Protein AF-0000000076599914 (afdb_homodimer)

Radius of gyration: 24.34 Å; Cα contacts (8 Å, |Δi|>4): 1504; chains: 2; bounding box: 50×72×66 Å

InterPro domains:
  IPR011234 Fumarylacetoacetase-like, C-terminal [PF01557] (80-280)
  IPR036663 Fumarylacetoacetase-like, C-terminal domain superfamily [G3DSA:3.90.850.10] (64-284)
  IPR036663 Fumarylacetoacetase-like, C-terminal domain superfamily [SSF56529] (75-281)
  IPR051121 Fumarylacetoacetate hydrolase [PTHR42796] (17-280)

Structure (mmCIF, N/CA/C/O backbone):
data_AF-0000000076599914-model_v1
#
loop_
_entity.id
_entity.type
_entity.pdbx_description
1 polymer '2-keto-4-pentenoate hydratase/2-oxohepta-3-ene-1,7-dioic acid hydratase in catechol pathway'
#
loop_
_atom_site.group_PDB
_atom_site.id
_atom_site.type_symbol
_atom_site.label_atom_id
_atom_site.label_alt_id
_atom_site.label_comp_id
_atom_site.label_asym_id
_atom_site.label_entity_id
_atom_site.label_seq_id
_atom_site.pdbx_PDB_ins_code
_atom_site.Cartn_x
_atom_site.Cartn_y
_atom_site.Cartn_z
_atom_site.occupancy
_atom_site.B_iso_or_equiv
_atom_site.auth_seq_id
_atom_site.auth_comp_id
_atom_site.auth_asym_id
_atom_site.auth_atom_id
_atom_site.pdbx_PDB_model_num
ATOM 1 N N . MET A 1 1 ? -1.324 22.75 27.172 1 53.09 1 MET A N 1
ATOM 2 C CA . MET A 1 1 ? 0.039 22.297 26.906 1 53.09 1 MET A CA 1
ATOM 3 C C . MET A 1 1 ? 0.094 21.453 25.641 1 53.09 1 MET A C 1
ATOM 5 O O . MET A 1 1 ? -0.709 20.531 25.469 1 53.09 1 MET A O 1
ATOM 9 N N . THR A 1 2 ? 0.74 22.047 24.547 1 65.88 2 THR A N 1
ATOM 10 C CA . THR A 1 2 ? 0.77 21.516 23.188 1 65.88 2 THR A CA 1
ATOM 11 C C . THR A 1 2 ? 1.799 20.391 23.062 1 65.88 2 THR A C 1
ATOM 13 O O . THR A 1 2 ? 2.979 20.594 23.359 1 65.88 2 THR A O 1
ATOM 16 N N . GLU A 1 3 ? 1.344 19.172 23 1 86.69 3 GLU A N 1
ATOM 17 C CA . GLU A 1 3 ? 2.262 18.062 22.781 1 86.69 3 GLU A CA 1
ATOM 18 C C . GLU A 1 3 ? 2.051 17.422 21.422 1 86.69 3 GLU A C 1
ATOM 20 O O . GLU A 1 3 ? 1.002 16.828 21.156 1 86.69 3 GLU A O 1
ATOM 25 N N . HIS A 1 4 ? 3.049 17.75 20.609 1 97.25 4 HIS A N 1
ATOM 26 C CA . HIS A 1 4 ? 3.086 17.125 19.297 1 97.25 4 HIS A CA 1
ATOM 27 C C . HIS A 1 4 ? 4.055 15.945 19.266 1 97.25 4 HIS A C 1
ATOM 29 O O . HIS A 1 4 ? 4.91 15.82 20.156 1 97.25 4 HIS A O 1
ATOM 35 N N . LEU A 1 5 ? 3.797 15.031 18.438 1 98.69 5 LEU A N 1
ATOM 36 C CA . LEU A 1 5 ? 4.723 13.914 18.234 1 98.69 5 LEU A CA 1
ATOM 37 C C . LEU A 1 5 ? 5.566 14.133 16.984 1 98.69 5 LEU A C 1
ATOM 39 O O . LEU A 1 5 ? 5.074 14.648 15.977 1 98.69 5 LEU A O 1
ATOM 43 N N . ALA A 1 6 ? 6.797 13.742 17.016 1 98.75 6 ALA A N 1
ATOM 44 C CA . ALA A 1 6 ? 7.723 13.875 15.898 1 98.75 6 ALA A CA 1
ATOM 45 C C . ALA A 1 6 ? 8.844 12.844 16 1 98.75 6 ALA A C 1
ATOM 47 O O . ALA A 1 6 ? 8.875 12.031 16.922 1 98.75 6 ALA A O 1
ATOM 48 N N . THR A 1 7 ? 9.625 12.781 15.016 1 98.88 7 THR A N 1
ATOM 49 C CA . THR A 1 7 ? 10.852 11.992 14.969 1 98.88 7 THR A CA 1
ATOM 50 C C . THR A 1 7 ? 12.039 12.867 14.586 1 98.88 7 THR A C 1
ATOM 52 O O . THR A 1 7 ? 11.93 13.727 13.703 1 98.88 7 THR A O 1
ATOM 55 N N . ILE A 1 8 ? 13.156 12.719 15.289 1 98.69 8 ILE A N 1
ATOM 56 C CA . ILE A 1 8 ? 14.359 13.477 14.969 1 98.69 8 ILE A CA 1
ATOM 57 C C . ILE A 1 8 ? 15.484 12.516 14.578 1 98.69 8 ILE A C 1
ATOM 59 O O . ILE A 1 8 ? 15.406 11.312 14.867 1 98.69 8 ILE A O 1
ATOM 63 N N . THR A 1 9 ? 16.453 12.992 13.859 1 97.88 9 THR A N 1
ATOM 64 C CA . THR A 1 9 ? 17.656 12.242 13.547 1 97.88 9 THR A CA 1
ATOM 65 C C . THR A 1 9 ? 18.719 12.453 14.617 1 97.88 9 THR A C 1
ATOM 67 O O . THR A 1 9 ? 19.016 13.594 14.984 1 97.88 9 THR A O 1
ATOM 70 N N . ALA A 1 10 ? 19.188 11.422 15.203 1 95.62 10 ALA A N 1
ATOM 71 C CA . ALA A 1 10 ? 20.281 11.438 16.188 1 95.62 10 ALA A CA 1
ATOM 72 C C . ALA A 1 10 ? 21.422 10.523 15.75 1 95.62 10 ALA A C 1
ATOM 74 O O . ALA A 1 10 ? 21.375 9.93 14.672 1 95.62 10 ALA A O 1
ATOM 75 N N . ALA A 1 11 ? 22.469 10.469 16.5 1 93.38 11 ALA A N 1
ATOM 76 C CA . ALA A 1 11 ? 23.625 9.648 16.188 1 93.38 11 ALA A CA 1
ATOM 77 C C . ALA A 1 11 ? 23.25 8.18 16.062 1 93.38 11 ALA A C 1
ATOM 79 O O . ALA A 1 11 ? 23.812 7.453 15.227 1 93.38 11 ALA A O 1
ATOM 80 N N . GLU A 1 12 ? 22.328 7.832 16.859 1 93 12 GLU A N 1
ATOM 81 C CA . GLU A 1 12 ? 21.938 6.426 16.891 1 93 12 GLU A CA 1
ATOM 82 C C . GLU A 1 12 ? 20.828 6.137 15.883 1 93 12 GLU A C 1
ATOM 84 O O . GLU A 1 12 ? 20.359 5.004 15.789 1 93 12 GLU A O 1
ATOM 89 N N . GLY A 1 13 ? 20.422 7.113 15.133 1 96.44 13 GLY A N 1
ATOM 90 C CA . GLY A 1 13 ? 19.359 6.93 14.156 1 96.44 13 GLY A CA 1
ATOM 91 C C . GLY A 1 13 ? 18.156 7.809 14.406 1 96.44 13 GLY A C 1
ATOM 92 O O . GLY A 1 13 ? 18.281 8.898 14.969 1 96.44 13 GLY A O 1
ATOM 93 N N . GLU A 1 14 ? 16.984 7.398 13.922 1 98 14 GLU A N 1
ATOM 94 C CA . GLU A 1 14 ? 15.75 8.148 14.094 1 98 14 GLU A CA 1
ATOM 95 C C . GLU A 1 14 ? 15.102 7.844 15.445 1 98 14 GLU A C 1
ATOM 97 O O . GLU A 1 14 ? 14.93 6.676 15.805 1 98 14 GLU A O 1
ATOM 102 N N . ILE A 1 15 ? 14.758 8.875 16.188 1 97.69 15 ILE A N 1
ATOM 103 C CA . ILE A 1 15 ? 14.25 8.688 17.547 1 97.69 15 ILE A CA 1
ATOM 104 C C . ILE A 1 15 ? 12.914 9.414 17.703 1 97.69 15 ILE A C 1
ATOM 106 O O . ILE A 1 15 ? 12.773 10.562 17.281 1 97.69 15 ILE A O 1
ATOM 110 N N . PRO A 1 16 ? 11.914 8.656 18.266 1 98.5 16 PRO A N 1
ATOM 111 C CA . PRO A 1 16 ? 10.641 9.336 18.531 1 9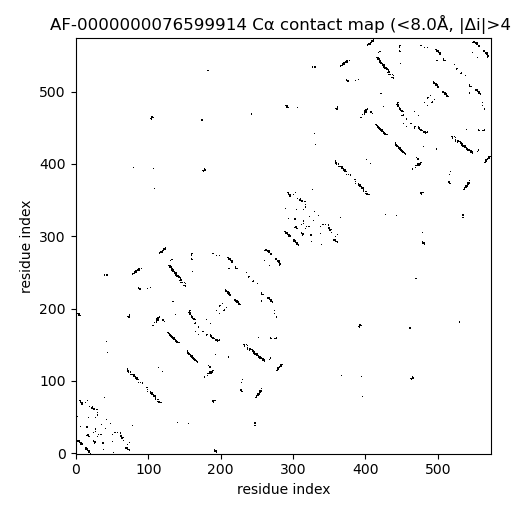8.5 16 PRO A CA 1
ATOM 112 C C . PRO A 1 16 ? 10.75 10.375 19.656 1 98.5 16 PRO A C 1
ATOM 114 O O . PRO A 1 16 ? 11.422 10.141 20.656 1 98.5 16 PRO A O 1
ATOM 117 N N . VAL A 1 17 ? 10.086 11.523 19.5 1 98.56 17 VAL A N 1
ATOM 118 C CA . VAL A 1 17 ? 10.195 12.609 20.469 1 98.56 17 VAL A CA 1
ATOM 119 C C . VAL A 1 17 ? 8.828 13.242 20.688 1 98.56 17 VAL A C 1
ATOM 121 O O . VAL A 1 17 ? 7.91 13.055 19.891 1 98.56 17 VAL A O 1
ATOM 124 N N . VAL A 1 18 ? 8.711 13.914 21.781 1 98.44 18 VAL A N 1
ATOM 125 C CA . VAL A 1 18 ? 7.609 14.828 22.047 1 98.44 18 VAL A CA 1
ATOM 126 C C . VAL A 1 18 ? 8.086 16.266 21.891 1 98.44 18 VAL A C 1
ATOM 128 O O . VAL A 1 18 ? 9.18 16.625 22.328 1 98.44 18 VAL A O 1
ATOM 131 N N . VAL A 1 19 ? 7.309 17.031 21.188 1 98.25 19 VAL A N 1
ATOM 132 C CA . VAL A 1 19 ? 7.551 18.469 21.047 1 98.25 19 VAL A CA 1
ATOM 133 C C . VAL A 1 19 ? 6.582 19.234 21.922 1 98.25 19 VAL A C 1
ATOM 135 O O . VAL A 1 19 ? 5.363 19.047 21.844 1 98.25 19 VAL A O 1
ATOM 138 N N . SER A 1 20 ? 7.07 20.109 22.797 1 96.5 20 SER A N 1
ATOM 139 C CA . SER A 1 20 ? 6.254 20.891 23.719 1 96.5 20 SER A CA 1
ATOM 140 C C . SER A 1 20 ? 6.801 22.312 23.875 1 96.5 20 SER A C 1
ATOM 142 O O . SER A 1 20 ? 7.762 22.688 23.188 1 96.5 20 SER A O 1
ATOM 144 N N . ASP A 1 21 ? 6.086 23.109 24.688 1 94.31 21 ASP A N 1
ATOM 145 C CA . ASP A 1 21 ? 6.555 24.453 24.984 1 94.31 21 ASP A CA 1
ATOM 146 C C . ASP A 1 21 ? 7.887 24.422 25.719 1 94.31 21 ASP A C 1
ATOM 148 O O . ASP A 1 21 ? 8.602 25.422 25.781 1 94.31 21 ASP A O 1
ATOM 152 N N . ARG A 1 22 ? 8.242 23.281 26.25 1 95.88 22 ARG A N 1
ATOM 153 C CA . ARG A 1 22 ? 9.477 23.125 27.016 1 95.88 22 ARG A CA 1
ATOM 154 C C . ARG A 1 22 ? 10.633 22.719 26.109 1 95.88 22 ARG A C 1
ATOM 156 O O . ARG A 1 22 ? 11.781 22.625 26.562 1 95.88 22 ARG A O 1
ATOM 163 N N . GLY A 1 23 ? 10.281 22.422 24.828 1 97.56 23 GLY A N 1
ATOM 164 C CA . GLY A 1 23 ? 11.281 21.953 23.891 1 97.56 23 GLY A CA 1
ATOM 165 C C . GLY A 1 23 ? 10.977 20.562 23.344 1 97.56 23 GLY A C 1
ATOM 166 O O . GLY A 1 23 ? 9.812 20.172 23.266 1 97.56 23 GLY A O 1
ATOM 167 N N . VAL A 1 24 ? 12.023 19.906 22.844 1 98.38 24 VAL A N 1
ATOM 168 C CA . VAL A 1 24 ? 11.93 18.578 22.266 1 98.38 24 VAL A CA 1
ATOM 169 C C . VAL A 1 24 ? 12.547 17.547 23.203 1 98.38 24 VAL A C 1
ATOM 171 O O . VAL A 1 24 ? 13.68 17.719 23.672 1 98.38 24 VAL A O 1
ATOM 174 N N . ALA A 1 25 ? 11.859 16.516 23.531 1 98.12 25 ALA A N 1
ATOM 175 C CA . ALA A 1 25 ? 12.375 15.477 24.422 1 98.12 25 ALA A CA 1
ATOM 176 C C . ALA A 1 25 ? 12.234 14.094 23.797 1 98.12 25 ALA A C 1
ATOM 178 O O . ALA A 1 25 ? 11.164 13.734 23.297 1 98.12 25 ALA A O 1
ATOM 179 N N . ALA A 1 26 ? 13.336 13.328 23.859 1 98.06 26 ALA A N 1
ATOM 180 C CA . ALA A 1 26 ? 13.25 11.922 23.453 1 98.06 26 ALA A CA 1
ATOM 181 C C . ALA A 1 26 ? 12.328 11.148 24.391 1 98.06 26 ALA A C 1
ATOM 183 O O . ALA A 1 26 ? 12.43 11.258 25.609 1 98.06 26 ALA A O 1
ATOM 184 N N . ILE A 1 27 ? 11.414 10.391 23.844 1 98.06 27 ILE A N 1
ATOM 185 C CA . ILE A 1 27 ? 10.422 9.68 24.641 1 98.06 27 ILE A CA 1
ATOM 186 C C . ILE A 1 27 ? 11.125 8.742 25.625 1 98.06 27 ILE A C 1
ATOM 188 O O . ILE A 1 27 ? 10.734 8.641 26.797 1 98.06 27 ILE A O 1
ATOM 192 N N . ARG A 1 28 ? 12.211 8.125 25.188 1 96.5 28 ARG A N 1
ATOM 193 C CA . ARG A 1 28 ? 12.945 7.203 26.047 1 96.5 28 ARG A CA 1
ATOM 194 C C . ARG A 1 28 ? 13.531 7.926 27.25 1 96.5 28 ARG A C 1
ATOM 196 O O . ARG A 1 28 ? 13.781 7.312 28.297 1 96.5 28 ARG A O 1
ATOM 203 N N . GLU A 1 29 ? 13.781 9.242 27.156 1 95.38 29 GLU A N 1
ATOM 204 C CA . GLU A 1 29 ? 14.367 10.016 28.25 1 95.38 29 GLU A CA 1
ATOM 205 C C . GLU A 1 29 ? 13.305 10.43 29.266 1 95.38 29 GLU A C 1
ATOM 207 O O . GLU A 1 29 ? 13.57 10.461 30.469 1 95.38 29 GLU A O 1
ATOM 212 N N . ILE A 1 30 ? 12.133 10.711 28.781 1 95.62 30 ILE A N 1
ATOM 213 C CA . ILE A 1 30 ? 11.133 11.219 29.719 1 95.62 30 ILE A CA 1
ATOM 214 C C . ILE A 1 30 ? 10.305 10.055 30.266 1 95.62 30 ILE A C 1
ATOM 216 O O . ILE A 1 30 ? 9.641 10.188 31.297 1 95.62 30 ILE A O 1
ATOM 220 N N . ASP A 1 31 ? 10.227 8.93 29.531 1 96.5 31 ASP A N 1
ATOM 221 C CA . ASP A 1 31 ? 9.547 7.727 29.984 1 96.5 31 ASP A CA 1
ATOM 222 C C . ASP A 1 31 ? 10.328 6.473 29.609 1 96.5 31 ASP A C 1
ATOM 224 O O . ASP A 1 31 ? 9.93 5.734 28.703 1 96.5 31 ASP A O 1
ATOM 228 N N . PRO A 1 32 ? 11.297 6.102 30.328 1 93.38 32 PRO A N 1
ATOM 229 C CA . PRO A 1 32 ? 12.133 4.945 30 1 93.38 32 PRO A CA 1
ATOM 230 C C . PRO A 1 32 ? 11.359 3.629 30.031 1 93.38 32 PRO A C 1
ATOM 232 O O . PRO A 1 32 ? 11.797 2.639 29.438 1 93.38 32 PRO A O 1
ATOM 235 N N . GLU A 1 33 ? 10.242 3.674 30.688 1 95.5 33 GLU A N 1
ATOM 236 C CA . GLU A 1 33 ? 9.469 2.439 30.828 1 95.5 33 GLU A CA 1
ATOM 237 C C . GLU A 1 33 ? 8.578 2.203 29.609 1 95.5 33 GLU A C 1
ATOM 239 O O . GLU A 1 33 ? 8.086 1.093 29.391 1 95.5 33 GLU A O 1
ATOM 244 N N . LEU A 1 34 ? 8.344 3.328 28.953 1 94.81 34 LEU A N 1
ATOM 245 C CA . LEU A 1 34 ? 7.531 3.195 27.75 1 94.81 34 LEU A CA 1
ATOM 246 C C . LEU A 1 34 ? 8.352 2.6 26.609 1 94.81 34 LEU A C 1
ATOM 248 O O . LEU A 1 34 ? 9.297 3.225 26.125 1 94.81 34 LEU A O 1
ATOM 252 N N . ALA A 1 35 ? 8.352 1.355 26.312 1 92.38 35 ALA A N 1
ATOM 253 C CA . ALA A 1 35 ? 9.141 0.606 25.328 1 92.38 35 ALA A CA 1
ATOM 254 C C . ALA A 1 35 ? 8.648 0.875 23.906 1 92.38 35 ALA A C 1
ATOM 256 O O . ALA A 1 35 ? 8.219 -0.043 23.219 1 92.38 35 ALA A O 1
ATOM 257 N N . VAL A 1 36 ? 8.719 2.154 23.438 1 96.06 36 VAL A N 1
ATOM 258 C CA . VAL A 1 36 ? 8.359 2.498 22.062 1 96.06 36 VAL A CA 1
ATOM 259 C C . VAL A 1 36 ? 9.617 2.875 21.281 1 96.06 36 VAL A C 1
ATOM 261 O O . VAL A 1 36 ? 10.531 3.496 21.812 1 96.06 36 VAL A O 1
ATOM 264 N N . THR A 1 37 ? 9.672 2.473 20.047 1 95.94 37 THR A N 1
ATOM 265 C CA . THR A 1 37 ? 10.836 2.76 19.219 1 95.94 37 THR A CA 1
ATOM 266 C C . THR A 1 37 ? 10.469 3.703 18.078 1 95.94 37 THR A C 1
ATOM 268 O O . THR A 1 37 ? 11.344 4.285 17.438 1 95.94 37 THR A O 1
ATOM 271 N N . THR A 1 38 ? 9.188 3.814 17.766 1 97.81 38 THR A N 1
ATOM 272 C CA . THR A 1 38 ? 8.711 4.699 16.719 1 97.81 38 THR A CA 1
ATOM 273 C C . THR A 1 38 ? 7.461 5.457 17.156 1 97.81 38 THR A C 1
ATOM 275 O O . THR A 1 38 ? 6.82 5.078 18.141 1 97.81 38 THR A O 1
ATOM 278 N N . ILE A 1 39 ? 7.137 6.473 16.469 1 98.31 39 ILE A N 1
ATOM 279 C CA . ILE A 1 39 ? 5.914 7.223 16.734 1 98.31 39 ILE A CA 1
ATOM 280 C C . ILE A 1 39 ? 4.699 6.34 16.453 1 98.31 39 ILE A C 1
ATOM 282 O O . ILE A 1 39 ? 3.67 6.469 17.125 1 98.31 39 ILE A O 1
ATOM 286 N N . MET A 1 40 ? 4.785 5.43 15.531 1 97.25 40 MET A N 1
ATOM 287 C CA . MET A 1 40 ? 3.695 4.5 15.25 1 97.25 40 MET A CA 1
ATOM 288 C C . MET A 1 40 ? 3.334 3.695 16.5 1 97.25 40 MET A C 1
ATOM 290 O O . MET A 1 40 ? 2.158 3.42 16.75 1 97.25 40 MET A O 1
ATOM 294 N N . ASP A 1 41 ? 4.355 3.33 17.281 1 97.44 41 ASP A N 1
ATOM 295 C CA . ASP A 1 41 ? 4.109 2.621 18.531 1 97.44 41 ASP A CA 1
ATOM 296 C C . ASP A 1 41 ? 3.281 3.471 19.5 1 97.44 41 ASP A C 1
ATOM 2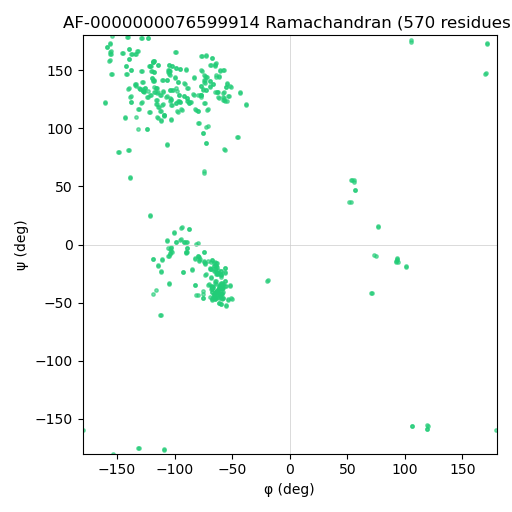98 O O . ASP A 1 41 ? 2.408 2.953 20.188 1 97.44 41 ASP A O 1
ATOM 302 N N . VAL A 1 42 ? 3.588 4.738 19.5 1 97.75 42 VAL A N 1
ATOM 303 C CA . VAL A 1 42 ? 2.902 5.66 20.406 1 97.75 42 VAL A CA 1
ATOM 304 C C . VAL A 1 42 ? 1.429 5.762 20.016 1 97.75 42 VAL A C 1
ATOM 306 O O . VAL A 1 42 ? 0.548 5.707 20.875 1 97.75 42 VAL A O 1
ATOM 309 N N . ILE A 1 43 ? 1.179 5.871 18.703 1 98 43 ILE A N 1
ATOM 310 C CA . ILE A 1 43 ? -0.179 6.004 18.188 1 98 43 ILE A CA 1
ATOM 311 C C . ILE A 1 43 ? -0.95 4.707 18.438 1 98 43 ILE A C 1
ATOM 313 O O . ILE A 1 43 ? -2.057 4.73 18.969 1 98 43 ILE A O 1
ATOM 317 N N . ALA A 1 44 ? -0.334 3.617 18.109 1 96.81 44 ALA A N 1
ATOM 318 C CA . ALA A 1 44 ? -0.982 2.314 18.234 1 96.81 44 ALA A CA 1
ATOM 319 C C . ALA A 1 44 ? -1.289 1.994 19.688 1 96.81 44 ALA A C 1
ATOM 321 O O . ALA A 1 44 ? -2.303 1.36 20 1 96.81 44 ALA A O 1
ATOM 322 N N . GLY A 1 45 ? -0.42 2.451 20.578 1 97.12 45 GLY A N 1
ATOM 323 C CA . GLY A 1 45 ? -0.578 2.162 22 1 97.12 45 GLY A CA 1
ATOM 324 C C . GLY A 1 45 ? -1.415 3.195 22.734 1 97.12 45 GLY A C 1
ATOM 325 O O . GLY A 1 45 ? -1.663 3.064 23.938 1 97.12 45 GLY A O 1
ATOM 326 N N . ASP A 1 46 ? -1.832 4.23 22.016 1 96.56 46 ASP A N 1
ATOM 327 C CA . ASP A 1 46 ? -2.605 5.32 22.609 1 96.56 46 ASP A CA 1
ATOM 328 C C . ASP A 1 46 ? -1.899 5.895 23.828 1 96.56 46 ASP A C 1
ATOM 330 O O . ASP A 1 46 ? -2.492 5.988 24.906 1 96.56 46 ASP A O 1
ATOM 334 N N . HIS A 1 47 ? -0.664 6.305 23.609 1 97.12 47 HIS A N 1
ATOM 335 C CA . HIS A 1 47 ? 0.183 6.664 24.75 1 97.12 47 HIS A CA 1
ATOM 336 C C . HIS A 1 47 ? 0.239 8.18 24.938 1 97.12 47 HIS A C 1
ATOM 338 O O . HIS A 1 47 ? 1.034 8.68 25.734 1 97.12 47 HIS A O 1
ATOM 344 N N . LEU A 1 48 ? -0.572 8.961 24.266 1 97.06 48 LEU A N 1
ATOM 345 C CA . LEU A 1 48 ? -0.441 10.414 24.281 1 97.06 48 LEU A CA 1
ATOM 346 C C . LEU A 1 48 ? -0.693 10.961 25.688 1 97.06 48 LEU A C 1
ATOM 348 O O . LEU A 1 48 ? 0.056 11.82 26.156 1 97.06 48 LEU A O 1
ATOM 352 N N . ALA A 1 49 ? -1.723 10.5 26.328 1 96.38 49 ALA A N 1
ATOM 353 C CA . ALA A 1 49 ? -2.049 10.992 27.672 1 96.38 49 ALA A CA 1
ATOM 354 C C . ALA A 1 49 ? -0.908 10.719 28.641 1 96.38 49 ALA A C 1
ATOM 356 O O . ALA A 1 49 ? -0.556 11.586 29.453 1 96.38 49 ALA A O 1
ATOM 357 N N . ARG A 1 50 ? -0.366 9.539 28.531 1 97.19 50 ARG A N 1
ATOM 358 C CA . ARG A 1 50 ? 0.777 9.18 29.359 1 97.19 50 ARG A CA 1
ATOM 359 C C . ARG A 1 50 ? 1.958 10.109 29.109 1 97.19 50 ARG A C 1
ATOM 361 O O . ARG A 1 50 ? 2.582 10.609 30.047 1 97.19 50 ARG A O 1
ATOM 368 N N . LEU A 1 51 ? 2.211 10.375 27.875 1 97.44 51 LEU A N 1
ATOM 369 C CA . LEU A 1 51 ? 3.348 11.211 27.516 1 97.44 51 LEU A CA 1
ATOM 370 C C . LEU A 1 51 ? 3.139 12.648 27.984 1 97.44 51 LEU A C 1
ATOM 372 O O . LEU A 1 51 ? 4.082 13.305 28.422 1 97.44 51 LEU A O 1
ATOM 376 N N . ARG A 1 52 ? 1.932 13.141 27.922 1 97.12 52 ARG A N 1
ATOM 377 C CA . ARG A 1 52 ? 1.619 14.477 28.422 1 97.12 52 ARG A CA 1
ATOM 378 C C . ARG A 1 52 ? 1.951 14.609 29.906 1 97.12 52 ARG A C 1
ATOM 380 O O . ARG A 1 52 ? 2.543 15.602 30.328 1 97.12 52 ARG A O 1
ATOM 387 N N . GLU A 1 53 ? 1.614 13.602 30.625 1 96.62 53 GLU A N 1
ATOM 388 C CA . GLU A 1 53 ? 1.908 13.586 32.062 1 96.62 53 GLU A CA 1
ATOM 389 C C . GLU A 1 53 ? 3.412 13.547 32.312 1 96.62 53 GLU A C 1
ATOM 391 O O . GLU A 1 53 ? 3.922 14.258 33.188 1 96.62 53 GLU A O 1
ATOM 396 N N . ARG A 1 54 ? 4.094 12.75 31.562 1 96.69 54 ARG A N 1
ATOM 397 C CA . ARG A 1 54 ? 5.539 12.625 31.719 1 96.69 54 ARG A CA 1
ATOM 398 C C . ARG A 1 54 ? 6.242 13.93 31.391 1 96.69 54 ARG A C 1
ATOM 400 O O . ARG A 1 54 ? 7.219 14.305 32.031 1 96.69 54 ARG A O 1
ATOM 407 N N . VAL A 1 55 ? 5.793 14.594 30.344 1 97 55 VAL A N 1
ATOM 408 C CA . VAL A 1 55 ? 6.379 15.867 29.922 1 97 55 VAL A CA 1
ATOM 409 C C . VAL A 1 55 ? 6.23 16.891 31.047 1 97 55 VAL A C 1
ATOM 411 O O . VAL A 1 55 ? 7.176 17.609 31.359 1 97 55 VAL A O 1
ATOM 414 N N . LYS A 1 56 ? 5.062 16.938 31.672 1 95.31 56 LYS A N 1
ATOM 415 C CA . LYS A 1 56 ? 4.77 17.891 32.75 1 95.31 56 LYS A CA 1
ATOM 416 C C . LYS A 1 56 ? 5.738 17.719 33.906 1 95.31 56 LYS A C 1
ATOM 418 O O . LYS A 1 56 ? 6.152 18.703 34.531 1 95.31 56 LYS A O 1
ATOM 423 N N . ASN A 1 57 ? 6.168 16.5 34.125 1 95.19 57 ASN A N 1
ATOM 424 C CA . ASN A 1 57 ? 6.926 16.203 35.344 1 95.19 57 ASN A CA 1
ATOM 425 C C . ASN A 1 57 ? 8.406 16.016 35.031 1 95.19 57 ASN A C 1
ATOM 427 O O . ASN A 1 57 ? 9.211 15.82 35.938 1 95.19 57 ASN A O 1
ATOM 431 N N . ALA A 1 58 ? 8.75 16.078 33.812 1 96.06 58 ALA A N 1
ATOM 432 C CA . ALA A 1 58 ? 10.133 15.828 33.406 1 96.06 58 ALA A CA 1
ATOM 433 C C . ALA A 1 58 ? 11.039 17 33.781 1 96.06 58 ALA A C 1
ATOM 435 O O . ALA A 1 58 ? 10.602 18.141 33.781 1 96.06 58 ALA A O 1
ATOM 436 N N . PRO A 1 59 ? 12.305 16.688 34.156 1 96.44 59 PRO A N 1
ATOM 437 C CA . PRO A 1 59 ? 13.25 17.781 34.406 1 96.44 59 PRO A CA 1
ATOM 438 C C . PRO A 1 59 ? 13.57 18.594 33.156 1 96.44 59 PRO A C 1
ATOM 440 O O . PRO A 1 59 ? 13.5 18.078 32.062 1 96.44 59 PRO A O 1
ATOM 443 N N . ASP A 1 60 ? 13.945 19.828 33.375 1 96.5 60 ASP A N 1
ATOM 444 C CA . ASP A 1 60 ? 14.234 20.734 32.281 1 96.5 60 ASP A CA 1
ATOM 445 C C . ASP A 1 60 ? 15.359 20.188 31.406 1 96.5 60 ASP A C 1
ATOM 447 O O . ASP A 1 60 ? 15.375 20.422 30.188 1 96.5 60 ASP A O 1
ATOM 451 N N . LEU A 1 61 ? 16.234 19.422 31.953 1 96.5 61 LEU A N 1
ATOM 452 C CA . LEU A 1 61 ? 17.406 18.906 31.266 1 96.5 61 LEU A CA 1
ATOM 453 C C . LEU A 1 61 ? 17 17.906 30.188 1 96.5 61 LEU A C 1
ATOM 455 O O . LEU A 1 61 ? 17.797 17.609 29.281 1 96.5 61 LEU A O 1
ATOM 459 N N . ALA A 1 62 ? 15.812 17.453 30.234 1 96.88 62 ALA A N 1
ATOM 460 C CA . ALA A 1 62 ? 15.344 16.453 29.266 1 96.88 62 ALA A CA 1
ATOM 461 C C . ALA A 1 62 ? 14.969 17.109 27.938 1 96.88 62 ALA A C 1
ATOM 463 O O . ALA A 1 62 ? 14.766 16.422 26.938 1 96.88 62 ALA A O 1
ATOM 464 N N . PHE A 1 63 ? 14.922 18.391 27.906 1 97.75 63 PHE A N 1
ATOM 465 C CA . PHE A 1 63 ? 14.406 19.094 26.734 1 97.75 63 PHE A CA 1
ATOM 466 C C . PHE A 1 63 ? 15.531 19.828 26 1 97.75 63 PHE A C 1
ATOM 468 O O . PHE A 1 63 ? 16.406 20.406 26.641 1 97.75 63 PHE A O 1
ATOM 475 N N . THR A 1 64 ? 15.586 19.672 24.766 1 97.94 64 THR A N 1
ATOM 476 C CA . THR A 1 64 ? 16.453 20.422 23.875 1 97.94 64 THR A CA 1
ATOM 477 C C . THR A 1 64 ? 15.664 21.469 23.078 1 97.94 64 THR A C 1
ATOM 479 O O . THR A 1 64 ? 14.477 21.266 22.797 1 97.94 64 THR A O 1
ATOM 482 N N . ARG A 1 65 ? 16.312 22.516 22.75 1 97.75 65 ARG A N 1
ATOM 483 C CA . ARG A 1 65 ? 15.633 23.547 21.969 1 97.75 65 ARG A CA 1
ATOM 484 C C . ARG A 1 65 ? 15.242 23 20.594 1 97.75 65 ARG A C 1
ATOM 486 O O . ARG A 1 65 ? 15.977 22.219 19.984 1 97.75 65 ARG A O 1
ATOM 493 N N . VAL A 1 66 ? 14.141 23.438 20.078 1 96.88 66 VAL A N 1
ATOM 494 C CA . VAL A 1 66 ? 13.562 22.969 18.828 1 96.88 66 VAL A CA 1
ATOM 495 C C . VAL A 1 66 ? 14.539 23.234 17.688 1 96.88 66 VAL A C 1
ATOM 497 O O . VAL A 1 66 ? 14.641 22.438 16.75 1 96.88 66 VAL A O 1
ATOM 500 N N . ASP A 1 67 ? 15.297 24.359 17.719 1 96.5 67 ASP A N 1
ATOM 501 C CA . ASP A 1 67 ? 16.188 24.75 16.641 1 96.5 67 ASP A CA 1
ATOM 502 C C . ASP A 1 67 ? 17.5 23.984 16.703 1 96.5 67 ASP A C 1
ATOM 504 O O . ASP A 1 67 ? 18.375 24.156 15.844 1 96.5 67 ASP A O 1
ATOM 508 N N . GLU A 1 68 ? 17.641 23.078 17.688 1 97.44 68 GLU A N 1
ATOM 509 C CA . GLU A 1 68 ? 18.875 22.312 17.875 1 97.44 68 GLU A CA 1
ATOM 510 C C . GLU A 1 68 ? 18.688 20.859 17.438 1 97.44 68 GLU A C 1
ATOM 512 O O . GLU A 1 68 ? 19.594 20.047 17.609 1 97.44 68 GLU A O 1
ATOM 517 N N . VAL A 1 69 ? 17.547 20.594 16.953 1 97.75 69 VAL A N 1
ATOM 518 C CA . VAL A 1 69 ? 17.297 19.219 16.516 1 97.75 69 VAL A CA 1
ATOM 519 C C . VAL A 1 69 ? 16.984 19.203 15.016 1 97.75 69 VAL A C 1
ATOM 521 O O . VAL A 1 69 ? 16.656 20.25 14.445 1 97.75 69 VAL A O 1
ATOM 524 N N . ARG A 1 70 ? 17.203 18.078 14.406 1 97.81 70 ARG A N 1
ATOM 525 C CA . ARG A 1 70 ? 16.844 17.859 13.008 1 97.81 70 ARG A CA 1
ATOM 526 C C . ARG A 1 70 ? 15.664 16.891 12.898 1 97.81 70 ARG A C 1
ATOM 528 O O . ARG A 1 70 ? 15.812 15.695 13.164 1 97.81 70 ARG A O 1
ATOM 535 N N . PHE A 1 71 ? 14.547 17.422 12.484 1 98.56 71 PHE A N 1
ATOM 536 C CA . PHE A 1 71 ? 13.344 16.609 12.32 1 98.56 71 PHE A CA 1
ATOM 537 C C . PHE A 1 71 ? 13.422 15.773 11.047 1 98.56 71 PHE A C 1
ATOM 539 O O . PHE A 1 71 ? 14.086 16.172 10.086 1 98.56 71 PHE A O 1
ATOM 546 N N . THR A 1 72 ? 12.82 14.625 11.008 1 98.62 72 THR A N 1
ATOM 547 C CA . THR A 1 72 ? 12.586 13.781 9.836 1 98.62 72 THR A CA 1
ATOM 548 C C . THR A 1 72 ? 11.133 13.336 9.781 1 98.62 72 THR A C 1
ATOM 550 O O . THR A 1 72 ? 10.281 13.859 10.5 1 98.62 72 THR A O 1
ATOM 553 N N . ALA A 1 73 ? 10.797 12.477 8.812 1 98.88 73 ALA A N 1
ATOM 554 C CA . ALA A 1 73 ? 9.422 12 8.742 1 98.88 73 ALA A CA 1
ATOM 555 C C . ALA A 1 73 ? 8.984 11.398 10.07 1 98.88 73 ALA A C 1
ATOM 557 O O . ALA A 1 73 ? 9.742 10.664 10.711 1 98.88 73 ALA A O 1
ATOM 558 N N . PRO A 1 74 ? 7.77 11.672 10.5 1 98.81 74 PRO A N 1
ATOM 559 C CA . PRO A 1 74 ? 7.305 11.148 11.789 1 98.81 74 PRO A CA 1
ATOM 560 C C . PRO A 1 74 ? 7.418 9.625 11.883 1 98.81 74 PRO A C 1
ATOM 562 O O . PRO A 1 74 ? 7.703 9.086 12.953 1 98.81 74 PRO A O 1
ATOM 565 N N . TYR A 1 75 ? 7.191 8.969 10.828 1 98.56 75 TYR A N 1
ATOM 566 C CA . TYR A 1 75 ? 7.453 7.535 10.719 1 98.56 75 TYR A CA 1
ATOM 567 C C . TYR A 1 75 ? 7.59 7.117 9.258 1 98.56 75 TYR A C 1
ATOM 569 O O . TYR A 1 75 ? 7.27 7.887 8.352 1 98.56 75 TYR A O 1
ATOM 577 N N . ARG A 1 76 ? 8.039 5.863 9.008 1 97.25 76 ARG A N 1
ATOM 578 C CA . ARG A 1 76 ? 8.477 5.492 7.664 1 97.25 76 ARG A CA 1
ATOM 579 C C . ARG A 1 76 ? 7.621 4.359 7.102 1 97.25 76 ARG A C 1
ATOM 581 O O . ARG A 1 76 ? 7.66 4.082 5.902 1 97.25 76 ARG A O 1
ATOM 588 N N . SER A 1 77 ? 6.809 3.689 7.922 1 95.81 77 SER A N 1
ATOM 589 C CA . SER A 1 77 ? 6.227 2.443 7.438 1 95.81 77 SER A CA 1
ATOM 590 C C . SER A 1 77 ? 4.766 2.32 7.848 1 95.81 77 SER A C 1
ATOM 592 O O . SER A 1 77 ? 4.363 1.318 8.445 1 95.81 77 SER A O 1
ATOM 594 N N . PRO A 1 78 ? 3.941 3.301 7.438 1 96.88 78 PRO A N 1
ATOM 595 C CA . PRO A 1 78 ? 2.51 3.049 7.609 1 96.88 78 PRO A CA 1
ATOM 596 C C . PRO A 1 78 ? 2.01 1.883 6.758 1 96.88 78 PRO A C 1
ATOM 598 O O . PRO A 1 78 ? 2.654 1.51 5.777 1 96.88 78 PRO A O 1
ATOM 601 N N . ARG A 1 79 ? 0.935 1.266 7.168 1 94.06 79 ARG A N 1
ATOM 602 C CA . ARG A 1 79 ? 0.377 0.175 6.375 1 94.06 79 ARG A CA 1
ATOM 603 C C . ARG A 1 79 ? -0.188 0.69 5.055 1 94.06 79 ARG A C 1
ATOM 605 O O . ARG A 1 79 ? -0.105 0.009 4.031 1 94.06 79 ARG A O 1
ATOM 612 N N . LYS A 1 80 ? -0.776 1.842 5.109 1 94.5 80 LYS A N 1
ATOM 613 C CA . LYS A 1 80 ? -1.261 2.422 3.861 1 94.5 80 LYS A CA 1
ATOM 614 C C . LYS A 1 80 ? -1.331 3.945 3.953 1 94.5 80 LYS A C 1
ATOM 616 O O . LYS A 1 80 ? -1.58 4.496 5.027 1 94.5 80 LYS A O 1
ATOM 621 N N . ILE A 1 81 ? -1.082 4.605 2.846 1 98.25 81 ILE A N 1
ATOM 622 C CA . ILE A 1 81 ? -1.295 6.023 2.578 1 98.25 81 ILE A CA 1
ATOM 623 C C . ILE A 1 81 ? -2.354 6.191 1.49 1 98.25 81 ILE A C 1
ATOM 625 O O . ILE A 1 81 ? -2.109 5.871 0.325 1 98.25 81 ILE A O 1
ATOM 629 N N . TRP A 1 82 ? -3.498 6.672 1.91 1 97.81 82 TRP A N 1
ATOM 630 C CA . TRP A 1 82 ? -4.578 6.938 0.964 1 97.81 82 TRP A CA 1
ATOM 631 C C . TRP A 1 82 ? -4.594 8.406 0.562 1 97.81 82 TRP A C 1
ATOM 633 O O . TRP A 1 82 ? -4.648 9.297 1.419 1 97.81 82 TRP A O 1
ATOM 643 N N . GLY A 1 83 ? -4.512 8.641 -0.695 1 98.06 83 GLY A N 1
ATOM 644 C CA . GLY A 1 83 ? -4.648 9.992 -1.216 1 98.06 83 GLY A CA 1
ATOM 645 C C . GLY A 1 83 ? -5.988 10.242 -1.882 1 98.06 83 GLY A C 1
ATOM 646 O O . GLY A 1 83 ? -6.57 9.336 -2.477 1 98.06 83 GLY A O 1
ATOM 647 N N . ILE A 1 84 ? -6.445 11.508 -1.775 1 97.31 84 ILE A N 1
ATOM 648 C CA . ILE A 1 84 ? -7.703 11.93 -2.379 1 97.31 84 ILE A CA 1
ATOM 649 C C . ILE A 1 84 ? -7.434 12.969 -3.461 1 97.31 84 ILE A C 1
ATOM 651 O O . ILE A 1 84 ? -6.793 13.992 -3.201 1 97.31 84 ILE A O 1
ATOM 655 N N . GLY A 1 85 ? -7.918 12.688 -4.664 1 94.06 85 GLY A N 1
ATOM 656 C CA . GLY A 1 85 ? -7.77 13.633 -5.758 1 94.06 85 GLY A CA 1
ATOM 657 C C . GLY A 1 85 ? -8.984 14.531 -5.941 1 94.06 85 GLY A C 1
ATOM 658 O O . GLY A 1 85 ? -10.094 14.156 -5.566 1 94.06 85 GLY A O 1
ATOM 659 N N . LEU A 1 86 ? -8.727 15.695 -6.43 1 91.88 86 LEU A N 1
ATOM 660 C CA . LEU A 1 86 ? -9.773 16.609 -6.875 1 91.88 86 LEU A CA 1
ATOM 661 C C . LEU A 1 86 ? -10.758 16.891 -5.75 1 91.88 86 LEU A C 1
ATOM 663 O O . LEU A 1 86 ? -11.977 16.812 -5.945 1 91.88 86 LEU A O 1
ATOM 667 N N . ASN A 1 87 ? -10.219 17.188 -4.566 1 95.88 87 ASN A N 1
ATOM 668 C CA . ASN A 1 87 ? -11.117 17.297 -3.42 1 95.88 87 ASN A CA 1
ATOM 669 C C . ASN A 1 87 ? -11.461 18.75 -3.115 1 95.88 87 ASN A C 1
ATOM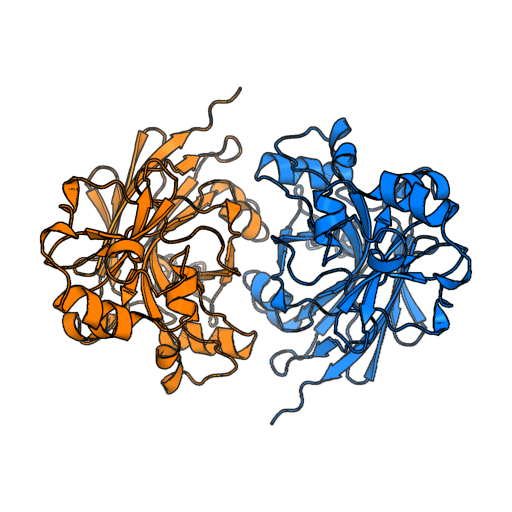 671 O O . ASN A 1 87 ? -12.023 19.062 -2.062 1 95.88 87 ASN A O 1
ATOM 675 N N . TYR A 1 88 ? -11 19.734 -3.879 1 93.12 88 TYR A N 1
ATOM 676 C CA . TYR A 1 88 ? -11.398 21.141 -3.771 1 93.12 88 TYR A CA 1
ATOM 677 C C . TYR A 1 88 ? -12.117 21.594 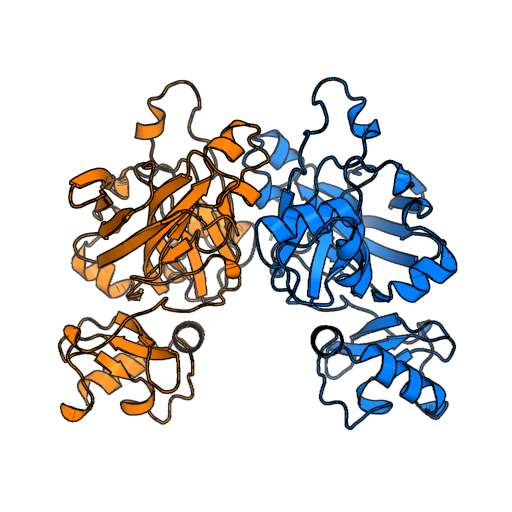-5.035 1 93.12 88 TYR A C 1
ATOM 679 O O . TYR A 1 88 ? -11.672 21.312 -6.148 1 93.12 88 TYR A O 1
ATOM 687 N N . GLY A 1 89 ? -13.383 22.078 -5.031 1 75 89 GLY A N 1
ATOM 688 C CA . GLY A 1 89 ? -14.258 22.469 -6.125 1 75 89 GLY A CA 1
ATOM 689 C C . GLY A 1 89 ? -13.594 23.422 -7.102 1 75 89 GLY A C 1
ATOM 690 O O . GLY A 1 89 ? -13.953 23.469 -8.281 1 75 89 GLY A O 1
ATOM 691 N N . ASP A 1 90 ? -12.906 24.484 -6.625 1 59.84 90 ASP A N 1
ATOM 692 C CA . ASP A 1 90 ? -12.438 25.531 -7.523 1 59.84 90 ASP A CA 1
ATOM 693 C C . ASP A 1 90 ? -11.492 24.969 -8.586 1 59.84 90 ASP A C 1
ATOM 695 O O . ASP A 1 90 ? -11.344 25.547 -9.664 1 59.84 90 ASP A O 1
ATOM 699 N N . HIS A 1 91 ? -10.781 24.062 -8.219 1 50.91 91 HIS A N 1
ATOM 700 C CA . HIS A 1 91 ? -10.016 23.5 -9.32 1 50.91 91 HIS A CA 1
ATOM 701 C C . HIS A 1 91 ? -10.93 22.891 -10.375 1 50.91 91 HIS A C 1
ATOM 703 O O . HIS A 1 91 ? -10.469 22.484 -11.445 1 50.91 91 HIS A O 1
ATOM 709 N N . ALA A 1 92 ? -12.031 22.656 -9.773 1 43.75 92 ALA A N 1
ATOM 710 C CA . ALA A 1 92 ? -13.078 22.125 -10.641 1 43.75 92 ALA A CA 1
ATOM 711 C C . ALA A 1 92 ? -13.641 23.203 -11.555 1 43.75 92 ALA A C 1
ATOM 713 O O . ALA A 1 92 ? -14.57 22.969 -12.32 1 43.75 92 ALA A O 1
ATOM 714 N N . ALA A 1 93 ? -13.383 24.484 -11.211 1 38.75 93 ALA A N 1
ATOM 715 C CA . ALA A 1 93 ? -13.938 25.406 -12.195 1 38.75 93 ALA A CA 1
ATOM 716 C C . ALA A 1 93 ? -13.492 25.031 -13.609 1 38.75 93 ALA A C 1
ATOM 718 O O . ALA A 1 93 ? -13.891 25.672 -14.586 1 38.75 93 ALA A O 1
ATOM 719 N N . ASP A 1 94 ? -12.289 24.531 -13.734 1 36.59 94 ASP A N 1
ATOM 720 C CA . ASP A 1 94 ? -12.141 24.062 -15.109 1 36.59 94 ASP A CA 1
ATOM 721 C C . ASP A 1 94 ? -13.234 23.062 -15.477 1 36.59 94 ASP A C 1
ATOM 723 O O . ASP A 1 94 ? -13.312 21.984 -14.891 1 36.59 94 ASP A O 1
ATOM 727 N N . LEU A 1 95 ? -14.422 23.609 -15.836 1 37.78 95 LEU A N 1
ATOM 728 C CA . LEU A 1 95 ? -15.719 23.109 -16.266 1 37.78 95 LEU A CA 1
ATOM 729 C C . LEU A 1 95 ? -15.609 21.672 -16.781 1 37.78 95 LEU A C 1
ATOM 731 O O . LEU A 1 95 ? -16.609 21.031 -17.078 1 37.78 95 LEU A O 1
ATOM 735 N N . SER A 1 96 ? -14.547 21.344 -17.328 1 40.94 96 SER A N 1
ATOM 736 C CA . SER A 1 96 ? -14.688 20.125 -18.125 1 40.94 96 SER A CA 1
ATOM 737 C C . SER A 1 96 ? -14.766 18.891 -17.25 1 40.94 96 SER A C 1
ATOM 739 O O . SER A 1 96 ? -15.328 17.859 -17.641 1 40.94 96 SER A O 1
ATOM 741 N N . GLU A 1 97 ? -13.938 18.75 -16.094 1 50.25 97 GLU A N 1
ATOM 742 C CA . GLU A 1 97 ? -14.117 17.469 -15.391 1 50.25 97 GLU A CA 1
ATOM 743 C C . GLU A 1 97 ? -14.875 17.656 -14.078 1 50.25 97 GLU A C 1
ATOM 745 O O . GLU A 1 97 ? -14.445 18.422 -13.219 1 50.25 97 GLU A O 1
ATOM 750 N N . SER A 1 98 ? -16.172 17.672 -13.93 1 52.5 98 SER A N 1
ATOM 751 C CA . SER A 1 98 ? -17.031 17.688 -12.75 1 52.5 98 SER A CA 1
ATOM 752 C C . SER A 1 98 ? -16.453 16.797 -11.641 1 52.5 98 SER A C 1
ATOM 754 O O . SER A 1 98 ? -15.891 15.742 -11.922 1 52.5 98 SER A O 1
ATOM 756 N N . ALA A 1 99 ? -16.156 17.438 -10.375 1 60.06 99 ALA A N 1
ATOM 757 C CA . ALA A 1 99 ? -15.75 16.625 -9.227 1 60.06 99 ALA A CA 1
ATOM 758 C C . ALA A 1 99 ? -16.625 15.367 -9.109 1 60.06 99 ALA A C 1
ATOM 760 O O . ALA A 1 99 ? -17.844 15.438 -9.258 1 60.06 99 ALA A O 1
ATOM 761 N N . PRO A 1 100 ? -15.828 14.242 -8.945 1 68 100 PRO A N 1
ATOM 762 C CA . 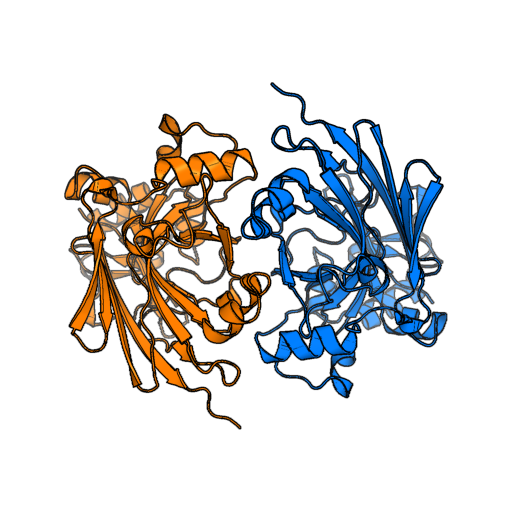PRO A 1 100 ? -16.594 13 -8.82 1 68 100 PRO A CA 1
ATOM 763 C C . PRO A 1 100 ? -17.516 12.992 -7.609 1 68 100 PRO A C 1
ATOM 765 O O . PRO A 1 100 ? -17.234 13.656 -6.605 1 68 100 PRO A O 1
ATOM 768 N N . ASP A 1 101 ? -18.609 12.43 -7.703 1 82.44 101 ASP A N 1
ATOM 769 C CA . ASP A 1 101 ? -19.609 12.297 -6.637 1 82.44 101 ASP A CA 1
ATOM 770 C C . ASP A 1 101 ? -19.031 11.539 -5.445 1 82.44 101 ASP A C 1
ATOM 772 O O . ASP A 1 101 ? -19.438 11.75 -4.305 1 82.44 101 ASP A O 1
ATOM 776 N N . GLN A 1 102 ? -18.047 10.711 -5.738 1 92.5 102 GLN A N 1
ATOM 777 C CA . GLN A 1 102 ? -17.344 9.953 -4.711 1 92.5 102 GLN A CA 1
ATOM 778 C C . GLN A 1 102 ? -15.844 10.258 -4.742 1 92.5 102 GLN A C 1
ATOM 780 O O . GLN A 1 102 ? -15.32 10.711 -5.758 1 92.5 102 GLN A O 1
ATOM 785 N N . PRO A 1 103 ? -15.211 10.109 -3.641 1 94.38 103 PRO A N 1
ATOM 786 C CA . PRO A 1 103 ? -13.781 10.414 -3.604 1 94.38 103 PRO A CA 1
ATOM 787 C C . PRO A 1 103 ? -12.977 9.609 -4.617 1 94.38 103 PRO A C 1
ATOM 789 O O . PRO A 1 103 ? -13.102 8.383 -4.668 1 94.38 103 PRO A O 1
ATOM 792 N N . ALA A 1 104 ? -12.242 10.289 -5.422 1 91.75 104 ALA A N 1
ATOM 793 C CA . ALA A 1 104 ? -11.219 9.633 -6.23 1 91.75 104 ALA A CA 1
ATOM 794 C C . ALA A 1 104 ? -9.945 9.391 -5.422 1 91.75 104 ALA A C 1
ATOM 796 O O . ALA A 1 104 ? -9.289 10.336 -4.988 1 91.75 104 ALA A O 1
ATOM 797 N N . SER A 1 105 ? -9.633 8.133 -5.242 1 95.5 105 SER A N 1
ATOM 798 C CA . SER A 1 105 ? -8.578 7.816 -4.285 1 95.5 105 SER A CA 1
ATOM 799 C C . SER A 1 105 ? -7.43 7.062 -4.957 1 95.5 105 SER A C 1
ATOM 801 O O . SER A 1 105 ? -7.621 6.438 -6 1 95.5 105 SER A O 1
ATOM 803 N N . PHE A 1 106 ? -6.273 7.148 -4.449 1 97.25 106 PHE A N 1
ATOM 804 C CA . PHE A 1 106 ? -5.094 6.383 -4.84 1 97.25 106 PHE A CA 1
ATOM 805 C C . PHE A 1 106 ? -4.289 5.969 -3.613 1 97.25 106 PHE A C 1
ATOM 807 O O . PHE A 1 106 ? -4.566 6.422 -2.5 1 97.25 106 PHE A O 1
ATOM 814 N N . VAL A 1 107 ? -3.32 5.062 -3.844 1 97.94 107 VAL A N 1
ATOM 815 C CA . VAL A 1 107 ? -2.463 4.59 -2.764 1 97.94 107 VAL A CA 1
ATOM 816 C C . VAL A 1 107 ? -1.013 4.973 -3.049 1 97.94 107 VAL A C 1
ATOM 818 O O . VAL A 1 107 ? -0.547 4.863 -4.188 1 97.94 107 VAL A O 1
ATOM 821 N N . LYS A 1 108 ? -0.393 5.523 -2.076 1 97.94 108 LYS A N 1
ATOM 822 C CA . LYS A 1 108 ? 1.062 5.652 -2.092 1 97.94 108 LYS A CA 1
ATOM 823 C C . LYS A 1 108 ? 1.713 4.637 -1.155 1 97.94 108 LYS A C 1
ATOM 825 O O . LYS A 1 108 ? 1.158 4.312 -0.104 1 97.94 108 LYS A O 1
ATOM 830 N N . CYS A 1 109 ? 2.863 4.188 -1.548 1 97.56 109 CYS A N 1
ATOM 831 C CA . CYS A 1 109 ? 3.572 3.182 -0.763 1 97.56 109 CYS A CA 1
ATOM 832 C C . CYS A 1 109 ? 4.664 3.824 0.088 1 97.56 109 CYS A C 1
ATOM 834 O O . CYS A 1 109 ? 4.996 4.996 -0.103 1 97.56 109 CYS A O 1
ATOM 836 N N . ASP A 1 110 ? 5.172 3.107 1.025 1 97.25 110 ASP A N 1
ATOM 837 C CA . ASP A 1 110 ? 6.035 3.664 2.062 1 97.25 110 ASP A CA 1
ATOM 838 C C . ASP A 1 110 ? 7.379 4.098 1.484 1 97.25 110 ASP A C 1
ATOM 840 O O . ASP A 1 110 ? 8.062 4.945 2.061 1 97.25 110 ASP A O 1
ATOM 844 N N . HIS A 1 111 ? 7.758 3.551 0.311 1 97.44 111 HIS A N 1
ATOM 845 C CA . HIS A 1 111 ? 9.047 3.916 -0.272 1 97.44 111 HIS A CA 1
ATOM 846 C C . HIS A 1 111 ? 9.055 5.375 -0.717 1 97.44 111 HIS A C 1
ATOM 848 O O . HIS A 1 111 ? 10.117 5.934 -0.999 1 97.44 111 HIS A O 1
ATOM 854 N N . THR A 1 112 ? 7.93 6.008 -0.787 1 98.5 112 THR A N 1
ATOM 855 C CA . THR A 1 112 ? 7.84 7.387 -1.254 1 98.5 112 THR A CA 1
ATOM 856 C C . THR A 1 112 ? 8.172 8.367 -0.128 1 98.5 112 THR A C 1
ATOM 858 O O . THR A 1 112 ? 8.398 9.555 -0.375 1 98.5 112 THR A O 1
ATOM 861 N N . ILE A 1 113 ? 8.258 7.98 1.082 1 98.75 113 ILE A N 1
ATOM 862 C CA . ILE A 1 113 ? 8.227 8.844 2.258 1 98.75 113 ILE A CA 1
ATOM 863 C C . ILE A 1 113 ? 9.586 9.523 2.434 1 98.75 113 ILE A C 1
ATOM 865 O O . ILE A 1 113 ? 10.625 8.859 2.422 1 98.75 113 ILE A O 1
ATOM 869 N N . ILE A 1 114 ? 9.531 10.773 2.568 1 98.69 114 ILE A N 1
ATOM 870 C CA . ILE A 1 114 ? 10.648 11.578 3.037 1 98.69 114 ILE A CA 1
ATOM 871 C C . ILE A 1 114 ? 10.172 12.57 4.098 1 98.69 114 ILE A C 1
ATOM 873 O O . ILE A 1 114 ? 8.969 12.727 4.305 1 98.69 114 ILE A O 1
ATOM 877 N N . GLY A 1 115 ? 11.086 13.125 4.828 1 98.62 115 GLY A N 1
ATOM 878 C CA . GLY A 1 115 ? 10.773 14.117 5.852 1 98.62 115 GLY A CA 1
ATOM 879 C C . GLY A 1 115 ? 11.219 15.516 5.48 1 98.62 115 GLY A C 1
ATOM 880 O O . GLY A 1 115 ? 11.641 15.766 4.352 1 98.62 115 GLY A O 1
ATOM 881 N N . PRO A 1 116 ? 11.016 16.453 6.418 1 98.12 116 PRO A N 1
ATOM 882 C CA . PRO A 1 116 ? 11.477 17.828 6.172 1 98.12 116 PRO A CA 1
ATOM 883 C C . PRO A 1 116 ? 12.938 17.891 5.742 1 98.12 116 PRO A C 1
ATOM 885 O O . PRO A 1 116 ? 13.766 17.109 6.23 1 98.12 116 PRO A O 1
ATOM 888 N N . ASP A 1 117 ? 13.195 18.672 4.75 1 96.81 117 ASP A N 1
ATOM 889 C CA . ASP A 1 117 ? 14.531 19.031 4.266 1 96.81 117 ASP A CA 1
ATOM 890 C C . ASP A 1 117 ? 15.156 17.859 3.504 1 96.81 117 ASP A C 1
ATOM 892 O O . ASP A 1 117 ? 16.281 17.984 3 1 96.81 117 ASP A O 1
ATOM 896 N N . GLU A 1 118 ? 14.57 16.688 3.535 1 98 118 GLU A N 1
ATOM 897 C CA . GLU A 1 118 ? 14.961 15.664 2.566 1 98 118 GLU A CA 1
ATOM 898 C C . GLU A 1 118 ? 14.438 16 1.172 1 98 118 GLU A C 1
ATOM 900 O O . GLU A 1 118 ? 13.266 16.344 1.007 1 98 118 GLU A O 1
ATOM 905 N N . PRO A 1 119 ? 15.211 15.922 0.192 1 98.38 119 PRO A N 1
ATOM 906 C CA . PRO A 1 119 ? 14.82 16.469 -1.108 1 98.38 119 PRO A CA 1
ATOM 907 C C . PRO A 1 119 ? 13.766 15.625 -1.819 1 98.38 119 PRO A C 1
ATOM 909 O O . PRO A 1 119 ? 13.805 14.398 -1.736 1 98.38 119 PRO A O 1
ATOM 912 N N . ILE A 1 120 ? 12.844 16.266 -2.463 1 98.62 120 ILE A N 1
ATOM 913 C CA . ILE A 1 120 ? 12.016 15.648 -3.498 1 98.62 120 ILE A CA 1
ATOM 914 C C . ILE A 1 120 ? 12.836 15.461 -4.77 1 98.62 120 ILE A C 1
ATOM 916 O O . ILE A 1 120 ? 13.367 16.438 -5.324 1 98.62 120 ILE A O 1
ATOM 920 N N . VAL A 1 121 ? 12.953 14.273 -5.234 1 98.31 121 VAL A N 1
ATOM 921 C CA . VAL A 1 121 ? 13.727 14.008 -6.441 1 98.31 121 VAL A CA 1
ATOM 922 C C . VAL A 1 121 ? 12.797 13.945 -7.648 1 98.31 121 VAL A C 1
ATOM 924 O O . VAL A 1 121 ? 11.938 13.055 -7.73 1 98.31 121 VAL A O 1
ATOM 927 N N . ILE A 1 122 ? 12.938 14.867 -8.539 1 98.44 122 ILE A N 1
ATOM 928 C CA . ILE A 1 122 ? 12.211 14.828 -9.805 1 98.44 122 ILE A CA 1
ATOM 929 C C . ILE A 1 122 ? 12.773 13.719 -10.688 1 98.44 122 ILE A C 1
ATOM 931 O O . ILE A 1 122 ? 13.938 13.781 -11.102 1 98.44 122 ILE A O 1
ATOM 935 N N . PRO A 1 123 ? 11.961 12.758 -10.969 1 97.5 123 PRO A N 1
ATOM 936 C CA . PRO A 1 123 ? 12.5 11.633 -11.734 1 97.5 123 PRO A CA 1
ATOM 937 C C . PRO A 1 123 ? 12.836 12 -13.172 1 97.5 123 PRO A C 1
ATOM 939 O O . PRO A 1 123 ? 12.234 12.914 -13.734 1 97.5 123 PRO A O 1
ATOM 942 N N . ALA A 1 124 ? 13.766 11.273 -13.766 1 95.75 124 ALA A N 1
ATOM 943 C CA . ALA A 1 124 ? 14.164 11.5 -15.148 1 95.75 124 ALA A CA 1
ATOM 944 C C . ALA A 1 124 ? 13 11.242 -16.109 1 95.75 124 ALA A C 1
ATOM 946 O O . ALA A 1 124 ? 12.953 11.797 -17.203 1 95.75 124 ALA A O 1
ATOM 947 N N . GLN A 1 125 ? 12.055 10.438 -15.695 1 95.12 125 GLN A N 1
ATOM 948 C CA . GLN A 1 125 ? 10.938 10.016 -16.531 1 95.12 125 GLN A CA 1
ATOM 949 C C . GLN A 1 125 ? 9.875 11.117 -16.609 1 95.12 125 GLN A C 1
ATOM 951 O O . GLN A 1 125 ? 8.961 11.031 -17.438 1 95.12 125 GLN A O 1
ATOM 956 N N . SER A 1 126 ? 9.992 12.133 -15.781 1 97 126 SER A N 1
ATOM 957 C CA . SER A 1 126 ? 8.953 13.156 -15.719 1 97 126 SER A CA 1
ATOM 958 C C . SER A 1 126 ? 9.484 14.516 -16.156 1 97 126 SER A C 1
ATOM 960 O O . SER A 1 126 ? 10.547 14.945 -15.695 1 97 126 SER A O 1
ATOM 962 N N . GLU A 1 127 ? 8.719 15.203 -16.984 1 96.38 127 GLU A N 1
ATOM 963 C CA . GLU A 1 127 ? 9.055 16.547 -17.438 1 96.38 127 GLU A CA 1
ATOM 964 C C . GLU A 1 127 ? 8.211 17.594 -16.719 1 96.38 127 GLU A C 1
ATOM 966 O O . GLU A 1 127 ? 8.43 18.797 -16.891 1 96.38 127 GLU A O 1
ATOM 971 N N . ARG A 1 128 ? 7.27 17.156 -15.992 1 98.06 128 ARG A N 1
ATOM 972 C CA . ARG A 1 128 ? 6.367 18.078 -15.297 1 98.06 128 ARG A CA 1
ATOM 973 C C . ARG A 1 128 ? 5.887 17.469 -13.977 1 98.06 128 ARG A C 1
ATOM 975 O O . ARG A 1 128 ? 4.77 16.953 -13.898 1 98.06 128 ARG A O 1
ATOM 982 N N . THR A 1 129 ? 6.699 17.531 -12.992 1 98.56 129 THR A N 1
ATOM 983 C CA . THR A 1 129 ? 6.359 17.078 -11.648 1 98.56 129 THR A CA 1
ATOM 984 C C . THR A 1 129 ? 5.715 18.203 -10.844 1 98.56 129 THR A C 1
ATOM 986 O O . THR A 1 129 ? 6.168 19.359 -10.898 1 98.56 129 THR A O 1
ATOM 989 N N . THR A 1 130 ? 4.648 17.906 -10.164 1 98.56 130 THR A N 1
ATOM 990 C CA . THR A 1 130 ? 3.969 18.906 -9.344 1 98.56 130 THR A CA 1
ATOM 991 C C . THR A 1 130 ? 4.051 18.531 -7.867 1 98.56 130 THR A C 1
ATOM 993 O O . THR A 1 130 ? 4.266 17.359 -7.523 1 98.56 130 THR A O 1
ATOM 996 N N . SER A 1 131 ? 3.965 19.5 -7.043 1 98.44 131 SER A N 1
ATOM 997 C CA . SER A 1 131 ? 3.848 19.344 -5.602 1 98.44 131 SER A CA 1
ATOM 998 C C . SER A 1 131 ? 2.537 19.922 -5.082 1 98.44 131 SER A C 1
ATOM 1000 O O . SER A 1 131 ? 2.076 20.953 -5.566 1 98.44 131 SER A O 1
ATOM 1002 N N . GLU A 1 132 ? 1.989 19.25 -4.168 1 97.75 132 GLU A N 1
ATOM 1003 C CA . GLU A 1 132 ? 0.657 19.562 -3.654 1 97.75 132 GLU A CA 1
ATOM 1004 C C . GLU A 1 132 ? 0.649 19.594 -2.129 1 97.75 132 GLU A C 1
ATOM 1006 O O . GLU A 1 132 ? 0.88 18.578 -1.479 1 97.75 132 GLU A O 1
ATOM 1011 N N . ALA A 1 133 ? 0.357 20.766 -1.546 1 98.62 133 ALA A N 1
ATOM 1012 C CA . ALA A 1 133 ? 0.185 20.859 -0.099 1 98.62 133 ALA A CA 1
ATOM 1013 C C . ALA A 1 133 ? -1.161 20.281 0.331 1 98.62 133 ALA A C 1
ATOM 1015 O O . ALA A 1 133 ? -2.184 20.531 -0.314 1 98.62 133 ALA A O 1
ATOM 1016 N N . GLU A 1 134 ? -1.13 19.484 1.342 1 98.75 134 GLU A N 1
ATOM 1017 C CA . GLU A 1 134 ? -2.35 18.875 1.867 1 98.75 134 GLU A CA 1
ATOM 1018 C C . GLU A 1 134 ? -2.312 18.797 3.391 1 98.75 134 GLU A C 1
ATOM 1020 O O . GLU A 1 134 ? -1.238 18.828 3.994 1 98.75 134 GLU A O 1
ATOM 1025 N N . ILE A 1 135 ? -3.488 18.781 4.012 1 98.81 135 ILE A N 1
ATOM 1026 C CA . ILE A 1 135 ? -3.58 18.344 5.402 1 98.81 135 ILE A CA 1
ATOM 1027 C C . ILE A 1 135 ? -3.816 16.828 5.457 1 98.81 135 ILE A C 1
ATOM 1029 O O . ILE A 1 135 ? -4.68 16.312 4.75 1 98.81 135 ILE A O 1
ATOM 1033 N N . GLY A 1 136 ? -2.992 16.125 6.18 1 98.88 136 GLY A N 1
ATOM 1034 C CA . GLY A 1 136 ? -3.121 14.695 6.355 1 98.88 136 GLY A CA 1
ATOM 1035 C C . GLY A 1 136 ? -3.826 14.312 7.645 1 98.88 136 GLY A C 1
ATOM 1036 O O . GLY A 1 136 ? -3.609 14.938 8.688 1 98.88 136 GLY A O 1
ATOM 1037 N N . LEU A 1 137 ? -4.672 13.328 7.613 1 98.94 137 LEU A N 1
ATOM 1038 C CA . LEU A 1 137 ? -5.285 12.719 8.789 1 98.94 137 LEU A CA 1
ATOM 1039 C C . LEU A 1 137 ? -4.523 11.469 9.211 1 98.94 137 LEU A C 1
ATOM 1041 O O . LEU A 1 137 ? -4.266 10.586 8.391 1 98.94 137 LEU A O 1
ATOM 1045 N N . ILE A 1 138 ? -4.18 11.414 10.461 1 98.94 138 ILE A N 1
ATOM 1046 C CA . ILE A 1 138 ? -3.539 10.234 11.031 1 98.94 138 ILE A CA 1
ATOM 1047 C C . ILE A 1 138 ? -4.574 9.383 11.766 1 98.94 138 ILE A C 1
ATOM 1049 O O . ILE A 1 138 ? -5.203 9.852 12.719 1 98.94 138 ILE A O 1
ATOM 1053 N N . ILE A 1 139 ? -4.719 8.133 11.359 1 98.94 139 ILE A N 1
ATOM 1054 C CA . ILE A 1 139 ? -5.652 7.23 12.023 1 98.94 139 ILE A CA 1
ATOM 1055 C C . ILE A 1 139 ? -5.059 6.746 13.344 1 98.94 139 ILE A C 1
ATOM 1057 O O . ILE A 1 139 ? -3.885 6.371 13.398 1 98.94 139 ILE A O 1
ATOM 1061 N N . GLY A 1 140 ? -5.887 6.746 14.344 1 98.56 140 GLY A N 1
ATOM 1062 C CA . GLY A 1 140 ? -5.367 6.449 15.664 1 98.56 140 GLY A CA 1
ATOM 1063 C C . GLY A 1 140 ? -5.867 5.129 16.219 1 98.56 140 GLY A C 1
ATOM 1064 O O . GLY A 1 140 ? -5.273 4.574 17.141 1 98.56 140 GLY A O 1
ATOM 1065 N N . ARG A 1 141 ? -6.961 4.688 15.719 1 98 141 ARG A N 1
ATOM 1066 C CA . ARG A 1 141 ? -7.605 3.443 16.125 1 98 141 ARG A CA 1
ATOM 1067 C C . ARG A 1 141 ? -8.133 2.674 14.922 1 98 141 ARG A C 1
ATOM 1069 O O . ARG A 1 141 ? -8.461 3.27 13.898 1 98 141 ARG A O 1
ATOM 1076 N N . THR A 1 142 ? -8.133 1.312 15.109 1 98.19 142 THR A N 1
ATOM 1077 C CA . THR A 1 142 ? -8.742 0.528 14.039 1 98.19 142 THR A CA 1
ATOM 1078 C C . THR A 1 142 ? -10.164 1.003 13.758 1 98.19 142 THR A C 1
ATOM 1080 O O . THR A 1 142 ? -10.977 1.108 14.68 1 98.19 142 THR A O 1
ATOM 1083 N N . CYS A 1 143 ? -10.422 1.374 12.539 1 98 143 CYS A N 1
ATOM 1084 C CA . CYS A 1 143 ? -11.656 2.008 12.094 1 98 143 CYS A CA 1
ATOM 1085 C C . CYS A 1 143 ? -12.32 1.187 10.992 1 98 143 CYS A C 1
ATOM 1087 O O . CYS A 1 143 ? -11.75 1.003 9.914 1 98 143 CYS A O 1
ATOM 1089 N N . GLU A 1 144 ? -13.492 0.623 11.25 1 97.56 144 GLU A N 1
ATOM 1090 C CA . GLU A 1 144 ? -14.227 -0.184 10.281 1 97.56 144 GLU A CA 1
ATOM 1091 C C . GLU A 1 144 ? -15.719 0.147 10.312 1 97.56 144 GLU A C 1
ATOM 1093 O O . GLU A 1 144 ? -16.359 0.093 11.367 1 97.56 144 GLU A O 1
ATOM 1098 N N . ASN A 1 145 ? -16.219 0.543 9.18 1 97.06 145 ASN A N 1
ATOM 1099 C CA . ASN A 1 145 ? -17.641 0.752 8.984 1 97.06 145 ASN A CA 1
ATOM 1100 C C . ASN A 1 145 ? -18.219 1.731 10.008 1 97.06 145 ASN A C 1
ATOM 1102 O O . ASN A 1 145 ? -19.203 1.426 10.688 1 97.06 145 ASN A O 1
ATOM 1106 N N . VAL A 1 146 ? -17.656 2.859 10.062 1 98.25 146 VAL A N 1
ATOM 1107 C CA . VAL A 1 146 ? -18.094 3.846 11.039 1 98.25 146 VAL A CA 1
ATOM 1108 C C . VAL A 1 146 ? -18.906 4.934 10.344 1 98.25 146 VAL A C 1
ATOM 1110 O O . VAL A 1 146 ? -18.688 5.227 9.164 1 98.25 146 VAL A O 1
ATOM 1113 N N . SER A 1 147 ? -19.844 5.539 10.984 1 98.38 147 SER A N 1
ATOM 1114 C CA . SER A 1 147 ? -20.641 6.645 10.461 1 98.38 147 SER A CA 1
ATOM 1115 C C . SER A 1 147 ? -19.812 7.93 10.398 1 98.38 147 SER A C 1
ATOM 1117 O O . SER A 1 147 ? -18.75 8.031 11.016 1 98.38 147 SER A O 1
ATOM 1119 N N . GLU A 1 148 ? -20.297 8.844 9.633 1 98.06 148 GLU A N 1
ATOM 1120 C CA . GLU A 1 148 ? -19.625 10.133 9.531 1 98.06 148 GLU A CA 1
ATOM 1121 C C . GLU A 1 148 ? -19.531 10.82 10.891 1 98.06 148 GLU A C 1
ATOM 1123 O O . GLU A 1 148 ? -18.516 11.438 11.219 1 98.06 148 GLU A O 1
ATOM 1128 N N . SER A 1 149 ? -20.578 10.703 11.734 1 98.19 149 SER A N 1
ATOM 1129 C CA . SER A 1 149 ? -20.641 11.375 13.031 1 98.19 149 SER A CA 1
ATOM 1130 C C . SER A 1 149 ? -19.609 10.797 14 1 98.19 149 SER A C 1
ATOM 1132 O O . SER A 1 149 ? -19.203 11.469 14.953 1 98.19 149 SER A O 1
ATOM 1134 N N . GLU A 1 150 ? -19.125 9.539 13.734 1 98.31 150 GLU A N 1
ATOM 1135 C CA . GLU A 1 150 ? -18.188 8.883 14.633 1 98.31 150 GLU A CA 1
ATOM 1136 C C . GLU A 1 150 ? -16.781 8.883 14.047 1 98.31 150 GLU A C 1
ATOM 1138 O O . GLU A 1 150 ? -15.812 8.594 14.758 1 98.31 150 GLU A O 1
ATOM 1143 N N . ALA A 1 151 ? -16.703 9.258 12.844 1 98.62 151 ALA A N 1
ATOM 1144 C CA . ALA A 1 151 ? -15.492 9.031 12.055 1 98.62 151 ALA A CA 1
ATOM 1145 C C . ALA A 1 151 ? -14.273 9.688 12.711 1 98.62 151 ALA A C 1
ATOM 1147 O O . ALA A 1 151 ? -13.219 9.07 12.828 1 98.62 151 ALA A O 1
ATOM 1148 N N . MET A 1 152 ? -14.477 10.898 13.227 1 98.25 152 MET A N 1
ATOM 1149 C CA . MET A 1 152 ? -13.336 11.664 13.719 1 98.25 152 MET A CA 1
ATOM 1150 C C . MET A 1 152 ? -12.844 11.102 15.055 1 98.25 152 MET A C 1
ATOM 1152 O O . MET A 1 152 ? -11.727 11.414 15.484 1 98.25 152 MET A O 1
ATOM 1156 N N . ASP A 1 153 ? -13.641 10.234 15.719 1 98.12 153 ASP A N 1
ATOM 1157 C CA . ASP A 1 153 ? -13.211 9.578 16.953 1 98.12 153 ASP A CA 1
ATOM 1158 C C . ASP A 1 153 ? -12.047 8.625 16.688 1 98.12 153 ASP A C 1
ATOM 1160 O O . ASP A 1 153 ? -11.367 8.195 17.625 1 98.12 153 ASP A O 1
ATOM 1164 N N . TYR A 1 154 ? -11.844 8.312 15.453 1 98.75 154 TYR A N 1
ATOM 1165 C CA . TYR A 1 154 ? -10.828 7.328 15.102 1 98.75 154 TYR A CA 1
ATOM 1166 C C . TYR A 1 154 ? -9.578 8.008 14.555 1 98.75 154 TYR A C 1
ATOM 1168 O O . TYR A 1 154 ? -8.586 7.344 14.25 1 98.75 154 TYR A O 1
ATOM 1176 N N . VAL A 1 155 ? -9.602 9.273 14.438 1 98.75 155 VAL A N 1
ATOM 1177 C CA . VAL A 1 155 ? -8.469 10.055 13.961 1 98.75 155 VAL A CA 1
ATOM 1178 C C . VAL A 1 155 ? -7.617 10.508 15.148 1 98.75 155 VAL A C 1
ATOM 1180 O O . VAL A 1 155 ? -8.133 11.086 16.109 1 98.75 155 VAL A O 1
ATOM 1183 N N . TRP A 1 156 ? -6.348 10.234 15.07 1 98.56 156 TRP A N 1
ATOM 1184 C CA . TRP A 1 156 ? -5.418 10.633 16.125 1 98.56 156 TRP A CA 1
ATOM 1185 C C . TRP A 1 156 ? -5.125 12.125 16.062 1 98.56 156 TRP A C 1
ATOM 1187 O O . TRP A 1 156 ? -5.117 12.805 17.078 1 98.56 156 TRP A O 1
ATOM 1197 N N . GLY A 1 157 ? -4.863 12.594 14.844 1 98.5 157 GLY A N 1
ATOM 1198 C CA . GLY A 1 157 ? -4.508 13.984 14.625 1 98.5 157 GLY A CA 1
ATOM 1199 C C . GLY A 1 157 ? -4.238 14.312 13.164 1 98.5 157 GLY A C 1
ATOM 1200 O O . GLY A 1 157 ? -4.793 13.672 12.273 1 98.5 157 GLY A O 1
ATOM 1201 N N . VAL A 1 158 ? -3.486 15.469 12.945 1 98.75 158 VAL A N 1
ATOM 1202 C CA . VAL A 1 158 ? -3.254 15.938 11.586 1 98.75 158 VAL A CA 1
ATOM 1203 C C . VAL A 1 158 ? -1.773 16.25 11.398 1 98.75 158 VAL A C 1
ATOM 1205 O O . VAL A 1 158 ? -1.013 16.297 12.367 1 98.75 158 VAL A O 1
ATOM 1208 N N . THR A 1 159 ? -1.39 16.422 10.172 1 98.81 159 THR A N 1
ATOM 1209 C CA . THR A 1 159 ? -0.028 16.812 9.812 1 98.81 159 THR A CA 1
ATOM 1210 C C . THR A 1 159 ? 0.002 17.5 8.453 1 98.81 159 THR A C 1
ATOM 1212 O O . THR A 1 159 ? -0.998 17.516 7.738 1 98.81 159 THR A O 1
ATOM 1215 N N . THR A 1 160 ? 1.085 18.172 8.195 1 98.88 160 THR A N 1
ATOM 1216 C CA . THR A 1 160 ? 1.306 18.75 6.871 1 98.88 160 THR A CA 1
ATOM 1217 C C . THR A 1 160 ? 1.872 17.719 5.91 1 98.88 160 THR A C 1
ATOM 1219 O O . THR A 1 160 ? 2.676 16.859 6.309 1 98.88 160 THR A O 1
ATOM 1222 N N . ILE A 1 161 ? 1.45 17.781 4.648 1 98.94 161 ILE A N 1
ATOM 1223 C CA . ILE A 1 161 ? 1.894 16.859 3.611 1 98.94 161 ILE A CA 1
ATOM 1224 C C . ILE A 1 161 ? 2.271 17.641 2.354 1 98.94 161 ILE A C 1
ATOM 1226 O O . ILE A 1 161 ? 1.607 18.625 2 1 98.94 161 ILE A O 1
ATOM 1230 N N . LEU A 1 162 ? 3.318 17.297 1.723 1 98.94 162 LEU A N 1
ATOM 1231 C CA . LEU A 1 162 ? 3.59 17.578 0.316 1 98.94 162 LEU A CA 1
ATOM 1232 C C . LEU A 1 162 ? 3.514 16.297 -0.515 1 98.94 162 LEU A C 1
ATOM 1234 O O . LEU A 1 162 ? 4.328 15.391 -0.342 1 98.94 162 LEU A O 1
ATOM 1238 N N . ASP A 1 163 ? 2.523 16.25 -1.316 1 98.75 163 ASP A N 1
ATOM 1239 C CA . ASP A 1 163 ? 2.252 15.133 -2.207 1 98.75 163 ASP A CA 1
ATOM 1240 C C . ASP A 1 163 ? 2.65 15.461 -3.645 1 98.75 163 ASP A C 1
ATOM 1242 O O . ASP A 1 163 ? 2.172 16.438 -4.219 1 98.75 163 ASP A O 1
ATOM 1246 N N . GLN A 1 164 ? 3.529 14.625 -4.262 1 98.81 164 GLN A N 1
ATOM 1247 C CA . GLN A 1 164 ? 4.004 14.914 -5.613 1 98.81 164 GLN A CA 1
ATOM 1248 C C . GLN A 1 164 ? 3.293 14.039 -6.641 1 98.81 164 GLN A C 1
ATOM 1250 O O . GLN A 1 164 ? 2.824 12.953 -6.316 1 98.81 164 GLN A O 1
ATOM 1255 N N . THR A 1 165 ? 3.197 14.5 -7.844 1 98.5 165 THR A N 1
ATOM 1256 C CA . THR A 1 165 ? 2.639 13.812 -9.008 1 98.5 165 THR A CA 1
ATOM 1257 C C . THR A 1 165 ? 3.496 14.062 -10.242 1 98.5 165 THR A C 1
ATOM 1259 O O . THR A 1 165 ? 3.865 15.203 -10.531 1 98.5 165 THR A O 1
ATOM 1262 N N . ALA A 1 166 ? 3.914 13.016 -10.922 1 98.31 166 ALA A N 1
ATOM 1263 C CA . ALA A 1 166 ? 4.387 13.18 -12.297 1 98.31 166 ALA A CA 1
ATOM 1264 C C . ALA A 1 166 ? 3.225 13.453 -13.242 1 98.31 166 ALA A C 1
ATOM 1266 O O . ALA A 1 166 ? 2.713 12.539 -13.891 1 98.31 166 ALA A O 1
ATOM 1267 N N . GLU A 1 167 ? 2.879 14.68 -13.383 1 97.75 167 GLU A N 1
ATOM 1268 C CA . GLU A 1 167 ? 1.638 15.078 -14.039 1 97.75 167 GLU A CA 1
ATOM 1269 C C . GLU A 1 167 ? 1.67 14.758 -15.531 1 97.75 167 GLU A C 1
ATOM 1271 O O . GLU A 1 167 ? 0.644 14.406 -16.109 1 97.75 167 GLU A O 1
ATOM 1276 N N . ASP A 1 168 ? 2.83 14.891 -16.156 1 97.75 168 ASP A N 1
ATOM 1277 C CA . ASP A 1 168 ? 2.963 14.586 -17.578 1 97.75 168 ASP A CA 1
ATOM 1278 C C . ASP A 1 168 ? 2.635 13.117 -17.859 1 97.75 168 ASP A C 1
ATOM 1280 O O . ASP A 1 168 ? 2.004 12.797 -18.875 1 97.75 168 ASP A O 1
ATOM 1284 N N . ILE A 1 169 ? 3.033 12.227 -16.938 1 96.5 169 ILE A N 1
ATOM 1285 C CA . ILE A 1 169 ? 2.73 10.805 -17.062 1 96.5 169 ILE A CA 1
ATOM 1286 C C . ILE A 1 169 ? 1.23 10.578 -16.875 1 96.5 169 ILE A C 1
ATOM 1288 O O . ILE A 1 169 ? 0.608 9.852 -17.656 1 96.5 169 ILE A O 1
ATOM 1292 N N . LEU A 1 170 ? 0.693 11.203 -15.898 1 95.25 170 LEU A N 1
ATOM 1293 C CA . LEU A 1 170 ? -0.737 11.078 -15.641 1 95.25 170 LEU A CA 1
ATOM 1294 C C . LEU A 1 170 ? -1.549 11.57 -16.828 1 95.25 170 LEU A C 1
ATOM 1296 O O . LEU A 1 170 ? -2.582 10.992 -17.172 1 95.25 170 LEU A O 1
ATOM 1300 N N . ARG A 1 171 ? -1.133 12.562 -17.5 1 94.44 171 ARG A N 1
ATOM 1301 C CA . ARG A 1 171 ? -1.849 13.172 -18.625 1 94.44 171 ARG A CA 1
ATOM 1302 C C . ARG A 1 171 ? -1.888 12.227 -19.812 1 94.44 171 ARG A C 1
ATOM 1304 O O . ARG A 1 171 ? -2.77 12.336 -20.672 1 94.44 171 ARG A O 1
ATOM 1311 N N . ILE A 1 172 ? -0.859 11.359 -19.922 1 94 172 ILE A N 1
ATOM 1312 C CA . ILE A 1 172 ? -0.843 10.406 -21.031 1 94 172 ILE A CA 1
ATOM 1313 C C . ILE A 1 172 ? -2.057 9.484 -20.922 1 94 172 ILE A C 1
ATOM 1315 O O . ILE A 1 172 ? -2.721 9.211 -21.922 1 94 172 ILE A O 1
ATOM 1319 N N . ASN A 1 173 ? -2.408 9.016 -19.812 1 91.75 173 ASN A N 1
ATOM 1320 C CA . ASN A 1 173 ? -3.48 8.07 -19.531 1 91.75 173 ASN A CA 1
ATOM 1321 C C . ASN A 1 173 ? -3.896 8.109 -18.062 1 91.75 173 ASN A C 1
ATOM 1323 O O . ASN A 1 173 ? -3.072 7.887 -17.172 1 91.75 173 ASN A O 1
ATOM 1327 N N . PRO A 1 174 ? -5.156 8.367 -17.781 1 88.31 174 PRO A N 1
ATOM 1328 C CA . PRO A 1 174 ? -5.613 8.445 -16.391 1 88.31 174 PRO A CA 1
ATOM 1329 C C . PRO A 1 174 ? -5.316 7.172 -15.602 1 88.31 174 PRO A C 1
ATOM 1331 O O . PRO A 1 174 ? -5.199 7.215 -14.367 1 88.31 174 PRO A O 1
ATOM 1334 N N . ARG A 1 175 ? -5.094 6.074 -16.266 1 89.06 175 ARG A N 1
ATOM 1335 C CA . ARG A 1 175 ? -4.797 4.801 -15.625 1 89.06 175 ARG A CA 1
ATOM 1336 C C . ARG A 1 175 ? -3.379 4.781 -15.07 1 89.06 175 ARG A C 1
ATOM 1338 O O . ARG A 1 175 ? -3.014 3.879 -14.312 1 89.06 175 ARG A O 1
ATOM 1345 N N . TYR A 1 176 ? -2.629 5.824 -15.359 1 94.5 176 TYR A N 1
ATOM 1346 C CA . TYR A 1 176 ? -1.253 5.883 -14.875 1 94.5 176 TYR A CA 1
ATOM 1347 C C . TYR A 1 176 ? -1.165 6.645 -13.562 1 94.5 176 TYR A C 1
ATOM 1349 O O . TYR A 1 176 ? -0.071 6.98 -13.102 1 94.5 176 TYR A O 1
ATOM 1357 N N . LEU A 1 177 ? -2.314 6.852 -12.938 1 94.88 177 LEU A N 1
ATOM 1358 C CA . LEU A 1 177 ? -2.365 7.625 -11.703 1 94.88 177 LEU A CA 1
ATOM 1359 C C . LEU A 1 177 ? -1.464 7.008 -10.633 1 94.88 177 LEU A C 1
ATOM 1361 O O . LEU A 1 177 ? -0.647 7.703 -10.031 1 94.88 177 LEU A O 1
ATOM 1365 N N . THR A 1 178 ? -1.542 5.707 -10.461 1 95.38 178 THR A N 1
ATOM 1366 C CA . THR A 1 178 ? -0.788 5.047 -9.406 1 95.38 178 THR A CA 1
ATOM 1367 C C . THR A 1 178 ? 0.712 5.246 -9.602 1 95.38 178 THR A C 1
ATOM 1369 O O . THR A 1 178 ? 1.411 5.684 -8.688 1 95.38 178 THR A O 1
ATOM 1372 N N . ARG A 1 179 ? 1.203 4.98 -10.742 1 94.75 179 ARG A N 1
ATOM 1373 C CA . ARG A 1 179 ? 2.637 5.105 -10.984 1 94.75 179 ARG A CA 1
ATOM 1374 C C . ARG A 1 179 ? 3.082 6.562 -10.898 1 94.75 179 ARG A C 1
ATOM 1376 O O . ARG A 1 179 ? 4.18 6.855 -10.422 1 94.75 179 ARG A O 1
ATOM 1383 N N . SER A 1 180 ? 2.238 7.484 -11.375 1 97.31 180 SER A N 1
ATOM 1384 C CA . SER A 1 180 ? 2.58 8.906 -11.391 1 97.31 180 SER A CA 1
ATOM 1385 C C . SER A 1 180 ? 2.715 9.453 -9.969 1 97.31 180 SER A C 1
ATOM 1387 O O . SER A 1 180 ? 3.32 10.508 -9.758 1 97.31 180 SER A O 1
ATOM 1389 N N . LYS A 1 181 ? 2.162 8.75 -8.977 1 98.06 181 LYS A N 1
ATOM 1390 C CA . LYS A 1 181 ? 2.145 9.203 -7.586 1 98.06 181 LYS A CA 1
ATOM 1391 C C . LYS A 1 181 ? 3.197 8.469 -6.754 1 98.06 181 LYS A C 1
ATOM 1393 O O . LYS A 1 181 ? 3.447 8.828 -5.602 1 98.06 181 LYS A O 1
ATOM 1398 N N . ASN A 1 182 ? 3.881 7.469 -7.34 1 98.38 182 ASN A N 1
ATOM 1399 C CA . ASN A 1 182 ? 4.617 6.551 -6.48 1 98.38 182 ASN A CA 1
ATOM 1400 C C . ASN A 1 182 ? 6.102 6.527 -6.824 1 98.38 182 ASN A C 1
ATOM 1402 O O . ASN A 1 182 ? 6.797 5.555 -6.531 1 98.38 182 ASN A O 1
ATOM 1406 N N . PHE A 1 183 ? 6.641 7.57 -7.41 1 98.25 183 PHE A N 1
ATOM 1407 C CA . PHE A 1 183 ? 8.086 7.664 -7.539 1 98.25 183 PHE A CA 1
ATOM 1408 C C . PHE A 1 183 ? 8.742 7.836 -6.176 1 98.25 183 PHE A C 1
ATOM 1410 O O . PHE A 1 183 ? 8.094 8.258 -5.219 1 98.25 183 PHE A O 1
ATOM 1417 N N . ARG A 1 184 ? 10 7.543 -6.129 1 96.94 184 ARG A N 1
ATOM 1418 C CA . ARG A 1 184 ? 10.742 7.762 -4.891 1 96.94 184 ARG A CA 1
ATOM 1419 C C . ARG A 1 184 ? 10.609 9.203 -4.422 1 96.94 184 ARG A C 1
ATOM 1421 O O . ARG A 1 184 ? 10.656 10.133 -5.234 1 96.94 184 ARG A O 1
ATOM 1428 N N . THR A 1 185 ? 10.383 9.445 -3.154 1 98.5 185 THR A N 1
ATOM 1429 C CA . THR A 1 185 ? 10.398 10.727 -2.461 1 98.5 185 THR A CA 1
ATOM 1430 C C . THR A 1 185 ? 9.133 11.516 -2.752 1 98.5 185 THR A C 1
ATOM 1432 O O . THR A 1 185 ? 9.078 12.727 -2.508 1 98.5 185 THR A O 1
ATOM 1435 N N . PHE A 1 186 ? 8.094 10.914 -3.291 1 98.88 186 PHE A N 1
ATOM 1436 C CA . PHE A 1 186 ? 6.926 11.641 -3.764 1 98.88 186 PHE A CA 1
ATOM 1437 C C . PHE A 1 186 ? 5.922 11.844 -2.635 1 98.88 186 PHE A C 1
ATOM 1439 O O . PHE A 1 186 ? 4.77 12.211 -2.879 1 98.88 186 PHE A O 1
ATOM 1446 N N . PHE A 1 187 ? 6.328 11.617 -1.425 1 98.94 187 PHE A N 1
ATOM 1447 C CA . PHE A 1 187 ? 5.461 11.883 -0.284 1 98.94 187 PHE A CA 1
ATOM 1448 C C . PHE A 1 187 ? 6.266 12.414 0.897 1 98.94 187 PHE A C 1
ATOM 1450 O O . PHE A 1 187 ? 6.965 11.648 1.569 1 98.94 187 PHE A O 1
ATOM 1457 N N . CYS A 1 188 ? 6.102 13.617 1.172 1 98.94 188 CYS A N 1
ATOM 1458 C CA . CYS A 1 188 ? 6.75 14.273 2.301 1 98.94 188 CYS A CA 1
ATOM 1459 C C . CYS A 1 188 ? 5.73 14.664 3.363 1 98.94 188 CYS A C 1
ATOM 1461 O O . CYS A 1 188 ? 4.695 15.25 3.047 1 98.94 188 CYS A O 1
ATOM 1463 N N . PHE A 1 189 ? 6.027 14.242 4.645 1 98.88 189 PHE A N 1
ATOM 1464 C CA . PHE A 1 189 ? 5.059 14.688 5.641 1 98.88 189 PHE A CA 1
ATOM 1465 C C . PHE A 1 189 ? 5.746 14.992 6.969 1 98.88 189 PHE A C 1
ATOM 1467 O O . PHE A 1 189 ? 6.918 14.656 7.156 1 98.88 189 PHE A O 1
ATOM 1474 N N . GLY A 1 190 ? 5.098 15.648 7.789 1 98.56 190 GLY A N 1
ATOM 1475 C CA . GLY A 1 190 ? 5.621 16.141 9.055 1 98.56 190 GLY A CA 1
ATOM 1476 C C . GLY A 1 190 ? 5.883 17.625 9.055 1 98.56 190 GLY A C 1
ATOM 1477 O O . GLY A 1 190 ? 5.172 18.391 8.398 1 98.56 190 GLY A O 1
ATOM 1478 N N . PRO A 1 191 ? 6.742 18.109 9.891 1 98.12 191 PRO A N 1
ATOM 1479 C CA . PRO A 1 191 ? 7.625 17.406 10.82 1 98.12 191 PRO A CA 1
ATOM 1480 C C . PRO A 1 191 ? 6.871 16.828 12.016 1 98.12 191 PRO A C 1
ATOM 1482 O O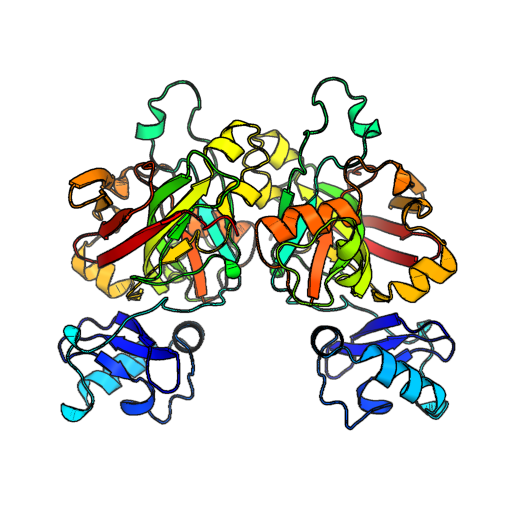 . PRO A 1 191 ? 7.336 15.859 12.633 1 98.12 191 PRO A O 1
ATOM 1485 N N . GLU A 1 192 ? 5.746 17.453 12.336 1 98.5 192 GLU A N 1
ATOM 1486 C CA . GLU A 1 192 ? 5.066 17.062 13.57 1 98.5 192 GLU A CA 1
ATOM 1487 C C . GLU A 1 192 ? 3.678 16.5 13.289 1 98.5 192 GLU A C 1
ATOM 1489 O O . GLU A 1 192 ? 3.033 16.891 12.312 1 98.5 192 GLU A O 1
ATOM 1494 N N . LEU A 1 193 ? 3.258 15.586 14.125 1 98.81 193 LEU A N 1
ATOM 1495 C CA . LEU A 1 193 ? 1.858 15.188 14.227 1 98.81 193 LEU A CA 1
ATOM 1496 C C . LEU A 1 193 ? 1.152 15.953 15.336 1 98.81 193 LEU A C 1
ATOM 1498 O O . LEU A 1 193 ? 1.582 15.922 16.5 1 98.81 193 LEU A O 1
ATOM 1502 N N . VAL A 1 194 ? 0.08 16.656 14.992 1 98.56 194 VAL A N 1
ATOM 1503 C CA . VAL A 1 194 ? -0.66 17.469 15.945 1 98.56 194 VAL A CA 1
ATOM 1504 C C . VAL A 1 194 ? -1.939 16.75 16.359 1 98.56 194 VAL A C 1
ATOM 1506 O O . VAL A 1 194 ? -2.783 16.438 15.523 1 98.56 194 VAL A O 1
ATOM 1509 N N . PRO A 1 195 ? -2.062 16.484 17.656 1 98.12 195 PRO A N 1
ATOM 1510 C CA . PRO A 1 195 ? -3.25 15.758 18.109 1 98.12 195 PRO A CA 1
ATOM 1511 C C . PRO A 1 195 ? -4.551 16.5 17.797 1 98.12 195 PRO A C 1
ATOM 1513 O O . PRO A 1 195 ? -4.59 17.734 17.859 1 98.12 195 PRO A O 1
ATOM 1516 N N . LEU A 1 196 ? -5.586 15.742 17.594 1 97.31 196 LEU A N 1
ATOM 1517 C CA . LEU A 1 196 ? -6.863 16.297 17.156 1 97.31 196 LEU A CA 1
ATOM 1518 C C . LEU A 1 196 ? -7.441 17.234 18.219 1 97.31 196 LEU A C 1
ATOM 1520 O O . LEU A 1 196 ? -8.047 18.25 17.875 1 97.31 196 LEU A O 1
ATOM 1524 N N . ASP A 1 197 ? -7.324 16.891 19.453 1 95.81 197 ASP A N 1
ATOM 1525 C CA . ASP A 1 197 ? -7.883 17.734 20.516 1 95.81 197 ASP A CA 1
ATOM 1526 C C . ASP A 1 197 ? -7.242 19.125 20.5 1 95.81 197 ASP A C 1
ATOM 1528 O O . ASP A 1 197 ? -7.926 20.125 20.719 1 95.81 197 ASP A O 1
ATOM 1532 N N . GLU A 1 198 ? -5.957 19.172 20.219 1 95.94 198 GLU A N 1
ATOM 1533 C CA . GLU A 1 198 ? -5.285 20.469 20.109 1 95.94 198 GLU A CA 1
ATOM 1534 C C . GLU A 1 198 ? -5.781 21.234 18.906 1 95.94 198 GLU A C 1
ATOM 1536 O O . GLU A 1 198 ? -5.941 22.469 18.969 1 95.94 198 GLU A O 1
ATOM 1541 N N . VAL A 1 199 ? -5.98 20.547 17.812 1 96.81 199 VAL A N 1
ATOM 1542 C CA . VAL A 1 199 ? -6.484 21.172 16.609 1 96.81 199 VAL A CA 1
ATOM 1543 C C . VAL A 1 199 ? -7.848 21.812 16.875 1 96.81 199 VAL A C 1
ATOM 1545 O O . VAL A 1 199 ? -8.086 22.969 16.516 1 96.81 199 VAL A O 1
ATOM 1548 N N . ILE A 1 200 ? -8.695 21.062 17.516 1 95.12 200 ILE A N 1
ATOM 1549 C CA . ILE A 1 200 ? -10.055 21.516 17.766 1 95.12 200 ILE A CA 1
ATOM 1550 C C . ILE A 1 200 ? -10.031 22.688 18.75 1 95.12 200 ILE A C 1
ATOM 1552 O O . ILE A 1 200 ? -10.828 23.625 18.641 1 95.12 200 ILE A O 1
ATOM 1556 N N . GLU A 1 201 ? -9.164 22.609 19.719 1 94.12 201 GLU A N 1
ATOM 1557 C CA . GLU A 1 201 ? -9.016 23.703 20.656 1 94.12 201 GLU A CA 1
ATOM 1558 C C . GLU A 1 201 ? -8.586 24.984 19.938 1 94.12 201 GLU A C 1
ATOM 1560 O O . GLU A 1 201 ? -9.078 26.078 20.266 1 94.12 201 GLU A O 1
ATOM 1565 N N . LYS A 1 202 ? -7.77 24.859 19 1 94.12 202 LYS A N 1
ATOM 1566 C CA . LYS A 1 202 ? -7.191 26 18.312 1 94.12 202 LYS A CA 1
ATOM 1567 C C . LYS A 1 202 ? -8.164 26.562 17.281 1 94.12 202 LYS A C 1
ATOM 1569 O O . LYS A 1 202 ? -8.273 27.781 17.125 1 94.12 202 LYS A O 1
ATOM 1574 N N . PHE A 1 203 ? -8.844 25.766 16.484 1 95.12 203 PHE A N 1
ATOM 1575 C CA . PHE A 1 203 ? -9.609 26.219 15.32 1 95.12 203 PHE A CA 1
ATOM 1576 C C . PHE A 1 203 ? -11.109 26.062 15.57 1 95.12 203 PHE A C 1
ATOM 1578 O O . PHE A 1 203 ? -11.922 26.594 14.82 1 95.12 203 PHE A O 1
ATOM 1585 N N . GLU A 1 204 ? -11.523 25.344 16.594 1 91.88 204 GLU A N 1
ATOM 1586 C CA . GLU A 1 204 ? -12.906 24.984 16.891 1 91.88 204 GLU A CA 1
ATOM 1587 C C . GLU A 1 204 ? -13.43 23.953 15.891 1 91.88 204 GLU A C 1
ATOM 1589 O O . GLU A 1 204 ? -14.18 23.047 16.266 1 91.88 204 GLU A O 1
ATOM 1594 N N . SER A 1 205 ? -13.023 24.234 14.57 1 94.69 205 SER A N 1
ATOM 1595 C CA . SER A 1 205 ? -13.422 23.312 13.508 1 94.69 205 SER A CA 1
ATOM 1596 C C . SER A 1 205 ? -12.305 23.141 12.484 1 94.69 205 SER A C 1
ATOM 1598 O O . SER A 1 205 ? -11.602 24.094 12.148 1 94.69 205 SER A O 1
ATOM 1600 N N . LEU A 1 206 ? -12.25 21.938 11.953 1 96.62 206 LEU A N 1
ATOM 1601 C CA . LEU A 1 206 ? -11.281 21.719 10.883 1 96.62 206 LEU A CA 1
ATOM 1602 C C . LEU A 1 206 ? -11.594 22.594 9.68 1 96.62 206 LEU A C 1
ATOM 1604 O O . LEU A 1 206 ? -10.688 22.922 8.906 1 96.62 206 LEU A O 1
ATOM 1608 N N . ASP A 1 207 ? -12.82 22.984 9.539 1 95.62 207 ASP A N 1
ATOM 1609 C CA . ASP A 1 207 ? -13.281 23.781 8.398 1 95.62 207 ASP A CA 1
ATOM 1610 C C . ASP A 1 207 ? -12.539 25.109 8.312 1 95.62 207 ASP A C 1
ATOM 1612 O O . ASP A 1 207 ? -12.422 25.688 7.234 1 95.62 207 ASP A O 1
ATOM 1616 N N . ASP A 1 208 ? -12.016 25.531 9.383 1 95.94 208 ASP A N 1
ATOM 1617 C CA . ASP A 1 208 ? -11.414 26.859 9.469 1 95.94 208 ASP A CA 1
ATOM 1618 C C . ASP A 1 208 ? -9.93 26.812 9.102 1 95.94 208 ASP A C 1
ATOM 1620 O O . ASP A 1 208 ? -9.289 27.859 8.969 1 95.94 208 ASP A O 1
ATOM 1624 N N . ILE A 1 209 ? -9.43 25.656 8.906 1 97.88 209 ILE A N 1
ATOM 1625 C CA . ILE A 1 209 ? -8 25.484 8.633 1 97.88 209 ILE A CA 1
ATOM 1626 C C . ILE A 1 209 ? -7.707 25.875 7.188 1 97.88 209 ILE A C 1
ATOM 1628 O O . ILE A 1 209 ? -8.391 25.438 6.262 1 97.88 209 ILE A O 1
ATOM 1632 N N . GLU A 1 210 ? -6.766 26.703 7.016 1 97.56 210 GLU A N 1
ATOM 1633 C CA . GLU A 1 210 ? -6.293 27.125 5.695 1 97.56 210 GLU A CA 1
ATOM 1634 C C . GLU A 1 210 ? -4.996 26.406 5.324 1 97.56 210 GLU A C 1
ATOM 1636 O O . GLU A 1 210 ? -4.086 26.297 6.145 1 97.56 210 GLU A O 1
ATOM 1641 N N . ILE A 1 211 ? -4.91 25.875 4.121 1 98.19 211 ILE A N 1
ATOM 1642 C CA . ILE A 1 211 ? -3.748 25.172 3.596 1 98.19 211 ILE A CA 1
ATOM 1643 C C . ILE A 1 211 ? -3.156 25.938 2.424 1 98.19 211 ILE A C 1
ATOM 1645 O O . ILE A 1 211 ? -3.881 26.344 1.51 1 98.19 211 ILE A O 1
ATOM 1649 N N . SER A 1 212 ? -1.861 26.156 2.455 1 98 212 SER A N 1
ATOM 1650 C CA . SER A 1 212 ? -1.2 26.875 1.378 1 98 212 SER A CA 1
ATOM 1651 C C . SER A 1 212 ? -0.021 26.094 0.818 1 98 212 SER A C 1
ATOM 1653 O O . SER A 1 212 ? 0.788 25.547 1.576 1 98 212 SER A O 1
ATOM 1655 N N . THR A 1 213 ? 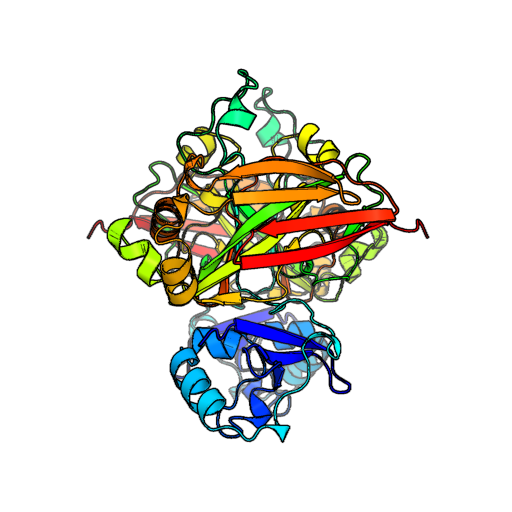0.028 26 -0.494 1 97.69 213 THR A N 1
ATOM 1656 C CA . THR A 1 213 ? 1.248 25.578 -1.173 1 97.69 213 THR A CA 1
ATOM 1657 C C . THR A 1 213 ? 2.152 26.766 -1.453 1 97.69 213 THR A C 1
ATOM 1659 O O . THR A 1 213 ? 1.733 27.734 -2.1 1 97.69 213 THR A O 1
ATOM 1662 N N . VAL A 1 214 ? 3.357 26.719 -0.948 1 97.44 214 VAL A N 1
ATOM 1663 C CA . VAL A 1 214 ? 4.312 27.812 -1.059 1 97.44 214 VAL A CA 1
ATOM 1664 C C . VAL A 1 214 ? 5.523 27.359 -1.873 1 97.44 214 VAL A C 1
ATOM 1666 O O . VAL A 1 214 ? 6.012 26.234 -1.706 1 97.44 214 VAL A O 1
ATOM 1669 N N . LYS A 1 215 ? 5.988 28.156 -2.805 1 97.88 215 LYS A N 1
ATOM 1670 C CA . LYS A 1 215 ? 7.18 27.906 -3.605 1 97.88 215 LYS A CA 1
ATOM 1671 C C . LYS A 1 215 ? 8.125 29.094 -3.588 1 97.88 215 LYS A C 1
ATOM 1673 O O . LYS A 1 215 ? 7.727 30.219 -3.926 1 97.88 215 LYS A O 1
ATOM 1678 N N . ASN A 1 216 ? 9.297 28.891 -3.176 1 98 216 ASN A N 1
ATOM 1679 C CA . ASN A 1 216 ? 10.32 29.922 -3.107 1 98 216 ASN A CA 1
ATOM 1680 C C . ASN A 1 216 ? 9.82 31.156 -2.357 1 98 216 ASN A C 1
ATOM 1682 O O . ASN A 1 216 ? 10.055 32.281 -2.789 1 98 216 ASN A O 1
ATOM 1686 N N . GLY A 1 217 ? 9.062 30.844 -1.38 1 95.75 217 GLY A N 1
ATOM 1687 C CA . GLY A 1 217 ? 8.625 31.922 -0.494 1 95.75 217 GLY A CA 1
ATOM 1688 C C . GLY A 1 217 ? 7.281 32.5 -0.89 1 95.75 217 GLY A C 1
ATOM 1689 O O . GLY A 1 217 ? 6.648 33.219 -0.097 1 95.75 217 GLY A O 1
ATOM 1690 N N . ASP A 1 218 ? 6.824 32.219 -2.092 1 95.38 218 ASP A N 1
ATOM 1691 C CA . ASP A 1 218 ? 5.57 32.812 -2.582 1 95.38 218 ASP A CA 1
ATOM 1692 C C . ASP A 1 218 ? 4.418 31.812 -2.406 1 95.38 218 ASP A C 1
ATOM 1694 O O . ASP A 1 218 ? 4.531 30.641 -2.775 1 95.38 218 ASP A O 1
ATOM 1698 N N . GLU A 1 219 ? 3.342 32.344 -1.901 1 93.19 219 GLU A N 1
ATOM 1699 C CA . GLU A 1 219 ? 2.127 31.531 -1.757 1 93.19 219 GLU A CA 1
ATOM 1700 C C . GLU A 1 219 ? 1.38 31.422 -3.082 1 93.19 219 GLU A C 1
ATOM 1702 O O . GLU A 1 219 ? 1.062 32.438 -3.709 1 93.19 219 GLU A O 1
ATOM 1707 N N . PHE A 1 220 ? 1.029 30.281 -3.545 1 88.19 220 PHE A N 1
ATOM 1708 C CA . PHE A 1 220 ? 0.426 30.094 -4.859 1 88.19 220 PHE A CA 1
ATOM 1709 C C . PHE A 1 220 ? -0.969 29.5 -4.738 1 88.19 220 PHE A C 1
ATOM 1711 O O . PHE A 1 220 ? -1.891 29.906 -5.449 1 88.19 220 PHE A O 1
ATOM 1718 N N . ARG A 1 221 ? -1.239 28.547 -3.912 1 91.12 221 ARG A N 1
ATOM 1719 C CA . ARG A 1 221 ? -2.465 27.766 -3.828 1 91.12 221 ARG A CA 1
ATOM 1720 C C . ARG A 1 221 ? -2.971 27.688 -2.391 1 91.12 221 ARG A C 1
ATOM 1722 O O . ARG A 1 221 ? -2.496 26.875 -1.602 1 91.12 221 ARG A O 1
ATOM 1729 N N . THR A 1 222 ? -3.979 28.594 -2.148 1 96.06 222 THR A N 1
ATOM 1730 C CA . THR A 1 222 ? -4.5 28.641 -0.787 1 96.06 222 THR A CA 1
ATOM 1731 C C . THR A 1 222 ? -6.008 28.391 -0.774 1 96.06 222 THR A C 1
ATOM 1733 O O . THR A 1 222 ? -6.73 28.922 -1.625 1 96.06 222 THR A O 1
ATOM 1736 N N . ASN A 1 223 ? -6.449 27.547 0.073 1 96.94 223 ASN A N 1
ATOM 1737 C CA . ASN A 1 223 ? -7.871 27.297 0.289 1 96.94 223 ASN A CA 1
ATOM 1738 C C . ASN A 1 223 ? -8.133 26.75 1.69 1 96.94 223 ASN A C 1
ATOM 1740 O O . ASN A 1 223 ? -7.195 26.5 2.451 1 96.94 223 ASN A O 1
ATOM 1744 N N . THR A 1 224 ? -9.359 26.734 2.098 1 96.94 224 THR A N 1
ATOM 1745 C CA . THR A 1 224 ? -9.727 26.234 3.42 1 96.94 224 THR A CA 1
ATOM 1746 C C . THR A 1 224 ? -10.375 24.859 3.318 1 96.94 224 THR A C 1
ATOM 1748 O O . THR A 1 224 ? -10.906 24.5 2.27 1 96.94 224 THR A O 1
ATOM 1751 N N . VAL A 1 225 ? -10.281 24.109 4.375 1 97.5 225 VAL A N 1
ATOM 1752 C CA . VAL A 1 225 ? -10.883 22.781 4.469 1 97.5 225 VAL A CA 1
ATOM 1753 C C . VAL A 1 225 ? -12.383 22.859 4.199 1 97.5 225 VAL A C 1
ATOM 1755 O O . VAL A 1 225 ? -12.969 21.938 3.629 1 97.5 225 VAL A O 1
ATOM 1758 N N . ALA A 1 226 ? -12.992 23.969 4.562 1 96.38 226 ALA A N 1
ATOM 1759 C CA . ALA A 1 226 ? -14.422 24.188 4.359 1 96.38 226 ALA A CA 1
ATOM 1760 C C . ALA A 1 226 ? -14.805 24.016 2.891 1 96.38 226 ALA A C 1
ATOM 1762 O O . ALA A 1 226 ? -15.953 23.703 2.572 1 96.38 226 ALA A O 1
ATOM 1763 N N . HIS A 1 227 ? -13.875 24.188 2.004 1 96.25 227 HIS A N 1
ATOM 1764 C CA . HIS A 1 227 ? -14.164 24.156 0.577 1 96.25 227 HIS A CA 1
ATOM 1765 C C . HIS A 1 227 ? -13.906 22.766 -0.006 1 96.25 227 HIS A C 1
ATOM 1767 O O . HIS A 1 227 ? -14.055 22.562 -1.213 1 96.25 227 HIS A O 1
ATOM 1773 N N . MET A 1 228 ? -13.57 21.828 0.791 1 96.19 228 MET A N 1
ATOM 1774 C CA . MET A 1 228 ? -13.43 20.453 0.314 1 96.19 228 MET A CA 1
ATOM 1775 C C . MET A 1 228 ? -14.781 19.891 -0.118 1 96.19 228 MET A C 1
ATOM 1777 O O . MET A 1 228 ? -15.797 20.125 0.546 1 96.19 228 MET A O 1
ATOM 1781 N N . THR A 1 229 ? -14.781 19.188 -1.209 1 95.19 229 THR A N 1
ATOM 1782 C CA . THR A 1 229 ? -15.969 18.469 -1.656 1 95.19 229 THR A CA 1
ATOM 1783 C C . THR A 1 229 ? -16.328 17.359 -0.682 1 95.19 229 THR A C 1
ATOM 1785 O O . THR A 1 229 ? -17.5 17.156 -0.35 1 95.19 229 THR A O 1
ATOM 1788 N N . HIS A 1 230 ? -15.336 16.625 -0.305 1 96.56 230 HIS A N 1
ATOM 1789 C CA . HIS A 1 230 ? -15.453 15.594 0.71 1 96.56 230 HIS A CA 1
ATOM 1790 C C . HIS A 1 230 ? -14.68 15.961 1.971 1 96.56 230 HIS A C 1
ATOM 1792 O O . HIS A 1 230 ? -13.445 15.953 1.97 1 96.56 230 HIS A O 1
ATOM 1798 N N . LYS A 1 231 ? -15.414 16.141 2.998 1 97.06 231 LYS A N 1
ATOM 1799 C CA . LYS A 1 231 ? -14.82 16.594 4.254 1 97.06 231 LYS A CA 1
ATOM 1800 C C . LYS A 1 231 ? -14.086 15.453 4.957 1 97.06 231 LYS A C 1
ATOM 1802 O O . LYS A 1 231 ? -14.281 14.281 4.625 1 97.06 231 LYS A O 1
ATOM 1807 N N . PRO A 1 232 ? -13.219 15.828 5.887 1 98.31 232 PRO A N 1
ATOM 1808 C CA . PRO A 1 232 ? -12.414 14.812 6.57 1 98.31 232 PRO A CA 1
ATOM 1809 C C . PRO A 1 232 ? -13.266 13.695 7.176 1 98.31 232 PRO A C 1
ATOM 1811 O O . PRO A 1 232 ? -12.969 12.516 6.977 1 98.31 232 PRO A O 1
ATOM 1814 N N . ALA A 1 233 ? -14.312 14.031 7.879 1 98.44 233 ALA A N 1
ATOM 1815 C CA . ALA A 1 233 ? -15.172 13.023 8.492 1 98.44 233 ALA A CA 1
ATOM 1816 C C . ALA A 1 233 ? -15.773 12.102 7.438 1 98.44 233 ALA A C 1
ATOM 1818 O O . ALA A 1 233 ? -15.844 10.883 7.625 1 98.44 233 ALA A O 1
ATOM 1819 N N . SER A 1 234 ? -16.203 12.695 6.344 1 97.94 234 SER A N 1
ATOM 1820 C CA . SER A 1 234 ? -16.797 11.93 5.246 1 97.94 234 SER A CA 1
ATOM 1821 C C . SER A 1 234 ? -15.766 10.984 4.625 1 97.94 234 SER A C 1
ATOM 1823 O O . SER A 1 234 ? -16.078 9.844 4.285 1 97.94 234 SER A O 1
ATOM 1825 N N . LEU A 1 235 ? -14.547 11.445 4.457 1 98.44 235 LEU A N 1
ATOM 1826 C CA . LEU A 1 235 ? -13.484 10.633 3.875 1 98.44 235 LEU A CA 1
ATOM 1827 C C . LEU A 1 235 ? -13.203 9.406 4.742 1 98.44 235 LEU A C 1
ATOM 1829 O O . LEU A 1 235 ? -13.086 8.289 4.23 1 98.44 235 LEU A O 1
ATOM 1833 N N . VAL A 1 236 ? -13.109 9.625 6.059 1 98.75 236 VAL A N 1
ATOM 1834 C CA . VAL A 1 236 ? -12.828 8.531 6.984 1 98.75 236 VAL A CA 1
ATOM 1835 C C . VAL A 1 236 ? -13.992 7.535 6.973 1 98.75 236 VAL A C 1
ATOM 1837 O O . VAL A 1 236 ? -13.773 6.328 6.855 1 98.75 236 VAL A O 1
ATOM 1840 N N . SER A 1 237 ? -15.195 8.062 7.066 1 98.69 237 SER A N 1
ATOM 1841 C CA . SER A 1 237 ? -16.375 7.215 7.055 1 98.69 237 SER A CA 1
ATOM 1842 C C . SER A 1 237 ? -16.469 6.406 5.766 1 98.69 237 SER A C 1
ATOM 1844 O O . SER A 1 237 ? -16.609 5.18 5.805 1 98.69 237 SER A O 1
ATOM 1846 N N . PHE A 1 238 ? -16.359 7.074 4.676 1 98 238 PHE A N 1
ATOM 1847 C CA . PHE A 1 238 ? -16.484 6.465 3.357 1 98 238 PHE A CA 1
ATOM 1848 C C . PHE A 1 238 ? -15.492 5.309 3.207 1 98 238 PHE A C 1
ATOM 1850 O O . PHE A 1 238 ? -15.891 4.191 2.855 1 98 238 PHE A O 1
ATOM 1857 N N . HIS A 1 239 ? -14.25 5.488 3.451 1 97.75 239 HIS A N 1
ATOM 1858 C CA . HIS A 1 239 ? -13.227 4.469 3.26 1 97.75 239 HIS A CA 1
ATOM 1859 C C . HIS A 1 239 ? -13.359 3.352 4.289 1 97.75 239 HIS A C 1
ATOM 1861 O O . HIS A 1 239 ? -13.125 2.182 3.977 1 97.75 239 HIS A O 1
ATOM 1867 N N . SER A 1 240 ? -13.781 3.676 5.535 1 98.06 240 SER A N 1
ATOM 1868 C CA . SER A 1 240 ? -13.938 2.672 6.582 1 98.06 240 SER A CA 1
ATOM 1869 C C . SER A 1 240 ? -15.047 1.683 6.242 1 98.06 240 SER A C 1
ATOM 1871 O O . SER A 1 240 ? -15.102 0.584 6.797 1 98.06 240 SER A O 1
ATOM 1873 N N . LYS A 1 241 ? -15.953 2.105 5.395 1 96.56 241 LYS A N 1
ATOM 1874 C CA . LYS A 1 241 ? -17.047 1.23 4.984 1 96.56 241 LYS A CA 1
ATOM 1875 C C . LYS A 1 241 ? -16.578 0.229 3.93 1 96.56 241 LYS A C 1
ATOM 1877 O O . LYS A 1 241 ? -17.25 -0.781 3.689 1 96.56 241 LYS A O 1
ATOM 1882 N N . MET A 1 242 ? -15.445 0.436 3.352 1 95.19 242 MET A N 1
ATOM 1883 C CA . MET A 1 242 ? -14.938 -0.426 2.289 1 95.19 242 MET A CA 1
ATOM 1884 C C . MET A 1 242 ? -13.828 -1.334 2.807 1 95.19 242 MET A C 1
ATOM 1886 O O . MET A 1 242 ? -13.703 -2.48 2.371 1 95.19 242 MET A O 1
ATOM 1890 N N . MET A 1 243 ? -13.055 -0.829 3.732 1 96.19 243 MET A N 1
ATOM 1891 C CA . MET A 1 243 ? -11.883 -1.529 4.262 1 96.19 243 MET A CA 1
ATOM 1892 C C . MET A 1 243 ? -11.531 -1.02 5.652 1 96.19 243 MET A C 1
ATOM 1894 O O . MET A 1 243 ? -11.906 0.094 6.027 1 96.19 243 MET A O 1
ATOM 1898 N N . PRO A 1 244 ? -10.82 -1.812 6.375 1 97.5 244 PRO A N 1
ATOM 1899 C CA . PRO A 1 244 ? -10.367 -1.296 7.664 1 97.5 244 PRO A CA 1
ATOM 1900 C C . PRO A 1 244 ? -9.258 -0.252 7.523 1 97.5 244 PRO A C 1
ATOM 1902 O O . PRO A 1 244 ? -8.43 -0.34 6.613 1 97.5 244 PRO A O 1
ATOM 1905 N N . LEU A 1 245 ? -9.289 0.694 8.367 1 98.38 245 LEU A N 1
ATOM 1906 C CA . LEU A 1 245 ? -8.172 1.604 8.586 1 98.38 245 LEU A CA 1
ATOM 1907 C C . LEU A 1 245 ? -7.473 1.301 9.906 1 98.38 245 LEU A C 1
ATOM 1909 O O . LEU A 1 245 ? -8.125 0.983 10.906 1 98.38 245 LEU A O 1
ATOM 1913 N N . PHE A 1 246 ? -6.168 1.408 9.922 1 98.19 246 PHE A N 1
ATOM 1914 C CA . PHE A 1 246 ? -5.387 0.991 11.078 1 98.19 246 PHE A CA 1
ATOM 1915 C C . PHE A 1 246 ? -4.625 2.17 11.672 1 98.19 246 PHE A C 1
ATOM 1917 O O . PHE A 1 246 ? -4.375 3.164 10.984 1 98.19 246 PHE A O 1
ATOM 1924 N N . PRO A 1 247 ? -4.266 2.031 12.969 1 98.44 247 PRO A N 1
ATOM 1925 C CA . PRO A 1 247 ? -3.426 3.082 13.547 1 98.44 247 PRO A CA 1
ATOM 1926 C C . PRO A 1 247 ? -2.164 3.346 12.727 1 98.44 247 PRO A C 1
ATOM 1928 O O . PRO A 1 247 ? -1.454 2.404 12.359 1 98.44 247 PRO A O 1
ATOM 1931 N N . GLY A 1 248 ? -1.964 4.621 12.391 1 98.31 248 GLY A N 1
ATOM 1932 C CA . GLY A 1 248 ? -0.787 4.996 11.625 1 98.31 248 GLY A CA 1
ATOM 1933 C C . GLY A 1 248 ? -1.077 5.203 10.148 1 98.31 248 GLY A C 1
ATOM 1934 O O . GLY A 1 248 ? -0.28 5.816 9.438 1 98.31 248 GLY A O 1
ATOM 1935 N N . ASP A 1 249 ? -2.211 4.656 9.68 1 98.62 249 ASP A N 1
ATOM 1936 C CA . ASP A 1 249 ? -2.604 4.973 8.312 1 98.62 249 ASP A CA 1
ATOM 1937 C C . ASP A 1 249 ? -2.756 6.48 8.117 1 98.62 249 ASP A C 1
ATOM 1939 O O . ASP A 1 249 ? -3.061 7.207 9.07 1 98.62 249 ASP A O 1
ATOM 1943 N N . ILE A 1 250 ? -2.496 6.934 6.895 1 98.88 250 ILE A N 1
ATOM 1944 C CA . ILE A 1 250 ? -2.594 8.352 6.566 1 98.88 250 ILE A CA 1
ATOM 1945 C C . ILE A 1 250 ? -3.615 8.555 5.449 1 98.88 250 ILE A C 1
ATOM 1947 O O . ILE A 1 250 ? -3.604 7.824 4.453 1 98.88 250 ILE A O 1
ATOM 1951 N N . ILE A 1 251 ? -4.551 9.43 5.613 1 98.81 251 ILE A N 1
ATOM 1952 C CA . ILE A 1 251 ? -5.379 9.938 4.523 1 98.81 251 ILE A CA 1
ATOM 1953 C C . ILE A 1 251 ? -4.91 11.328 4.121 1 98.81 251 ILE A C 1
ATOM 1955 O O . ILE A 1 251 ? -5.008 12.273 4.906 1 98.81 251 ILE A O 1
ATOM 1959 N N . SER A 1 252 ? -4.273 11.43 2.977 1 98.81 252 SER A N 1
ATOM 1960 C CA . SER A 1 252 ? -3.943 12.711 2.359 1 98.81 252 SER A CA 1
ATOM 1961 C C . SER A 1 252 ? -5.148 13.305 1.643 1 98.81 252 SER A C 1
ATOM 1963 O O . SER A 1 252 ? -5.586 12.781 0.615 1 98.81 252 SER A O 1
ATOM 1965 N N . THR A 1 253 ? -5.699 14.398 2.023 1 98.38 253 THR A N 1
ATOM 1966 C CA . THR A 1 253 ? -7.094 14.758 1.799 1 98.38 253 THR A CA 1
ATOM 1967 C C . THR A 1 253 ? -7.25 15.547 0.499 1 98.38 253 THR A C 1
ATOM 1969 O O . THR A 1 253 ? -8.344 16.016 0.176 1 98.38 253 THR A O 1
ATOM 1972 N N . GLY A 1 254 ? -6.191 15.742 -0.212 1 97 254 GLY A N 1
ATOM 1973 C CA . GLY A 1 254 ? -6.273 16.531 -1.427 1 97 254 GLY A CA 1
ATOM 1974 C C . GLY A 1 254 ? -5.672 17.922 -1.275 1 97 254 GLY A C 1
ATOM 1975 O O . GLY A 1 254 ? -5.289 18.312 -0.174 1 97 254 GLY A O 1
ATOM 1976 N N . THR A 1 255 ? -5.613 18.625 -2.336 1 96.94 255 THR A N 1
ATOM 1977 C CA . THR A 1 255 ? -4.875 19.891 -2.338 1 96.94 255 THR A CA 1
ATOM 1978 C C . THR A 1 255 ? -5.738 21.016 -2.875 1 96.94 255 THR A C 1
ATOM 1980 O O . THR A 1 255 ? -6.566 20.812 -3.762 1 96.94 255 THR A O 1
ATOM 1983 N N . PRO A 1 256 ? -5.477 22.25 -2.348 1 95.44 256 PRO A N 1
ATOM 1984 C CA . PRO A 1 256 ? -6.078 23.438 -2.969 1 95.44 256 PRO A CA 1
ATOM 1985 C C . PRO A 1 256 ? -5.59 23.656 -4.398 1 95.44 256 PRO A C 1
ATOM 1987 O O . PRO A 1 256 ? -6.238 24.375 -5.168 1 95.44 256 PRO A O 1
ATOM 1990 N N . GLY A 1 257 ? -4.438 23.094 -4.703 1 94.06 257 GLY A N 1
ATOM 1991 C CA . GLY A 1 257 ? -3.895 23.234 -6.047 1 94.06 257 GLY A CA 1
ATOM 1992 C C . GLY A 1 257 ? -2.469 22.734 -6.172 1 94.06 257 GLY A C 1
ATOM 1993 O O . GLY A 1 257 ? -1.676 22.859 -5.234 1 94.06 257 GLY A O 1
ATOM 1994 N N . ALA A 1 258 ? -2.15 22.219 -7.301 1 95 258 ALA A N 1
ATOM 1995 C CA . ALA A 1 258 ? -0.816 21.703 -7.594 1 95 258 ALA A CA 1
ATOM 1996 C C . ALA A 1 258 ? 0.079 22.797 -8.18 1 95 258 ALA A C 1
ATOM 1998 O O . ALA A 1 258 ? -0.409 23.734 -8.797 1 95 258 ALA A O 1
ATOM 1999 N N . LEU A 1 259 ? 1.327 22.688 -7.945 1 96.31 259 LEU A N 1
ATOM 2000 C CA . LEU A 1 259 ? 2.324 23.594 -8.5 1 96.31 259 LEU A CA 1
ATOM 2001 C C . LEU A 1 259 ? 3.467 22.828 -9.148 1 96.31 259 LEU A C 1
ATOM 2003 O O . LEU A 1 259 ? 3.967 21.844 -8.578 1 96.31 259 LEU A O 1
ATOM 2007 N N . VAL A 1 260 ? 3.84 23.266 -10.344 1 98 260 VAL A N 1
ATOM 2008 C CA . VAL A 1 260 ? 4.977 22.641 -11.016 1 98 260 VAL A CA 1
ATOM 2009 C C . VAL A 1 260 ? 6.266 22.984 -10.281 1 98 260 VAL A C 1
ATOM 2011 O O . VAL A 1 260 ? 6.477 24.141 -9.898 1 98 260 VAL A O 1
ATOM 2014 N N . ILE A 1 261 ? 7.098 21.984 -10.102 1 98.38 261 ILE A N 1
ATOM 2015 C CA . ILE A 1 261 ? 8.352 22.234 -9.406 1 98.38 261 ILE A CA 1
ATOM 2016 C C . ILE A 1 261 ? 9.523 21.891 -10.328 1 98.38 261 ILE A C 1
ATOM 2018 O O . ILE A 1 261 ? 9.398 21.078 -11.234 1 98.38 261 ILE A O 1
ATOM 2022 N N . GLY A 1 262 ? 10.617 22.609 -10.141 1 97.88 262 GLY A N 1
ATOM 2023 C CA . GLY A 1 262 ? 11.867 22.391 -10.852 1 97.88 262 GLY A CA 1
ATOM 2024 C C . GLY A 1 262 ? 13.062 22.281 -9.922 1 97.88 262 GLY A C 1
ATOM 2025 O O . GLY A 1 262 ? 12.93 22.422 -8.703 1 97.88 262 GLY A O 1
ATOM 2026 N N . ASP A 1 263 ? 14.18 22.031 -10.547 1 97.94 263 ASP A N 1
ATOM 2027 C CA . ASP A 1 263 ? 15.422 21.859 -9.805 1 97.94 263 ASP A CA 1
ATOM 2028 C C . ASP A 1 263 ? 15.727 23.094 -8.953 1 97.94 263 ASP A C 1
ATOM 2030 O O . ASP A 1 263 ? 15.758 24.219 -9.461 1 97.94 263 ASP A O 1
ATOM 2034 N N . GLY A 1 264 ? 15.906 22.828 -7.652 1 98 264 GLY A N 1
ATOM 2035 C CA . GLY A 1 264 ? 16.312 23.906 -6.762 1 98 264 GLY A CA 1
ATOM 2036 C C . GLY A 1 264 ? 15.148 24.609 -6.098 1 98 264 GLY A C 1
ATOM 2037 O O . GLY A 1 264 ? 15.336 25.375 -5.156 1 98 264 GLY A O 1
ATOM 2038 N N . ASP A 1 265 ? 13.922 24.375 -6.559 1 98.44 265 ASP A N 1
ATOM 2039 C CA . ASP A 1 265 ? 12.758 25.016 -5.957 1 98.44 265 ASP A CA 1
ATOM 2040 C C . ASP A 1 265 ? 12.602 24.609 -4.496 1 98.44 265 ASP A C 1
ATOM 2042 O O . ASP A 1 265 ? 12.711 23.422 -4.16 1 98.44 265 ASP A O 1
ATOM 2046 N N . ARG A 1 266 ? 12.414 25.547 -3.668 1 98.56 266 ARG A N 1
ATOM 2047 C CA . ARG A 1 266 ? 11.977 25.297 -2.301 1 98.56 266 ARG A CA 1
ATOM 2048 C C . ARG A 1 266 ? 10.461 25.203 -2.217 1 98.56 266 ARG A C 1
ATOM 2050 O O . ARG A 1 266 ? 9.758 26.141 -2.627 1 98.56 266 ARG A O 1
ATOM 2057 N N . VAL A 1 267 ? 9.969 24.094 -1.721 1 98.31 267 VAL A N 1
ATOM 2058 C CA . VAL A 1 267 ? 8.523 23.875 -1.663 1 98.31 267 VAL A CA 1
ATOM 2059 C C . VAL A 1 267 ? 8.086 23.719 -0.209 1 98.31 267 VAL A C 1
ATOM 2061 O O . VAL A 1 267 ? 8.797 23.109 0.601 1 98.31 267 VAL A O 1
ATOM 2064 N N . GLU A 1 268 ? 6.887 24.297 0.103 1 98.44 268 GLU A N 1
ATOM 2065 C CA . GLU A 1 268 ? 6.406 24.312 1.48 1 98.44 268 GLU A CA 1
ATOM 2066 C C . GLU A 1 268 ? 4.902 24.062 1.539 1 98.44 268 GLU A C 1
ATOM 2068 O O . GLU A 1 268 ? 4.152 24.562 0.698 1 98.44 268 GLU A O 1
ATOM 2073 N N . CYS A 1 269 ? 4.48 23.203 2.414 1 98.81 269 CYS A N 1
ATOM 2074 C CA . CYS A 1 269 ? 3.105 23.172 2.9 1 98.81 269 CYS A CA 1
ATOM 2075 C C . CYS A 1 269 ? 2.957 23.984 4.18 1 98.81 269 CYS A C 1
ATOM 2077 O O . CYS A 1 269 ? 3.57 23.656 5.199 1 98.81 269 CYS A O 1
ATOM 2079 N N . ARG A 1 270 ? 2.17 25.031 4.086 1 98.31 270 ARG A N 1
ATOM 2080 C CA . ARG A 1 270 ? 1.964 25.891 5.242 1 98.31 270 ARG A CA 1
ATOM 2081 C C . ARG A 1 270 ? 0.522 25.812 5.734 1 98.31 270 ARG A C 1
ATOM 2083 O O . ARG A 1 270 ? -0.412 26.094 4.98 1 98.31 270 ARG A O 1
ATOM 2090 N N . ILE A 1 271 ? 0.352 25.391 6.887 1 98.06 271 ILE A N 1
ATOM 2091 C CA . ILE A 1 271 ? -0.924 25.422 7.594 1 98.06 271 ILE A CA 1
ATOM 2092 C C . ILE A 1 271 ? -0.77 26.172 8.914 1 98.06 271 ILE A C 1
ATOM 2094 O O . ILE A 1 271 ? -0.348 25.609 9.922 1 98.06 271 ILE A O 1
ATOM 2098 N N . ASP A 1 272 ? -1.181 27.469 8.906 1 94.06 272 ASP A N 1
ATOM 2099 C CA . ASP A 1 272 ? -1.026 28.297 10.094 1 94.06 272 ASP A CA 1
ATOM 2100 C C . ASP A 1 272 ? -1.738 27.672 11.297 1 94.06 272 ASP A C 1
ATOM 2102 O O . ASP A 1 272 ? -2.895 27.266 11.195 1 94.06 272 ASP A O 1
ATOM 2106 N N . GLY A 1 273 ? -1.037 27.609 12.32 1 93.25 273 GLY A N 1
ATOM 2107 C CA . GLY A 1 273 ? -1.601 27.047 13.531 1 93.25 273 GLY A CA 1
ATOM 2108 C C . GLY A 1 273 ? -1.341 25.547 13.664 1 93.25 273 GLY A C 1
ATOM 2109 O O . GLY A 1 273 ? -1.54 24.969 14.734 1 93.25 273 GLY A O 1
ATOM 2110 N N . ILE A 1 274 ? -0.925 24.906 12.586 1 95.62 274 ILE A N 1
ATOM 2111 C CA . ILE A 1 274 ? -0.601 23.484 12.609 1 95.62 274 ILE A CA 1
ATOM 2112 C C . ILE A 1 274 ? 0.898 23.297 12.398 1 95.62 274 ILE A C 1
ATOM 2114 O O . ILE A 1 274 ? 1.578 22.688 13.219 1 95.62 274 ILE A O 1
ATOM 2118 N N . GLY A 1 275 ? 1.368 23.766 11.25 1 96 275 GLY A N 1
ATOM 2119 C CA . GLY A 1 275 ? 2.795 23.625 11.008 1 96 275 GLY A CA 1
ATOM 2120 C C . GLY A 1 275 ? 3.201 24 9.594 1 96 275 GLY A C 1
ATOM 2121 O O . GLY A 1 275 ? 2.365 24.453 8.805 1 96 275 GLY A O 1
ATOM 2122 N N . GLN A 1 276 ? 4.52 24.016 9.461 1 97.25 276 GLN A N 1
ATOM 2123 C CA . GLN A 1 276 ? 5.141 24.234 8.156 1 97.25 276 GLN A CA 1
ATOM 2124 C C . GLN A 1 276 ? 6.07 23.078 7.781 1 97.25 276 GLN A C 1
ATOM 2126 O O . GLN A 1 276 ? 6.906 22.672 8.586 1 97.25 276 GLN A O 1
ATOM 2131 N N . LEU A 1 277 ? 5.863 22.531 6.645 1 98.75 277 LEU A N 1
ATOM 2132 C CA . LEU A 1 277 ? 6.719 21.5 6.055 1 98.75 277 LEU A CA 1
ATOM 2133 C C . LEU A 1 277 ? 7.465 22.047 4.844 1 98.75 277 LEU A C 1
ATOM 2135 O O . LEU A 1 277 ? 6.844 22.516 3.887 1 98.75 277 LEU A O 1
ATOM 2139 N N . THR A 1 278 ? 8.75 22.016 4.922 1 98.31 278 THR A N 1
ATOM 2140 C CA . THR A 1 278 ? 9.555 22.578 3.844 1 98.31 278 THR A CA 1
ATOM 2141 C C . THR A 1 278 ? 10.578 21.562 3.346 1 98.31 278 THR A C 1
ATOM 2143 O O . THR A 1 278 ? 11.172 20.828 4.141 1 98.31 278 THR A O 1
ATOM 2146 N N . THR A 1 279 ? 10.758 21.531 2.066 1 98.31 279 THR A N 1
ATOM 2147 C CA . THR A 1 279 ? 11.836 20.766 1.453 1 98.31 279 THR A CA 1
ATOM 2148 C C . THR A 1 279 ? 12.234 21.375 0.109 1 98.31 279 THR A C 1
ATOM 2150 O O . THR A 1 279 ? 11.781 22.453 -0.247 1 98.31 279 THR A O 1
ATOM 2153 N N . THR A 1 280 ? 13.227 20.75 -0.557 1 98.56 280 THR A N 1
ATOM 2154 C CA . THR A 1 280 ? 13.734 21.219 -1.843 1 98.56 280 THR A CA 1
ATOM 2155 C C . THR A 1 280 ? 13.555 20.156 -2.914 1 98.56 280 THR A C 1
ATOM 2157 O O . THR A 1 280 ? 13.68 18.953 -2.631 1 98.56 280 THR A O 1
ATOM 2160 N N . ALA A 1 281 ? 13.258 20.562 -4.094 1 98.5 281 ALA A N 1
ATOM 2161 C CA . ALA A 1 281 ? 13.203 19.672 -5.238 1 98.5 281 ALA A CA 1
ATOM 2162 C C . ALA A 1 281 ? 14.555 19.594 -5.949 1 98.5 281 ALA A C 1
ATOM 2164 O O . ALA A 1 281 ? 15.234 20.625 -6.105 1 98.5 281 ALA A O 1
ATOM 2165 N N . ARG A 1 282 ? 14.906 18.438 -6.32 1 98.12 282 ARG A N 1
ATOM 2166 C CA . ARG A 1 282 ? 16.141 18.203 -7.059 1 98.12 282 ARG A CA 1
ATOM 2167 C C . ARG A 1 282 ? 15.898 17.281 -8.25 1 98.12 282 ARG A C 1
ATOM 2169 O O . ARG A 1 282 ? 15.164 16.297 -8.141 1 98.12 282 ARG A O 1
ATOM 2176 N N . LYS A 1 283 ? 16.469 17.609 -9.375 1 95.69 283 LYS A N 1
ATOM 2177 C CA . LYS A 1 283 ? 16.391 16.719 -10.531 1 95.69 283 LYS A CA 1
ATOM 2178 C C . LYS A 1 283 ? 17.297 15.5 -10.352 1 95.69 283 LYS A C 1
ATOM 2180 O O . LYS A 1 283 ? 18.422 15.625 -9.875 1 95.69 283 LYS A O 1
ATOM 2185 N N . ALA A 1 284 ? 16.734 14.375 -10.773 1 87.5 284 ALA A N 1
ATOM 2186 C CA . ALA A 1 284 ? 17.547 13.164 -10.734 1 87.5 284 ALA A CA 1
ATOM 2187 C C . ALA A 1 284 ? 18.781 13.289 -11.625 1 87.5 284 ALA A C 1
ATOM 2189 O O . ALA A 1 284 ? 18.703 13.891 -12.703 1 87.5 284 ALA A O 1
ATOM 2190 N N . THR A 1 285 ? 19.984 13.055 -11.062 1 74.12 285 THR A N 1
ATOM 2191 C CA . THR A 1 285 ? 21.219 13.102 -11.852 1 74.12 285 THR A CA 1
ATOM 2192 C C . THR A 1 285 ? 21.297 11.898 -12.789 1 74.12 285 THR A C 1
ATOM 2194 O O . THR A 1 285 ? 20.969 10.781 -12.406 1 74.12 285 THR A O 1
ATOM 2197 N N . THR A 1 286 ? 21.031 11.969 -14.055 1 57.44 286 THR A N 1
ATOM 2198 C CA . THR A 1 286 ? 21.266 10.898 -15.016 1 57.44 286 THR A CA 1
ATOM 2199 C C . THR A 1 286 ? 22.656 10.297 -14.82 1 57.44 286 THR A C 1
ATOM 2201 O O . THR A 1 286 ? 23.672 11.016 -14.852 1 57.44 286 THR A O 1
ATOM 2204 N N . ARG A 1 287 ? 22.781 9.344 -14.102 1 39.38 287 ARG A N 1
ATOM 2205 C CA . ARG A 1 287 ? 24.094 8.719 -14.188 1 39.38 287 ARG A CA 1
ATOM 2206 C C . ARG A 1 287 ? 24.219 7.895 -15.461 1 39.38 287 ARG A C 1
ATOM 2208 O O . ARG A 1 287 ? 23.234 7.336 -15.953 1 39.38 287 ARG A O 1
ATOM 2215 N N . MET B 1 1 ? 14.32 -32.031 -7.254 1 53.31 1 MET B N 1
ATOM 2216 C CA . MET B 1 1 ? 13.594 -32.031 -5.988 1 53.31 1 MET B CA 1
ATOM 2217 C C . MET B 1 1 ? 12.875 -30.688 -5.801 1 53.31 1 MET B C 1
ATOM 2219 O O . MET B 1 1 ? 13.469 -29.625 -5.965 1 53.31 1 MET B O 1
ATOM 2223 N N . THR B 1 2 ? 11.477 -30.75 -5.91 1 66.06 2 THR B N 1
ATOM 2224 C CA . THR B 1 2 ? 10.594 -29.594 -5.941 1 66.06 2 THR B CA 1
ATOM 2225 C C . THR B 1 2 ? 10.352 -29.047 -4.535 1 66.06 2 THR B C 1
ATOM 2227 O O . THR B 1 2 ? 9.883 -29.781 -3.658 1 66.06 2 THR B O 1
ATOM 2230 N N . GLU B 1 3 ? 10.969 -27.953 -4.207 1 86.75 3 GLU B N 1
ATOM 2231 C CA . GLU B 1 3 ? 10.711 -27.312 -2.916 1 86.75 3 GLU B CA 1
ATOM 2232 C C . GLU B 1 3 ? 9.984 -25.984 -3.084 1 86.75 3 GLU B C 1
ATOM 2234 O O . GLU B 1 3 ? 10.555 -25.031 -3.619 1 86.75 3 GLU B O 1
ATOM 2239 N N . HIS B 1 4 ? 8.727 -26.125 -2.721 1 97.19 4 HIS B N 1
ATOM 2240 C CA . HIS B 1 4 ? 7.906 -24.922 -2.691 1 97.19 4 HIS B CA 1
ATOM 2241 C C . HIS B 1 4 ? 7.781 -24.375 -1.272 1 97.19 4 HIS B C 1
ATOM 2243 O O . HIS B 1 4 ? 8.047 -25.078 -0.302 1 97.19 4 HIS B O 1
ATOM 2249 N N . LEU B 1 5 ? 7.602 -23.109 -1.158 1 98.69 5 LEU B N 1
ATOM 2250 C CA . LEU B 1 5 ? 7.34 -22.5 0.139 1 98.69 5 LEU B CA 1
ATOM 2251 C C . LEU B 1 5 ? 5.852 -22.234 0.323 1 98.69 5 LEU B C 1
ATOM 2253 O O . LEU B 1 5 ? 5.16 -21.859 -0.628 1 98.69 5 LEU B O 1
ATOM 2257 N N . ALA B 1 6 ? 5.355 -22.391 1.5 1 98.81 6 ALA B N 1
ATOM 2258 C CA . ALA B 1 6 ? 3.951 -22.172 1.833 1 98.81 6 ALA B CA 1
ATOM 2259 C C . ALA B 1 6 ? 3.783 -21.859 3.318 1 98.81 6 ALA B C 1
ATOM 2261 O O . ALA B 1 6 ? 4.766 -21.797 4.062 1 98.81 6 ALA B O 1
ATOM 2262 N N . THR B 1 7 ? 2.643 -21.516 3.693 1 98.88 7 THR B N 1
ATOM 2263 C CA . THR B 1 7 ? 2.219 -21.328 5.078 1 98.88 7 THR B CA 1
ATOM 2264 C C . THR B 1 7 ? 0.986 -22.172 5.379 1 98.88 7 THR B C 1
ATOM 2266 O O . THR B 1 7 ? 0.069 -22.266 4.562 1 98.88 7 THR B O 1
ATOM 2269 N N . ILE B 1 8 ? 0.985 -22.859 6.512 1 98.69 8 ILE B N 1
ATOM 2270 C CA . ILE B 1 8 ? -0.17 -23.656 6.918 1 98.69 8 ILE B CA 1
ATOM 2271 C C . ILE B 1 8 ? -0.732 -23.125 8.234 1 98.69 8 ILE B C 1
ATOM 2273 O O . ILE B 1 8 ? -0.055 -22.375 8.945 1 98.69 8 ILE B O 1
ATOM 2277 N N . THR B 1 9 ? -1.971 -23.406 8.492 1 97.88 9 THR B N 1
ATOM 2278 C CA . THR B 1 9 ? -2.594 -23.094 9.773 1 97.88 9 THR B CA 1
ATOM 2279 C C . THR B 1 9 ? -2.402 -24.234 10.758 1 97.88 9 THR B C 1
ATOM 2281 O O . THR B 1 9 ? -2.674 -25.391 10.438 1 97.88 9 THR B O 1
ATOM 2284 N N . ALA B 1 10 ? -1.831 -23.969 11.875 1 95.69 10 ALA B N 1
ATOM 2285 C CA . ALA B 1 10 ? -1.658 -24.922 12.969 1 95.69 10 ALA B CA 1
ATOM 2286 C C . ALA B 1 10 ? -2.291 -24.406 14.258 1 95.69 10 ALA B C 1
ATOM 2288 O O . ALA B 1 10 ? -2.895 -23.328 14.266 1 95.69 10 ALA B O 1
ATOM 2289 N N . ALA B 1 11 ? -2.252 -25.172 15.297 1 93.44 11 ALA B N 1
ATOM 2290 C CA . ALA B 1 11 ? -2.836 -24.797 16.578 1 93.44 11 ALA B CA 1
ATOM 2291 C C . ALA B 1 11 ? -2.229 -23.5 17.109 1 93.44 11 ALA B C 1
ATOM 2293 O O . ALA B 1 11 ? -2.918 -22.688 17.734 1 93.44 11 ALA B O 1
ATOM 2294 N N . GLU B 1 12 ? -1 -23.375 16.812 1 93.19 12 GLU B N 1
ATOM 2295 C CA . GLU B 1 12 ? -0.285 -22.219 17.344 1 93.19 12 GLU B CA 1
ATOM 2296 C C . GLU B 1 12 ? -0.368 -21.031 16.375 1 93.19 12 GLU B C 1
ATOM 2298 O O . GLU B 1 12 ? 0.197 -19.969 16.641 1 93.19 12 GLU B O 1
ATOM 2303 N N . GLY B 1 13 ? -1.067 -21.188 15.289 1 96.5 13 GLY B N 1
ATOM 2304 C CA . GLY B 1 13 ? -1.191 -20.109 14.312 1 96.5 13 GLY B CA 1
ATOM 2305 C C . GLY B 1 13 ? -0.653 -20.484 12.945 1 96.5 13 GLY B C 1
ATOM 2306 O O . GLY B 1 13 ? -0.655 -21.656 12.578 1 96.5 13 GLY B O 1
ATOM 2307 N N . GLU B 1 14 ? -0.275 -19.5 12.156 1 98 14 GLU B N 1
ATOM 2308 C CA . GLU B 1 14 ? 0.261 -19.719 10.82 1 98 14 GLU B CA 1
ATOM 2309 C C . GLU B 1 14 ? 1.753 -20.031 10.867 1 98 14 GLU B C 1
ATOM 2311 O O . GLU B 1 14 ? 2.527 -19.312 11.492 1 98 14 GLU B O 1
ATOM 2316 N N . ILE B 1 15 ? 2.172 -21.094 10.227 1 97.75 15 ILE B N 1
ATOM 2317 C CA . ILE B 1 15 ? 3.561 -21.531 10.312 1 97.75 15 ILE B CA 1
ATOM 2318 C C . ILE B 1 15 ? 4.133 -21.703 8.906 1 97.75 15 ILE B C 1
ATOM 2320 O O . ILE B 1 15 ? 3.477 -22.266 8.023 1 97.75 15 ILE B O 1
ATOM 2324 N N . PRO B 1 16 ? 5.367 -21.156 8.711 1 98.5 16 PRO B N 1
ATOM 2325 C CA . PRO B 1 16 ? 6.012 -21.375 7.414 1 98.5 16 PRO B CA 1
ATOM 2326 C C . PRO B 1 16 ? 6.449 -22.812 7.199 1 98.5 16 PRO B C 1
ATOM 2328 O O . PRO B 1 16 ? 6.949 -23.453 8.125 1 98.5 16 PRO B O 1
ATOM 2331 N N . VAL B 1 17 ? 6.285 -23.328 5.984 1 98.56 17 VAL B N 1
ATOM 2332 C CA . VAL B 1 17 ? 6.59 -24.734 5.703 1 98.56 17 VAL B CA 1
ATOM 2333 C C . VAL B 1 17 ? 7.273 -24.859 4.344 1 98.56 17 VAL B C 1
ATOM 2335 O O . VAL B 1 17 ? 7.203 -23.938 3.523 1 98.56 17 VAL B O 1
ATOM 2338 N N . VAL B 1 18 ? 7.941 -25.938 4.168 1 98.44 18 VAL B N 1
ATOM 2339 C CA . VAL B 1 18 ? 8.422 -26.375 2.863 1 98.44 18 VAL B CA 1
ATOM 2340 C C . VAL B 1 18 ? 7.543 -27.516 2.35 1 98.44 18 VAL B C 1
ATOM 2342 O O . VAL B 1 18 ? 7.172 -28.406 3.111 1 98.44 18 VAL B O 1
ATOM 2345 N N . VAL B 1 19 ? 7.148 -27.391 1.122 1 98.25 19 VAL B N 1
ATOM 2346 C CA . VAL B 1 19 ? 6.41 -28.453 0.443 1 98.25 19 VAL B CA 1
ATOM 2347 C C . VAL B 1 19 ? 7.34 -29.203 -0.513 1 98.25 19 VAL B C 1
ATOM 2349 O O . VAL B 1 19 ? 7.996 -28.578 -1.358 1 98.25 19 VAL B O 1
ATOM 2352 N N . SER B 1 20 ? 7.457 -30.516 -0.394 1 96.44 20 SER B N 1
ATOM 2353 C CA . SER B 1 20 ? 8.328 -31.344 -1.229 1 96.44 20 SER B CA 1
ATOM 2354 C C . SER B 1 20 ? 7.656 -32.656 -1.59 1 96.44 20 SER B C 1
ATOM 2356 O O . SER B 1 20 ? 6.492 -32.875 -1.255 1 96.44 20 SER B O 1
ATOM 2358 N N . ASP B 1 21 ? 8.383 -33.469 -2.379 1 94.38 21 ASP B N 1
ATOM 2359 C CA . ASP B 1 21 ? 7.891 -34.781 -2.721 1 94.38 21 ASP B CA 1
ATOM 2360 C C . ASP B 1 21 ? 7.762 -35.656 -1.476 1 94.38 21 ASP B C 1
ATOM 2362 O O . ASP B 1 21 ? 7.066 -36.688 -1.493 1 94.38 21 ASP B O 1
ATOM 2366 N N . ARG B 1 22 ? 8.375 -35.281 -0.398 1 95.81 22 ARG B N 1
ATOM 2367 C CA . ARG B 1 22 ? 8.352 -36.031 0.846 1 95.81 22 ARG B CA 1
ATOM 2368 C C . ARG B 1 22 ? 7.184 -35.594 1.729 1 95.81 22 ARG B C 1
ATOM 2370 O O . ARG B 1 22 ? 6.938 -36.219 2.775 1 95.81 22 ARG B O 1
ATOM 2377 N N . GLY B 1 23 ? 6.492 -34.531 1.278 1 97.56 23 GLY B N 1
ATOM 2378 C CA . GLY B 1 23 ? 5.395 -34 2.062 1 97.56 23 GLY B CA 1
ATOM 2379 C C . GLY B 1 23 ? 5.625 -32.531 2.484 1 97.56 23 GLY B C 1
ATOM 2380 O O . GLY B 1 23 ? 6.32 -31.797 1.795 1 97.56 23 GLY B O 1
ATOM 2381 N N . VAL B 1 24 ? 4.914 -32.125 3.535 1 98.38 24 VAL B N 1
ATOM 2382 C CA . VAL B 1 24 ? 4.977 -30.781 4.074 1 98.38 24 VAL B CA 1
ATOM 2383 C C . VAL B 1 24 ? 5.727 -30.781 5.402 1 98.38 24 VAL B C 1
ATOM 2385 O O . VAL B 1 24 ? 5.422 -31.578 6.293 1 98.38 24 VAL B O 1
ATOM 2388 N N . ALA B 1 25 ? 6.719 -29.969 5.559 1 98.12 25 ALA B N 1
ATOM 2389 C CA . ALA B 1 25 ? 7.488 -29.906 6.797 1 98.12 25 ALA B CA 1
ATOM 2390 C C . ALA B 1 25 ? 7.566 -28.469 7.32 1 98.12 25 ALA B C 1
ATOM 2392 O O . ALA B 1 25 ? 7.879 -27.547 6.566 1 98.12 25 ALA B O 1
ATOM 2393 N N . ALA B 1 26 ? 7.277 -28.328 8.625 1 98.06 26 ALA B N 1
ATOM 2394 C CA . ALA B 1 26 ? 7.512 -27.031 9.266 1 98.06 26 ALA B CA 1
ATOM 2395 C C . ALA B 1 26 ? 8.992 -26.672 9.25 1 98.06 26 ALA B C 1
ATOM 2397 O O . ALA B 1 26 ? 9.844 -27.5 9.594 1 98.06 26 ALA B O 1
ATOM 2398 N N . ILE B 1 27 ? 9.32 -25.469 8.836 1 98.12 27 ILE B N 1
ATOM 2399 C CA . ILE B 1 27 ? 10.711 -25.062 8.703 1 98.12 27 ILE B CA 1
ATOM 2400 C C . ILE B 1 27 ? 11.422 -25.188 10.047 1 98.12 27 ILE B C 1
ATOM 2402 O O . ILE B 1 27 ? 12.562 -25.641 10.117 1 98.12 27 ILE B O 1
ATOM 2406 N N . ARG B 1 28 ? 10.727 -24.859 11.125 1 96.56 28 ARG B N 1
ATOM 2407 C CA . ARG B 1 28 ? 11.32 -24.938 12.461 1 96.56 28 ARG B CA 1
ATOM 2408 C C . ARG B 1 28 ? 11.688 -26.359 12.82 1 96.56 28 ARG B C 1
ATOM 2410 O O . ARG B 1 28 ? 12.57 -26.594 13.648 1 96.56 28 ARG B O 1
ATOM 2417 N N . GLU B 1 29 ? 11.023 -27.359 12.227 1 95.38 29 GLU B N 1
ATOM 2418 C CA . GLU B 1 29 ? 11.281 -28.766 12.531 1 95.38 29 GLU B CA 1
ATOM 2419 C C . GLU B 1 29 ? 12.484 -29.297 11.75 1 95.38 29 GLU B C 1
ATOM 2421 O O . GLU B 1 29 ? 13.258 -30.094 12.266 1 95.38 29 GLU B O 1
ATOM 2426 N N . ILE B 1 30 ? 12.633 -28.812 10.555 1 95.56 30 ILE B N 1
ATOM 2427 C CA . ILE B 1 30 ? 13.711 -29.375 9.742 1 95.56 30 ILE B CA 1
ATOM 2428 C C . ILE B 1 30 ? 14.977 -28.547 9.914 1 95.56 30 ILE B C 1
ATOM 2430 O O . ILE B 1 30 ? 16.078 -29.016 9.602 1 95.56 30 ILE B O 1
ATOM 2434 N N . ASP B 1 31 ? 14.844 -27.266 10.312 1 96.44 31 ASP B N 1
ATOM 2435 C CA . ASP B 1 31 ? 15.984 -26.406 10.602 1 96.44 31 ASP B CA 1
ATOM 2436 C C . ASP B 1 31 ? 15.719 -25.531 11.828 1 96.44 31 ASP B C 1
ATOM 2438 O O . ASP B 1 31 ? 15.5 -24.328 11.703 1 96.44 31 ASP B O 1
ATOM 2442 N N . PRO B 1 32 ? 15.883 -26.031 12.984 1 93.44 32 PRO B N 1
ATOM 2443 C CA . PRO B 1 32 ? 15.586 -25.281 14.211 1 93.44 32 PRO B CA 1
ATOM 2444 C C . PRO B 1 32 ? 16.484 -24.062 14.383 1 93.44 32 PRO B C 1
ATOM 2446 O O . PRO B 1 32 ? 16.156 -23.141 15.133 1 93.44 32 PRO B O 1
ATOM 2449 N N . GLU B 1 33 ? 17.578 -24.078 13.672 1 95.44 33 GLU B N 1
ATOM 2450 C CA . GLU B 1 33 ? 18.531 -22.984 13.836 1 95.44 33 GLU B CA 1
ATOM 2451 C C . GLU B 1 33 ? 18.156 -21.797 12.953 1 95.44 33 GLU B C 1
ATOM 2453 O O . GLU B 1 33 ? 18.641 -20.688 13.156 1 95.44 33 GLU B O 1
ATOM 2458 N N . LEU B 1 34 ? 17.375 -22.156 11.938 1 94.88 34 LEU B N 1
ATOM 2459 C CA . LEU B 1 34 ? 16.922 -21.078 11.062 1 94.88 34 LEU B CA 1
ATOM 2460 C C . LEU B 1 34 ? 15.82 -20.266 11.727 1 94.88 34 LEU B C 1
ATOM 2462 O O . LEU B 1 34 ? 14.727 -20.781 11.961 1 94.88 34 LEU B O 1
ATOM 2466 N N . ALA B 1 35 ? 16.031 -19.172 12.367 1 92.56 35 ALA B N 1
ATOM 2467 C CA . ALA B 1 35 ? 15.125 -18.328 13.133 1 92.56 35 ALA B CA 1
ATOM 2468 C C . ALA B 1 35 ? 14.195 -17.531 12.211 1 92.56 35 ALA B C 1
ATOM 2470 O O . ALA B 1 35 ? 14.242 -16.297 12.18 1 92.56 35 ALA B O 1
ATOM 2471 N N . VAL B 1 36 ? 13.328 -18.219 11.422 1 96.12 36 VAL B N 1
ATOM 2472 C CA . VAL B 1 36 ? 12.344 -17.562 10.57 1 96.12 36 VAL B CA 1
ATOM 2473 C C . VAL B 1 36 ? 10.938 -17.828 11.109 1 96.12 36 VAL B C 1
ATOM 2475 O O . VAL B 1 36 ? 10.656 -18.922 11.609 1 96.12 36 VAL B O 1
ATOM 2478 N N . THR B 1 37 ? 10.102 -16.844 11.047 1 96 37 THR B N 1
ATOM 2479 C CA . THR B 1 37 ? 8.742 -16.984 11.555 1 96 37 THR B CA 1
ATOM 2480 C C . THR B 1 37 ? 7.727 -16.891 10.422 1 96 37 THR B C 1
ATOM 2482 O O . THR B 1 37 ? 6.566 -17.266 10.586 1 96 37 THR B O 1
ATOM 2485 N N . THR B 1 38 ? 8.133 -16.359 9.273 1 97.81 38 THR B N 1
ATOM 2486 C CA . THR B 1 38 ? 7.262 -16.234 8.109 1 97.81 38 THR B CA 1
ATOM 2487 C C . THR B 1 38 ? 8.008 -16.609 6.836 1 97.81 38 THR B C 1
ATOM 2489 O O . THR B 1 38 ? 9.242 -16.688 6.828 1 97.81 38 THR B O 1
ATOM 2492 N N . ILE B 1 39 ? 7.297 -16.844 5.812 1 98.38 39 ILE B N 1
ATOM 2493 C CA . ILE B 1 39 ? 7.883 -17.109 4.504 1 98.38 39 ILE B CA 1
ATOM 2494 C C . ILE B 1 39 ? 8.633 -15.883 4.008 1 98.38 39 ILE B C 1
ATOM 2496 O O . ILE B 1 39 ? 9.656 -16 3.326 1 98.38 39 ILE B O 1
ATOM 2500 N N . MET B 1 40 ? 8.195 -14.711 4.355 1 97.25 40 MET B N 1
ATOM 2501 C CA . MET B 1 40 ? 8.883 -13.484 3.975 1 97.25 40 MET B CA 1
ATOM 2502 C C . MET B 1 40 ? 10.32 -13.477 4.5 1 97.25 40 MET B C 1
ATOM 2504 O O . MET B 1 40 ? 11.234 -13.008 3.82 1 97.25 40 MET B O 1
ATOM 2508 N N . ASP B 1 41 ? 10.508 -14.016 5.707 1 97.44 41 ASP B N 1
ATOM 2509 C CA . ASP B 1 41 ? 11.852 -14.125 6.27 1 97.44 41 ASP B CA 1
ATOM 2510 C C . ASP B 1 41 ? 12.734 -15.016 5.402 1 97.44 41 ASP B C 1
ATOM 2512 O O . ASP B 1 41 ? 13.922 -14.727 5.219 1 97.44 41 ASP B O 1
ATOM 2516 N N . VAL B 1 42 ? 12.133 -16.062 4.902 1 97.81 42 VAL B N 1
ATOM 2517 C CA . VAL B 1 42 ? 12.867 -17.031 4.09 1 97.81 42 VAL B CA 1
ATOM 2518 C C . VAL B 1 42 ? 13.32 -16.359 2.789 1 97.81 42 VAL B C 1
ATOM 2520 O O . VAL B 1 42 ? 14.477 -16.5 2.379 1 97.81 42 VAL B O 1
ATOM 2523 N N . ILE B 1 43 ? 12.406 -15.602 2.184 1 98 43 ILE B N 1
ATOM 2524 C CA . ILE B 1 43 ? 12.688 -14.922 0.923 1 98 43 ILE B CA 1
ATOM 2525 C C . ILE B 1 43 ? 13.734 -13.836 1.145 1 98 43 ILE B C 1
ATOM 2527 O O . ILE B 1 43 ? 14.734 -13.781 0.429 1 98 43 ILE B O 1
ATOM 2531 N N . ALA B 1 44 ? 13.539 -13.062 2.158 1 96.81 44 ALA B N 1
ATOM 2532 C CA . ALA B 1 44 ? 14.438 -11.945 2.445 1 96.81 44 ALA B CA 1
ATOM 2533 C C . ALA B 1 44 ? 15.836 -12.438 2.793 1 96.81 44 ALA B C 1
ATOM 2535 O O . ALA B 1 44 ? 16.828 -11.789 2.463 1 96.81 44 ALA B O 1
ATOM 2536 N N . GLY B 1 45 ? 15.906 -13.594 3.438 1 97.12 45 GLY B N 1
ATOM 2537 C CA . GLY B 1 45 ? 17.172 -14.141 3.869 1 97.12 45 GLY B CA 1
ATOM 2538 C C . GLY B 1 45 ? 17.828 -15.031 2.826 1 97.12 45 GLY B C 1
ATOM 2539 O O . GLY B 1 45 ? 18.938 -15.539 3.037 1 97.12 45 GLY B O 1
ATOM 2540 N N . ASP B 1 46 ? 17.141 -15.242 1.714 1 96.62 46 ASP B N 1
ATOM 2541 C CA . ASP B 1 46 ? 17.625 -16.109 0.651 1 96.62 46 ASP B CA 1
ATOM 2542 C C . ASP B 1 46 ? 17.984 -17.5 1.196 1 96.62 46 ASP B C 1
ATOM 2544 O O . ASP B 1 46 ? 19.094 -17.984 0.976 1 96.62 46 ASP B O 1
ATOM 2548 N N . HIS B 1 47 ? 17.016 -18.109 1.848 1 97.12 47 HIS B N 1
ATOM 2549 C CA . HIS B 1 47 ? 17.312 -19.312 2.6 1 97.12 47 HIS B CA 1
ATOM 2550 C C . HIS B 1 47 ? 16.891 -20.562 1.821 1 97.12 47 HIS B C 1
ATOM 2552 O O . HIS B 1 47 ? 16.906 -21.672 2.361 1 97.12 47 HIS B O 1
ATOM 2558 N N . LEU B 1 48 ? 16.547 -20.469 0.559 1 97.06 48 LEU B N 1
ATOM 2559 C CA . LEU B 1 48 ? 15.977 -21.609 -0.174 1 97.06 48 LEU B CA 1
ATOM 2560 C C . LEU B 1 48 ? 17 -22.734 -0.305 1 97.06 48 LEU B C 1
ATOM 2562 O O . LEU B 1 48 ? 16.672 -23.891 -0.091 1 97.06 48 LEU B O 1
ATOM 2566 N N . ALA B 1 49 ? 18.219 -22.391 -0.655 1 96.38 49 ALA B N 1
ATOM 2567 C CA . ALA B 1 49 ? 19.25 -23.406 -0.825 1 96.38 49 ALA B CA 1
ATOM 2568 C C . ALA B 1 49 ? 19.484 -24.172 0.474 1 96.38 49 ALA B C 1
ATOM 2570 O O . ALA B 1 49 ? 19.609 -25.406 0.465 1 96.38 49 ALA B O 1
ATOM 2571 N N . ARG B 1 50 ? 19.516 -23.422 1.543 1 97.19 50 ARG B N 1
ATOM 2572 C CA . ARG B 1 50 ? 19.672 -24.047 2.857 1 97.19 50 ARG B CA 1
ATOM 2573 C C . ARG B 1 50 ? 18.516 -24.984 3.156 1 97.19 50 ARG B C 1
ATOM 2575 O O . ARG B 1 50 ? 18.734 -26.125 3.605 1 97.19 50 ARG B O 1
ATOM 2582 N N . LEU B 1 51 ? 17.359 -24.578 2.869 1 97.44 51 LEU B N 1
ATOM 2583 C CA . LEU B 1 51 ? 16.172 -25.375 3.162 1 97.44 51 LEU B CA 1
ATOM 2584 C C . LEU B 1 51 ? 16.141 -26.641 2.299 1 97.44 51 LEU B C 1
ATOM 2586 O O . LEU B 1 51 ? 15.75 -27.703 2.764 1 97.44 51 LEU B O 1
ATOM 2590 N N . ARG B 1 52 ? 16.578 -26.547 1.062 1 97.12 52 ARG B N 1
ATOM 2591 C CA . ARG B 1 52 ? 16.656 -27.703 0.182 1 97.12 52 ARG B CA 1
ATOM 2592 C C . ARG B 1 52 ? 17.578 -28.766 0.768 1 97.12 52 ARG B C 1
ATOM 2594 O O . ARG B 1 52 ? 17.234 -29.953 0.763 1 97.12 52 ARG B O 1
ATOM 2601 N N . GLU B 1 53 ? 18.672 -28.328 1.284 1 96.62 53 GLU B N 1
ATOM 2602 C CA . GLU B 1 53 ? 19.609 -29.25 1.904 1 96.62 53 GLU B CA 1
ATOM 2603 C C . GLU B 1 53 ? 19.016 -29.891 3.154 1 96.62 53 GLU B C 1
ATOM 2605 O O . GLU B 1 53 ? 19.172 -31.094 3.367 1 96.62 53 GLU B O 1
ATOM 2610 N N . ARG B 1 54 ? 18.359 -29.109 3.934 1 96.69 54 ARG B N 1
ATOM 2611 C CA . ARG B 1 54 ? 17.75 -29.625 5.16 1 96.69 54 ARG B CA 1
ATOM 2612 C C . ARG B 1 54 ? 16.656 -30.641 4.848 1 96.69 54 ARG B C 1
ATOM 2614 O O . ARG B 1 54 ? 16.5 -31.641 5.559 1 96.69 54 ARG B O 1
ATOM 2621 N N . VAL B 1 55 ? 15.852 -30.359 3.832 1 97 55 VAL B N 1
ATOM 2622 C CA . VAL B 1 55 ? 14.781 -31.266 3.43 1 97 55 VAL B CA 1
ATOM 2623 C C . VAL B 1 55 ? 15.359 -32.625 3.025 1 97 55 VAL B C 1
ATOM 2625 O O . VAL B 1 55 ? 14.844 -33.656 3.424 1 97 55 VAL B O 1
ATOM 2628 N N . LYS B 1 56 ? 16.453 -32.594 2.277 1 95.31 56 LYS B N 1
ATOM 2629 C CA . LYS B 1 56 ? 17.094 -33.812 1.792 1 95.31 56 LYS B CA 1
ATOM 2630 C C . LYS B 1 56 ? 17.531 -34.719 2.951 1 95.31 56 LYS B C 1
ATOM 2632 O O . LYS B 1 56 ? 17.438 -35.938 2.869 1 95.31 56 LYS B O 1
ATOM 2637 N N . ASN B 1 57 ? 17.906 -34.094 4.043 1 95.19 57 ASN B N 1
ATOM 2638 C CA . ASN B 1 57 ? 18.531 -34.812 5.129 1 95.19 57 ASN B CA 1
ATOM 2639 C C . ASN B 1 57 ? 17.578 -35.031 6.301 1 95.19 57 ASN B C 1
ATOM 2641 O O . ASN B 1 57 ? 17.922 -35.719 7.273 1 95.19 57 ASN B O 1
ATOM 2645 N N . ALA B 1 58 ? 16.422 -34.5 6.191 1 96.06 58 ALA B N 1
ATOM 2646 C CA . ALA B 1 58 ? 15.469 -34.562 7.293 1 96.06 58 ALA B CA 1
ATOM 2647 C C . ALA B 1 58 ? 14.875 -35.969 7.418 1 96.06 58 ALA B C 1
ATOM 2649 O O . ALA B 1 58 ? 14.711 -36.688 6.418 1 96.06 58 ALA B O 1
ATOM 2650 N N . PRO B 1 59 ? 14.594 -36.406 8.672 1 96.44 59 PRO B N 1
ATOM 2651 C CA . PRO B 1 59 ? 13.906 -37.688 8.844 1 96.44 59 PRO B CA 1
ATOM 2652 C C . PRO B 1 59 ? 12.484 -37.688 8.281 1 96.44 59 PRO B C 1
ATOM 2654 O O . PRO B 1 59 ? 11.852 -36.625 8.227 1 96.44 59 PRO B O 1
ATOM 2657 N N . ASP B 1 60 ? 12.016 -38.844 7.91 1 96.5 60 ASP B N 1
ATOM 2658 C CA . ASP B 1 60 ? 10.695 -38.969 7.305 1 96.5 60 ASP B CA 1
ATOM 2659 C C . ASP B 1 60 ? 9.602 -38.469 8.25 1 96.5 60 ASP B C 1
ATOM 2661 O O . ASP B 1 60 ? 8.586 -37.938 7.801 1 96.5 60 ASP B O 1
ATOM 2665 N N . LEU B 1 61 ? 9.852 -38.5 9.516 1 96.44 61 LEU B N 1
ATOM 2666 C CA . LEU B 1 61 ? 8.867 -38.156 10.531 1 96.44 61 LEU B CA 1
ATOM 2667 C C . LEU B 1 61 ? 8.602 -36.656 10.516 1 96.44 61 LEU B C 1
ATOM 2669 O O . LEU B 1 61 ? 7.598 -36.188 11.055 1 96.44 61 LEU B O 1
ATOM 2673 N N . ALA B 1 62 ? 9.445 -35.938 9.867 1 96.81 62 ALA B N 1
ATOM 2674 C CA . ALA B 1 62 ? 9.305 -34.469 9.82 1 96.81 62 ALA B CA 1
ATOM 2675 C C . ALA B 1 62 ? 8.25 -34.062 8.797 1 96.81 62 ALA B C 1
ATOM 2677 O O . ALA B 1 62 ? 7.828 -32.906 8.766 1 96.81 62 ALA B O 1
ATOM 2678 N N . PHE B 1 63 ? 7.789 -34.938 8.016 1 97.75 63 PHE B N 1
ATOM 2679 C CA . PHE B 1 63 ? 6.91 -34.625 6.898 1 97.75 63 PHE B CA 1
ATOM 2680 C C . PHE B 1 63 ? 5.496 -35.125 7.145 1 97.75 63 PHE B C 1
ATOM 2682 O O . PHE B 1 63 ? 5.312 -36.219 7.66 1 97.75 63 PHE B O 1
ATOM 2689 N N . THR B 1 64 ? 4.566 -34.312 6.938 1 97.94 64 THR B N 1
ATOM 2690 C CA . THR B 1 64 ? 3.148 -34.656 6.934 1 97.94 64 THR B CA 1
ATOM 2691 C C . THR B 1 64 ? 2.605 -34.688 5.508 1 97.94 64 THR B C 1
ATOM 2693 O O . THR B 1 64 ? 3.09 -33.969 4.637 1 97.94 64 THR B O 1
ATOM 2696 N N . ARG B 1 65 ? 1.633 -35.5 5.301 1 97.75 65 ARG B N 1
ATOM 2697 C CA . ARG B 1 65 ? 1.026 -35.562 3.975 1 97.75 65 ARG B CA 1
ATOM 2698 C C . ARG B 1 65 ? 0.369 -34.25 3.611 1 97.75 65 ARG B C 1
ATOM 2700 O O . ARG B 1 65 ? -0.217 -33.594 4.469 1 97.75 65 ARG B O 1
ATOM 2707 N N . VAL B 1 66 ? 0.422 -33.875 2.385 1 96.88 66 VAL B N 1
ATOM 2708 C CA . VAL B 1 66 ? -0.072 -32.625 1.876 1 96.88 66 VAL B CA 1
ATOM 2709 C C . VAL B 1 66 ? -1.569 -32.5 2.152 1 96.88 66 VAL B C 1
ATOM 2711 O O . VAL B 1 66 ? -2.066 -31.406 2.439 1 96.88 66 VAL B O 1
ATOM 2714 N N . ASP B 1 67 ? -2.34 -33.594 2.102 1 96.44 67 ASP B N 1
ATOM 2715 C CA . ASP B 1 67 ? -3.789 -33.562 2.264 1 96.44 67 ASP B CA 1
ATOM 2716 C C . ASP B 1 67 ? -4.176 -33.5 3.74 1 96.44 67 ASP B C 1
ATOM 2718 O O . ASP B 1 67 ? -5.359 -33.438 4.078 1 96.44 67 ASP B O 1
ATOM 2722 N N . GLU B 1 68 ? -3.17 -33.469 4.621 1 97.44 68 GLU B N 1
ATOM 2723 C CA . GLU B 1 68 ? -3.424 -33.438 6.059 1 97.44 68 GLU B CA 1
ATOM 2724 C C . GLU B 1 68 ? -3.145 -32.062 6.641 1 97.44 68 GLU B C 1
ATOM 2726 O O . GLU B 1 68 ? -3.201 -31.859 7.855 1 97.44 68 GLU B O 1
ATOM 2731 N N . VAL B 1 69 ? -2.816 -31.172 5.805 1 97.75 69 VAL B N 1
ATOM 2732 C CA . VAL B 1 69 ? -2.549 -29.828 6.285 1 97.75 69 VAL B CA 1
ATOM 2733 C C . VAL B 1 69 ? -3.529 -28.844 5.645 1 97.75 69 VAL B C 1
ATOM 2735 O O . VAL B 1 69 ? -4.152 -29.156 4.625 1 97.75 69 VAL B O 1
ATOM 2738 N N . ARG B 1 70 ? -3.729 -27.734 6.301 1 97.81 70 ARG B N 1
ATOM 2739 C CA . ARG B 1 70 ? -4.531 -26.641 5.762 1 97.81 70 ARG B CA 1
ATOM 2740 C C . ARG B 1 70 ? -3.656 -25.453 5.387 1 97.81 70 ARG B C 1
ATOM 2742 O O . ARG B 1 70 ? -3.113 -24.766 6.262 1 97.81 70 ARG B O 1
ATOM 2749 N N . PHE B 1 71 ? -3.557 -25.203 4.109 1 98.56 71 PHE B N 1
ATOM 2750 C CA . PHE B 1 71 ? -2.756 -24.094 3.611 1 98.56 71 PHE B CA 1
ATOM 2751 C C . PHE B 1 71 ? -3.488 -22.781 3.797 1 98.56 71 PHE B C 1
ATOM 2753 O O . PHE B 1 71 ? -4.719 -22.734 3.816 1 98.56 71 PHE B O 1
ATOM 2760 N N . THR B 1 72 ? -2.795 -21.688 3.984 1 98.62 72 THR B N 1
ATOM 2761 C CA . THR B 1 72 ? -3.279 -20.312 3.975 1 98.62 72 THR B CA 1
ATOM 2762 C C . THR B 1 72 ? -2.393 -19.438 3.1 1 98.62 72 THR B C 1
ATOM 2764 O O . THR B 1 72 ? -1.564 -19.938 2.338 1 98.62 72 THR B O 1
ATOM 2767 N N . ALA B 1 73 ? -2.65 -18.141 3.074 1 98.88 73 ALA B N 1
ATOM 2768 C CA . ALA B 1 73 ? -1.802 -17.266 2.273 1 98.88 73 ALA B CA 1
ATOM 2769 C C . ALA B 1 73 ? -0.332 -17.438 2.646 1 98.88 73 ALA B C 1
ATOM 2771 O O . ALA B 1 73 ? 0.007 -17.531 3.828 1 98.88 73 ALA B O 1
ATOM 2772 N N . PRO B 1 74 ? 0.549 -17.453 1.675 1 98.81 74 PRO B N 1
ATOM 2773 C CA . PRO B 1 74 ? 1.97 -17.641 1.975 1 98.81 74 PRO B CA 1
ATOM 2774 C C . PRO B 1 74 ? 2.51 -16.609 2.963 1 98.81 74 PRO B C 1
ATOM 2776 O O . PRO B 1 74 ? 3.367 -16.938 3.789 1 98.81 74 PRO B O 1
ATOM 2779 N N . TYR B 1 75 ? 2.051 -15.438 2.883 1 98.56 75 TYR B N 1
ATOM 2780 C CA . TYR B 1 75 ? 2.324 -14.414 3.879 1 98.56 75 TYR B CA 1
ATOM 2781 C C . TYR B 1 75 ? 1.272 -13.312 3.828 1 98.56 75 TYR B C 1
ATOM 2783 O O . TYR B 1 75 ? 0.475 -13.25 2.889 1 98.56 75 TYR B O 1
ATOM 2791 N N . ARG B 1 76 ? 1.274 -12.398 4.828 1 97.19 76 ARG B N 1
ATOM 2792 C CA . ARG B 1 76 ? 0.136 -11.508 5.016 1 97.19 76 ARG B CA 1
ATOM 2793 C C . ARG B 1 76 ? 0.554 -10.047 4.863 1 97.19 76 ARG B C 1
ATOM 2795 O O . ARG B 1 76 ? -0.296 -9.164 4.742 1 97.19 76 ARG B O 1
ATOM 2802 N N . SER B 1 77 ? 1.845 -9.742 4.844 1 95.75 77 SER B N 1
ATOM 2803 C CA . SER B 1 77 ? 2.217 -8.336 4.984 1 95.75 77 SER B CA 1
ATOM 2804 C C . SER B 1 77 ? 3.355 -7.969 4.039 1 95.75 77 SER B C 1
ATOM 2806 O O . SER B 1 77 ? 4.375 -7.426 4.469 1 95.75 77 SER B O 1
ATOM 2808 N N . PRO B 1 78 ? 3.145 -8.18 2.734 1 96.88 78 PRO B N 1
ATOM 2809 C CA . PRO B 1 78 ? 4.129 -7.594 1.824 1 96.88 78 PRO B CA 1
ATOM 2810 C C . PRO B 1 78 ? 4.141 -6.066 1.876 1 96.88 78 PRO B C 1
ATOM 2812 O O . PRO B 1 78 ? 3.168 -5.453 2.316 1 96.88 78 PRO B O 1
ATOM 2815 N N . ARG B 1 79 ? 5.242 -5.461 1.512 1 93.88 79 ARG B N 1
ATOM 2816 C CA . ARG B 1 79 ? 5.309 -4 1.494 1 93.88 79 ARG B CA 1
ATOM 2817 C C . ARG B 1 79 ? 4.406 -3.428 0.404 1 93.88 79 ARG B C 1
ATOM 2819 O O . ARG B 1 79 ? 3.809 -2.365 0.582 1 93.88 79 ARG B O 1
ATOM 2826 N N . LYS B 1 80 ? 4.355 -4.109 -0.696 1 94.12 80 LYS B N 1
ATOM 2827 C CA . LYS B 1 80 ? 3.441 -3.654 -1.739 1 94.12 80 LYS B CA 1
ATOM 2828 C C . LYS B 1 80 ? 3.033 -4.809 -2.652 1 94.12 80 LYS B C 1
ATOM 2830 O O . LYS B 1 80 ? 3.807 -5.746 -2.859 1 94.12 80 LYS B O 1
ATOM 2835 N N . ILE B 1 81 ? 1.816 -4.75 -3.133 1 98.19 81 ILE B N 1
ATOM 2836 C CA . ILE B 1 81 ? 1.238 -5.57 -4.191 1 98.19 81 ILE B CA 1
ATOM 2837 C C . ILE B 1 81 ? 0.915 -4.695 -5.402 1 98.19 81 ILE B C 1
ATOM 2839 O O . ILE B 1 81 ? -0.002 -3.873 -5.355 1 98.19 81 ILE B O 1
ATOM 2843 N N . TRP B 1 82 ? 1.703 -4.883 -6.434 1 97.81 82 TRP B N 1
ATOM 2844 C CA . TRP B 1 82 ? 1.476 -4.145 -7.676 1 97.81 82 TRP B CA 1
ATOM 2845 C C . TRP B 1 82 ? 0.67 -4.98 -8.664 1 97.81 82 TRP B C 1
ATOM 2847 O O . TRP B 1 82 ? 1.053 -6.105 -8.992 1 97.81 82 TRP B O 1
ATOM 2857 N N . GLY B 1 83 ? -0.425 -4.449 -9.086 1 98 83 GLY B N 1
ATOM 2858 C CA . GLY B 1 83 ? -1.225 -5.102 -10.109 1 98 83 GLY B CA 1
ATOM 2859 C C . GLY B 1 83 ? -1.11 -4.434 -11.469 1 98 83 GLY B C 1
ATOM 2860 O O . GLY B 1 83 ? -0.932 -3.219 -11.555 1 98 83 GLY B O 1
ATOM 2861 N N . ILE B 1 84 ? -1.231 -5.273 -12.523 1 97.31 84 ILE B N 1
ATOM 2862 C CA . ILE B 1 84 ? -1.172 -4.797 -13.898 1 97.31 84 ILE B CA 1
ATOM 2863 C C . ILE B 1 84 ? -2.514 -5.039 -14.586 1 97.31 84 ILE B C 1
ATOM 2865 O O . ILE B 1 84 ? -3.012 -6.168 -14.609 1 97.31 84 ILE B O 1
ATOM 2869 N N . GLY B 1 85 ? -3.084 -3.959 -15.117 1 94 85 GLY B N 1
ATOM 2870 C CA . GLY B 1 85 ? -4.336 -4.082 -15.852 1 94 85 GLY B CA 1
ATOM 2871 C C . GLY B 1 85 ? -4.145 -4.215 -17.344 1 94 85 GLY B C 1
ATOM 2872 O O . GLY B 1 85 ? -3.127 -3.773 -17.891 1 94 85 GLY B O 1
ATOM 2873 N N . LEU B 1 86 ? -5.066 -4.891 -17.953 1 91.75 86 LEU B N 1
ATOM 2874 C CA . LEU B 1 86 ? -5.172 -4.941 -19.406 1 91.75 86 LEU B CA 1
ATOM 2875 C C . LEU B 1 86 ? -3.879 -5.453 -20.031 1 91.75 86 LEU B C 1
ATOM 2877 O O . LEU B 1 86 ? -3.355 -4.848 -20.969 1 91.75 86 LEU B O 1
ATOM 2881 N N . ASN B 1 87 ? -3.365 -6.551 -19.469 1 95.88 87 ASN B N 1
ATOM 2882 C CA . ASN B 1 87 ? -2.041 -6.977 -19.906 1 95.88 87 ASN B CA 1
ATOM 2883 C C . ASN B 1 87 ? -2.123 -8.102 -20.938 1 95.88 87 ASN B C 1
ATOM 2885 O O . ASN B 1 87 ? -1.114 -8.742 -21.25 1 95.88 87 ASN B O 1
ATOM 2889 N N . TYR B 1 88 ? -3.285 -8.547 -21.375 1 93.06 88 TYR B N 1
ATOM 2890 C CA . TYR B 1 88 ? -3.467 -9.508 -22.453 1 93.06 88 TYR B CA 1
ATOM 2891 C C . TYR B 1 88 ? -4.207 -8.875 -23.625 1 93.06 88 TYR B C 1
ATOM 2893 O O . TYR B 1 88 ? -5.199 -8.172 -23.438 1 93.06 88 TYR B O 1
ATOM 2901 N N . GLY B 1 89 ? -3.666 -8.812 -24.891 1 74.88 89 GLY B N 1
ATOM 2902 C CA . GLY B 1 89 ? -4.16 -8.18 -26.094 1 74.88 89 GLY B CA 1
ATOM 2903 C C . GLY B 1 89 ? -5.594 -8.555 -26.422 1 74.88 89 GLY B C 1
ATOM 2904 O O . GLY B 1 89 ? -6.309 -7.789 -27.078 1 74.88 89 GLY B O 1
ATOM 2905 N N . ASP B 1 90 ? -5.969 -9.844 -26.359 1 59.59 90 ASP B N 1
ATOM 2906 C CA . ASP B 1 90 ? -7.262 -10.281 -26.891 1 59.59 90 ASP B CA 1
ATOM 2907 C C . ASP B 1 90 ? -8.414 -9.57 -26.172 1 59.59 90 ASP B C 1
ATOM 2909 O O . ASP B 1 90 ? -9.508 -9.461 -26.703 1 59.59 90 ASP B O 1
ATOM 2913 N N . HIS B 1 91 ? -8.234 -9.328 -25 1 50.47 91 HIS B N 1
ATOM 2914 C CA . HIS B 1 91 ? -9.328 -8.562 -24.422 1 50.47 91 HIS B CA 1
ATOM 2915 C C . HIS B 1 91 ? -9.453 -7.191 -25.078 1 50.47 91 HIS B C 1
ATOM 2917 O O . HIS B 1 91 ? -10.391 -6.441 -24.797 1 50.47 91 HIS B O 1
ATOM 2923 N N . ALA B 1 92 ? -8.344 -6.918 -25.656 1 42.56 92 ALA B N 1
ATOM 2924 C CA . ALA B 1 92 ? -8.312 -5.668 -26.406 1 42.56 92 ALA B CA 1
ATOM 2925 C C . ALA B 1 92 ? -9.102 -5.793 -27.719 1 42.56 92 ALA B C 1
ATOM 2927 O O . ALA B 1 92 ? -9.117 -4.863 -28.531 1 42.56 92 ALA B O 1
ATOM 2928 N N . ALA B 1 93 ? -9.383 -6.996 -28.109 1 37.59 93 ALA B N 1
ATOM 2929 C CA . ALA B 1 93 ? -10.18 -6.934 -29.328 1 37.59 93 ALA B CA 1
ATOM 2930 C C . ALA B 1 93 ? -11.383 -6.016 -29.156 1 37.59 93 ALA B C 1
ATOM 2932 O O . ALA B 1 93 ? -12.156 -5.805 -30.094 1 37.59 93 ALA B O 1
ATOM 2933 N N . ASP B 1 94 ? -11.945 -6.02 -27.984 1 36.72 94 ASP B N 1
ATOM 2934 C CA . ASP B 1 94 ? -12.922 -4.934 -27.953 1 36.72 94 ASP B CA 1
ATOM 2935 C C . ASP B 1 94 ? -12.258 -3.592 -28.266 1 36.72 94 ASP B C 1
ATOM 2937 O O . ASP B 1 94 ? -11.391 -3.133 -27.516 1 36.72 94 ASP B O 1
ATOM 2941 N N . LEU B 1 95 ? -12.07 -3.311 -29.594 1 37.81 95 LEU B N 1
ATOM 2942 C CA . LEU B 1 95 ? -11.539 -2.203 -30.375 1 37.81 95 LEU B CA 1
ATOM 2943 C C . LEU B 1 95 ? -11.508 -0.919 -29.547 1 37.81 95 LEU B C 1
ATOM 2945 O O . LEU B 1 95 ? -10.984 0.103 -30 1 37.81 95 LEU B O 1
ATOM 2949 N N . SER B 1 96 ? -12.375 -0.748 -28.656 1 40.97 96 SER B N 1
ATOM 2950 C CA . SER B 1 96 ? -12.523 0.646 -28.25 1 40.97 96 SER B CA 1
ATOM 2951 C C . SER B 1 96 ? -11.367 1.081 -27.359 1 40.97 96 SER B C 1
ATOM 2953 O O . SER B 1 96 ? -11.047 2.27 -27.281 1 40.97 96 SER B O 1
ATOM 2955 N N . GLU B 1 97 ? -10.859 0.229 -26.312 1 50.22 97 GLU B N 1
ATOM 2956 C CA . GLU B 1 97 ? -9.797 0.835 -25.516 1 50.22 97 GLU B CA 1
ATOM 2957 C C . GLU B 1 97 ? -8.438 0.219 -25.859 1 50.22 97 GLU B C 1
ATOM 2959 O O . GLU B 1 97 ? -8.258 -0.995 -25.734 1 50.22 97 GLU B O 1
ATOM 2964 N N . SER B 1 98 ? -7.633 0.583 -26.828 1 52.41 98 SER B N 1
ATOM 2965 C CA . SER B 1 98 ? -6.27 0.21 -27.172 1 52.41 98 SER B CA 1
ATOM 2966 C C . SER B 1 98 ? -5.406 0.026 -25.938 1 52.41 98 SER B C 1
ATOM 2968 O O . SER B 1 98 ? -5.535 0.778 -24.969 1 52.41 98 SER B O 1
ATOM 2970 N N . ALA B 1 99 ? -4.801 -1.264 -25.719 1 60.06 99 ALA B N 1
ATOM 2971 C CA . ALA B 1 99 ? -3.836 -1.468 -24.641 1 60.06 99 ALA B CA 1
ATOM 2972 C C . ALA B 1 99 ? -2.842 -0.311 -24.562 1 60.06 99 ALA B C 1
ATOM 2974 O O . ALA B 1 99 ? -2.332 0.141 -25.594 1 60.06 99 ALA B O 1
ATOM 2975 N N . PRO B 1 100 ? -2.734 0.152 -23.266 1 67.75 100 PRO B N 1
ATOM 2976 C CA . PRO B 1 100 ? -1.789 1.262 -23.109 1 67.75 100 PRO B CA 1
ATOM 2977 C C . PRO B 1 100 ? -0.363 0.881 -23.5 1 67.75 100 PRO B C 1
ATOM 2979 O O . PRO B 1 100 ? 0.021 -0.286 -23.391 1 67.75 100 PRO B O 1
ATOM 2982 N N . ASP B 1 101 ? 0.36 1.727 -24.047 1 82.12 101 ASP B N 1
ATOM 2983 C CA . ASP B 1 101 ? 1.754 1.546 -24.438 1 82.12 101 ASP B CA 1
ATOM 2984 C C . ASP B 1 101 ? 2.627 1.211 -23.234 1 82.12 101 ASP B C 1
ATOM 2986 O O . ASP B 1 101 ? 3.645 0.527 -23.375 1 82.12 101 ASP B O 1
ATOM 2990 N N . GLN B 1 102 ? 2.178 1.658 -22.094 1 92.38 102 GLN B N 1
ATOM 2991 C CA . GLN B 1 102 ? 2.854 1.37 -20.828 1 92.38 102 GLN B CA 1
ATOM 2992 C C . GLN B 1 102 ? 1.922 0.646 -19.859 1 92.38 102 GLN B C 1
ATOM 2994 O O . GLN B 1 102 ? 0.699 0.716 -20 1 92.38 102 GLN B O 1
ATOM 2999 N N . PRO B 1 103 ? 2.49 -0.1 -18.984 1 94.31 103 PRO B N 1
ATOM 3000 C CA . PRO B 1 103 ? 1.645 -0.846 -18.047 1 94.31 103 PRO B CA 1
ATOM 3001 C C . PRO B 1 103 ? 0.722 0.06 -17.234 1 94.31 103 PRO B C 1
ATOM 3003 O O . PRO B 1 103 ? 1.179 1.041 -16.656 1 94.31 103 PRO B O 1
ATOM 3006 N N . ALA B 1 104 ? -0.532 -0.244 -17.266 1 91.56 104 ALA B N 1
ATOM 3007 C CA . ALA B 1 104 ? -1.469 0.353 -16.328 1 91.56 104 ALA B CA 1
ATOM 3008 C C . ALA B 1 104 ? -1.438 -0.381 -14.984 1 91.56 104 ALA B C 1
ATOM 3010 O O . ALA B 1 104 ? -1.775 -1.564 -14.914 1 91.56 104 ALA B O 1
ATOM 3011 N N . SER B 1 105 ? -1.039 0.323 -13.969 1 95.44 105 SER B N 1
ATOM 3012 C CA . SER B 1 105 ? -0.753 -0.364 -12.719 1 95.44 105 SER B CA 1
ATOM 3013 C C . SER B 1 105 ? -1.613 0.18 -11.578 1 95.44 105 SER B C 1
ATOM 3015 O O . SER B 1 105 ? -2.1 1.312 -11.648 1 95.44 105 SER B O 1
ATOM 3017 N N . PHE B 1 106 ? -1.87 -0.58 -10.602 1 97.19 106 PHE B N 1
ATOM 3018 C CA . PHE B 1 106 ? -2.529 -0.205 -9.352 1 97.19 106 PHE B CA 1
ATOM 3019 C C . PHE B 1 106 ? -1.868 -0.892 -8.164 1 97.19 106 PHE B C 1
ATOM 3021 O O . PHE B 1 106 ? -1.02 -1.769 -8.344 1 97.19 106 PHE B O 1
ATOM 3028 N N . VAL B 1 107 ? -2.24 -0.421 -6.957 1 97.94 107 VAL B N 1
ATOM 3029 C CA . VAL B 1 107 ? -1.699 -1.003 -5.734 1 97.94 107 VAL B CA 1
ATOM 3030 C C . VAL B 1 107 ? -2.83 -1.612 -4.906 1 97.94 107 VAL B C 1
ATOM 3032 O O . VAL B 1 107 ? -3.906 -1.022 -4.785 1 97.94 107 VAL B O 1
ATOM 3035 N N . LYS B 1 108 ? -2.611 -2.803 -4.488 1 97.88 108 LYS B N 1
ATOM 3036 C CA . LYS B 1 108 ? -3.449 -3.389 -3.445 1 97.88 108 LYS B CA 1
ATOM 3037 C C . LYS B 1 108 ? -2.723 -3.41 -2.104 1 97.88 108 LYS B C 1
ATOM 3039 O O . LYS B 1 108 ? -1.503 -3.592 -2.055 1 97.88 108 LYS B O 1
ATOM 3044 N N . CYS B 1 109 ? -3.492 -3.236 -1.07 1 97.56 109 CYS B N 1
ATOM 3045 C CA . CYS B 1 109 ? -2.916 -3.201 0.27 1 97.56 109 CYS B CA 1
ATOM 3046 C C . CYS B 1 109 ? -3.074 -4.547 0.967 1 97.56 109 CYS B C 1
ATOM 3048 O O . CYS B 1 109 ? -3.811 -5.414 0.492 1 97.56 109 CYS B O 1
ATOM 3050 N N . ASP B 1 110 ? -2.371 -4.746 2.031 1 97.25 110 ASP B N 1
ATOM 3051 C CA . ASP B 1 110 ? -2.23 -6.059 2.652 1 97.25 110 ASP B CA 1
ATOM 3052 C C . ASP B 1 110 ? -3.545 -6.512 3.279 1 97.25 110 ASP B C 1
ATOM 3054 O O . ASP B 1 110 ? -3.766 -7.711 3.477 1 97.25 110 ASP B O 1
ATOM 3058 N N . HIS B 1 111 ? -4.461 -5.562 3.564 1 97.38 111 HIS B N 1
ATOM 3059 C CA . HIS B 1 111 ? -5.727 -5.941 4.188 1 97.38 111 HIS B CA 1
ATOM 3060 C C . HIS B 1 111 ? -6.582 -6.77 3.232 1 97.38 111 HIS B C 1
ATOM 3062 O O . HIS B 1 111 ? -7.559 -7.395 3.652 1 97.38 111 HIS B O 1
ATOM 3068 N N . THR B 1 112 ? -6.262 -6.816 1.989 1 98.5 112 THR B N 1
ATOM 3069 C CA . THR B 1 112 ? -7.055 -7.531 0.995 1 98.5 112 THR B CA 1
ATOM 3070 C C . THR B 1 112 ? -6.707 -9.016 0.995 1 98.5 112 THR B C 1
ATOM 3072 O O . THR B 1 112 ? -7.434 -9.828 0.418 1 98.5 112 THR B O 1
ATOM 3075 N N . ILE B 1 113 ? -5.688 -9.461 1.606 1 98.75 113 ILE B N 1
ATOM 3076 C CA . ILE B 1 113 ? -5.066 -10.766 1.409 1 98.75 113 ILE B CA 1
ATOM 3077 C C . ILE B 1 113 ? -5.898 -11.844 2.105 1 98.75 113 ILE B C 1
ATOM 3079 O O . ILE B 1 113 ? -6.238 -11.711 3.283 1 98.75 113 ILE B O 1
ATOM 3083 N N . ILE B 1 114 ? -6.191 -12.828 1.371 1 98.69 114 ILE B N 1
ATOM 3084 C CA . ILE B 1 114 ? -6.715 -14.086 1.894 1 98.69 114 ILE B CA 1
ATOM 3085 C C . ILE B 1 114 ? -5.984 -15.258 1.242 1 98.69 114 ILE B C 1
ATOM 3087 O O . ILE B 1 114 ? -5.234 -15.07 0.283 1 98.69 114 ILE B O 1
ATOM 3091 N N . GLY B 1 115 ? -6.109 -16.422 1.825 1 98.62 115 GLY B N 1
ATOM 3092 C CA . GLY B 1 115 ? -5.5 -17.625 1.296 1 98.62 115 GLY B CA 1
ATOM 3093 C C . GLY B 1 115 ? -6.508 -18.609 0.725 1 98.62 115 GLY B C 1
ATOM 3094 O O . GLY B 1 115 ? -7.695 -18.281 0.607 1 98.62 115 GLY B O 1
ATOM 3095 N N . PRO B 1 116 ? -6.012 -19.766 0.3 1 98.06 116 PRO B N 1
ATOM 3096 C CA . PRO B 1 116 ? -6.926 -20.797 -0.205 1 98.06 116 PRO B CA 1
ATOM 3097 C C . PRO B 1 116 ? -8.062 -21.094 0.767 1 98.06 116 PRO B C 1
ATOM 3099 O O . PRO B 1 116 ? -7.855 -21.094 1.983 1 98.06 116 PRO B O 1
ATOM 3102 N N . ASP B 1 117 ? -9.242 -21.203 0.238 1 96.62 117 ASP B N 1
ATOM 3103 C CA . ASP B 1 117 ? -10.453 -21.641 0.93 1 96.62 117 ASP B CA 1
ATOM 3104 C C . ASP B 1 117 ? -10.969 -20.562 1.878 1 96.62 117 ASP B C 1
ATOM 3106 O O . ASP B 1 117 ? -11.992 -20.734 2.539 1 96.62 117 ASP B O 1
ATOM 3110 N N . GLU B 1 118 ? -10.219 -19.484 2.107 1 97.94 118 GLU B N 1
ATOM 3111 C CA . GLU B 1 118 ? -10.812 -18.312 2.73 1 97.94 118 GLU B CA 1
ATOM 3112 C C . GLU B 1 118 ? -11.727 -17.578 1.753 1 97.94 118 GLU B C 1
ATOM 3114 O O . GLU B 1 118 ? -11.344 -17.328 0.607 1 97.94 118 GLU B O 1
ATOM 3119 N N . PRO B 1 119 ? -12.859 -17.219 2.117 1 98.38 119 PRO B N 1
ATOM 3120 C CA . PRO B 1 119 ? -13.844 -16.75 1.145 1 98.38 119 PRO B CA 1
ATOM 3121 C C . PRO B 1 119 ? -13.531 -15.344 0.629 1 98.38 119 PRO B C 1
ATOM 3123 O O . PRO B 1 119 ? -13.055 -14.492 1.389 1 98.38 119 PRO B O 1
ATOM 3126 N N . ILE B 1 120 ? -13.75 -15.109 -0.618 1 98.62 120 ILE B N 1
ATOM 3127 C CA . ILE B 1 120 ? -13.891 -13.773 -1.181 1 98.62 120 ILE B CA 1
ATOM 3128 C C . ILE B 1 120 ? -15.242 -13.188 -0.788 1 98.62 120 ILE B C 1
ATOM 3130 O O . ILE B 1 120 ? -16.297 -13.766 -1.095 1 98.62 120 ILE B O 1
ATOM 3134 N N . VAL B 1 121 ? -15.25 -12.086 -0.147 1 98.31 121 VAL B N 1
ATOM 3135 C CA . VAL B 1 121 ? -16.5 -11.469 0.271 1 98.31 121 VAL B CA 1
ATOM 3136 C C . VAL B 1 121 ? -16.906 -10.391 -0.736 1 98.31 121 VAL B C 1
ATOM 3138 O O . VAL B 1 121 ? -16.203 -9.391 -0.907 1 98.31 121 VAL B O 1
ATOM 3141 N N . ILE B 1 122 ? -18 -10.609 -1.406 1 98.44 122 ILE B N 1
ATOM 3142 C CA . ILE B 1 122 ? -18.562 -9.594 -2.287 1 98.44 122 ILE B CA 1
ATOM 3143 C C . ILE B 1 122 ? -19.156 -8.461 -1.454 1 98.44 122 ILE B C 1
ATOM 3145 O O . ILE B 1 122 ? -20.109 -8.664 -0.706 1 98.44 122 ILE B O 1
ATOM 3149 N N . PRO B 1 123 ? -18.594 -7.309 -1.589 1 97.5 123 PRO B N 1
ATOM 3150 C CA . PRO B 1 123 ? -19.078 -6.219 -0.733 1 97.5 123 PRO B CA 1
ATOM 3151 C C . PRO B 1 123 ? -20.5 -5.777 -1.079 1 97.5 123 PRO B C 1
ATOM 3153 O O . PRO B 1 123 ? -20.922 -5.91 -2.229 1 97.5 123 PRO B O 1
ATOM 3156 N N . ALA B 1 124 ? -21.188 -5.227 -0.112 1 95.69 124 ALA B N 1
ATOM 3157 C CA . ALA B 1 124 ? -22.547 -4.73 -0.31 1 95.69 124 ALA B CA 1
ATOM 3158 C C . ALA B 1 124 ? -22.578 -3.584 -1.315 1 95.69 124 ALA B C 1
ATOM 3160 O O . ALA B 1 124 ? -23.594 -3.346 -1.972 1 95.69 124 ALA B O 1
ATOM 3161 N N . GLN B 1 125 ? -21.469 -2.896 -1.468 1 95.06 125 GLN B N 1
ATOM 3162 C CA . GLN B 1 125 ? -21.359 -1.716 -2.316 1 95.06 125 GLN B CA 1
ATOM 3163 C C . GLN B 1 125 ? -21.25 -2.104 -3.789 1 95.06 125 GLN B C 1
ATOM 3165 O O . GLN B 1 125 ? -21.375 -1.252 -4.672 1 95.06 125 GLN B O 1
ATOM 3170 N N . SER B 1 126 ? -21.016 -3.381 -4.055 1 97 126 SER B N 1
ATOM 3171 C CA . SER B 1 126 ? -20.766 -3.811 -5.426 1 97 126 SER B CA 1
ATOM 3172 C C . SER B 1 126 ? -21.875 -4.746 -5.918 1 97 126 SER B C 1
ATOM 3174 O O . SER B 1 126 ? -22.234 -5.699 -5.23 1 97 126 SER B O 1
ATOM 3176 N N . GLU B 1 127 ? -22.328 -4.5 -7.125 1 96.38 127 GLU B N 1
ATOM 3177 C CA . GLU B 1 127 ? -23.328 -5.352 -7.766 1 96.38 127 GLU B CA 1
ATOM 3178 C C . GLU B 1 127 ? -22.703 -6.242 -8.828 1 96.38 127 GLU B C 1
ATOM 3180 O O . GLU B 1 127 ? -23.359 -7.105 -9.398 1 96.38 127 GLU B O 1
ATOM 3185 N N . ARG B 1 128 ? -21.484 -6.023 -9.102 1 98 128 ARG B N 1
ATOM 3186 C CA . ARG B 1 128 ? -20.781 -6.781 -10.133 1 98 128 ARG B CA 1
ATOM 3187 C C . ARG B 1 128 ? -19.312 -6.922 -9.797 1 98 128 ARG B C 1
ATOM 3189 O O . ARG B 1 128 ? -18.469 -6.195 -10.328 1 98 128 ARG B O 1
ATOM 3196 N N . THR B 1 129 ? -19.016 -7.828 -8.945 1 98.56 129 THR B N 1
ATOM 3197 C CA . THR B 1 129 ? -17.641 -8.148 -8.578 1 98.56 129 THR B CA 1
ATOM 3198 C C . THR B 1 129 ? -17.062 -9.227 -9.508 1 98.56 129 THR B C 1
ATOM 3200 O O . THR B 1 129 ? -17.75 -10.195 -9.836 1 98.56 129 THR B O 1
ATOM 3203 N N . THR B 1 130 ? -15.867 -9.023 -9.969 1 98.56 130 THR B N 1
ATOM 3204 C CA . THR B 1 130 ? -15.219 -9.992 -10.836 1 98.56 130 THR B CA 1
ATOM 3205 C C . THR B 1 130 ? -13.992 -10.602 -10.156 1 98.56 130 THR B C 1
ATOM 3207 O O . THR B 1 130 ? -13.445 -10.016 -9.219 1 98.56 130 THR B O 1
ATOM 3210 N N . SER B 1 131 ? -13.656 -11.766 -10.562 1 98.44 131 SER B N 1
ATOM 3211 C CA . SER B 1 131 ? -12.422 -12.438 -10.156 1 98.44 131 SER B CA 1
ATOM 3212 C C . SER B 1 131 ? -11.531 -12.719 -11.359 1 98.44 131 SER B C 1
ATOM 3214 O O . SER B 1 131 ? -12.016 -13.047 -12.445 1 98.44 131 SER B O 1
ATOM 3216 N N . GLU B 1 132 ? -10.297 -12.555 -11.148 1 97.69 132 GLU B N 1
ATOM 3217 C CA . GLU B 1 132 ? -9.297 -12.609 -12.211 1 97.69 132 GLU B CA 1
ATOM 3218 C C . GLU B 1 132 ? -8.133 -13.516 -11.82 1 97.69 132 GLU B C 1
ATOM 3220 O O . GLU B 1 132 ? -7.402 -13.227 -10.875 1 97.69 132 GLU B O 1
ATOM 3225 N N . ALA B 1 133 ? -7.938 -14.609 -12.562 1 98.62 133 ALA B N 1
ATOM 3226 C CA . ALA B 1 133 ? -6.766 -15.461 -12.359 1 98.62 133 ALA B CA 1
ATOM 3227 C C . ALA B 1 133 ? -5.512 -14.812 -12.945 1 98.62 133 ALA B C 1
ATOM 3229 O O . ALA B 1 133 ? -5.547 -14.258 -14.047 1 98.62 133 ALA B O 1
ATOM 3230 N N . GLU B 1 134 ? -4.469 -14.82 -12.18 1 98.75 134 GLU B N 1
ATOM 3231 C CA . GLU B 1 134 ? -3.203 -14.242 -12.625 1 98.75 134 GLU B CA 1
ATOM 3232 C C . GLU B 1 134 ? -2.02 -15.07 -12.133 1 98.75 134 GLU B C 1
ATOM 3234 O O . GLU B 1 134 ? -2.141 -15.82 -11.164 1 98.75 134 GLU B O 1
ATOM 3239 N N . ILE B 1 135 ? -0.904 -15.016 -12.852 1 98.81 135 ILE B N 1
ATOM 3240 C CA . ILE B 1 135 ? 0.368 -15.461 -12.297 1 98.81 135 ILE B CA 1
ATOM 3241 C C . ILE B 1 135 ? 1.061 -14.297 -11.594 1 98.81 135 ILE B C 1
ATOM 3243 O O . ILE B 1 135 ? 1.165 -13.203 -12.148 1 98.81 135 ILE B O 1
ATOM 3247 N N . GLY B 1 136 ? 1.418 -14.484 -10.359 1 98.88 136 GLY B N 1
ATOM 3248 C CA . GLY B 1 136 ? 2.125 -13.477 -9.578 1 98.88 136 GLY B CA 1
ATOM 3249 C C . GLY B 1 136 ? 3.627 -13.695 -9.547 1 98.88 136 GLY B C 1
ATOM 3250 O O . GLY B 1 136 ? 4.094 -14.836 -9.461 1 98.88 136 GLY B O 1
ATOM 3251 N N . LEU B 1 137 ? 4.406 -12.656 -9.641 1 98.94 137 LEU B N 1
ATOM 3252 C CA . LEU B 1 137 ? 5.852 -12.672 -9.445 1 98.94 137 LEU B CA 1
ATOM 3253 C C . LEU B 1 137 ? 6.207 -12.258 -8.016 1 98.94 137 LEU B C 1
ATOM 3255 O O . LEU B 1 137 ? 5.746 -11.227 -7.535 1 98.94 137 LEU B O 1
ATOM 3259 N N . ILE B 1 138 ? 6.992 -13.062 -7.383 1 98.94 138 ILE B N 1
ATOM 3260 C CA . ILE B 1 138 ? 7.5 -12.742 -6.055 1 98.94 138 ILE B CA 1
ATOM 3261 C C . ILE B 1 138 ? 8.914 -12.18 -6.16 1 98.94 138 ILE B C 1
ATOM 3263 O O . ILE B 1 138 ? 9.82 -12.852 -6.656 1 98.94 138 ILE B O 1
ATOM 3267 N N . ILE B 1 139 ? 9.117 -10.969 -5.656 1 98.88 139 ILE B N 1
ATOM 3268 C CA . ILE B 1 139 ? 10.445 -10.352 -5.676 1 98.88 139 ILE B CA 1
ATOM 3269 C C . ILE B 1 139 ? 11.312 -10.969 -4.578 1 98.88 139 ILE B C 1
ATOM 3271 O O . ILE B 1 139 ? 10.859 -11.141 -3.443 1 98.88 139 ILE B O 1
ATOM 3275 N N . GLY B 1 140 ? 12.523 -11.25 -4.941 1 98.56 140 GLY B N 1
ATOM 3276 C CA . GLY B 1 140 ? 13.375 -11.977 -4.012 1 98.56 140 GLY B CA 1
ATOM 3277 C C . GLY B 1 140 ? 14.523 -11.148 -3.479 1 98.56 140 GLY B C 1
ATOM 3278 O O . GLY B 1 140 ? 15.109 -11.484 -2.447 1 98.56 140 GLY B O 1
ATOM 3279 N N . ARG B 1 141 ? 14.883 -10.148 -4.207 1 97.94 141 ARG B N 1
ATOM 3280 C CA . ARG B 1 141 ? 15.969 -9.242 -3.871 1 97.94 141 ARG B CA 1
ATOM 3281 C C . ARG B 1 141 ? 15.586 -7.793 -4.156 1 97.94 141 ARG B C 1
ATOM 3283 O O . ARG B 1 141 ? 14.766 -7.523 -5.031 1 97.94 141 ARG B O 1
ATOM 3290 N N . THR B 1 142 ? 16.219 -6.906 -3.322 1 98.12 142 THR B N 1
ATOM 3291 C CA . THR B 1 142 ? 15.984 -5.496 -3.625 1 98.12 142 THR B CA 1
ATOM 3292 C C . THR B 1 142 ? 16.375 -5.184 -5.07 1 98.12 142 THR B C 1
ATOM 3294 O O . THR B 1 142 ? 17.469 -5.504 -5.508 1 98.12 142 THR B O 1
ATOM 3297 N N . CYS B 1 143 ? 15.43 -4.66 -5.812 1 98 143 CYS B N 1
ATOM 3298 C CA . CYS B 1 143 ? 15.523 -4.438 -7.25 1 98 143 CYS B CA 1
ATOM 3299 C C . CYS B 1 143 ? 15.328 -2.965 -7.59 1 98 143 CYS B C 1
ATOM 3301 O O . CYS B 1 143 ? 14.258 -2.406 -7.344 1 98 143 CYS B O 1
ATOM 3303 N N . GLU B 1 144 ? 16.344 -2.287 -8.094 1 97.56 144 GLU B N 1
ATOM 3304 C CA . GLU B 1 144 ? 16.281 -0.876 -8.469 1 97.56 144 GLU B CA 1
ATOM 3305 C C . GLU B 1 144 ? 16.984 -0.618 -9.797 1 97.56 144 GLU B C 1
ATOM 3307 O O . GLU B 1 144 ? 18.156 -0.974 -9.969 1 97.56 144 GLU B O 1
ATOM 3312 N N . ASN B 1 145 ? 16.25 -0.07 -10.719 1 97.06 145 ASN B N 1
ATOM 3313 C CA . ASN B 1 145 ? 16.797 0.389 -11.992 1 97.06 145 ASN B CA 1
ATOM 3314 C C . ASN B 1 145 ? 17.531 -0.727 -12.719 1 97.06 145 ASN B C 1
ATOM 3316 O O . ASN B 1 145 ? 18.688 -0.553 -13.117 1 97.06 145 ASN B O 1
ATOM 3320 N N . VAL B 1 146 ? 16.875 -1.793 -12.906 1 98.25 146 VAL B N 1
ATOM 3321 C CA . VAL B 1 146 ? 17.516 -2.932 -13.555 1 98.25 146 VAL B CA 1
ATOM 3322 C C . VAL B 1 146 ? 17.031 -3.047 -15 1 98.25 146 VAL B C 1
ATOM 3324 O O . VAL B 1 146 ? 15.906 -2.666 -15.32 1 98.25 146 VAL B O 1
ATOM 3327 N N . SER B 1 147 ? 17.828 -3.539 -15.891 1 98.38 147 SER B N 1
ATOM 3328 C CA . SER B 1 147 ? 17.469 -3.775 -17.281 1 98.38 147 SER B CA 1
ATOM 3329 C C . SER B 1 147 ? 16.531 -4.977 -17.406 1 98.38 147 SER B C 1
ATOM 3331 O O . SER B 1 147 ? 16.406 -5.777 -16.484 1 98.38 147 SER B O 1
ATOM 3333 N N . GLU B 1 148 ? 15.891 -5.051 -18.531 1 98.06 148 GLU B N 1
ATOM 3334 C CA . GLU B 1 148 ? 15 -6.184 -18.766 1 98.06 148 GLU B CA 1
ATOM 3335 C C . GLU B 1 148 ? 15.758 -7.504 -18.734 1 98.06 148 GLU B C 1
ATOM 3337 O O . GLU B 1 148 ? 15.258 -8.508 -18.219 1 98.06 148 GLU B O 1
ATOM 3342 N N . SER B 1 149 ? 17.016 -7.535 -19.234 1 98.19 149 SER B N 1
ATOM 3343 C CA . SER B 1 149 ? 17.812 -8.758 -19.312 1 98.19 149 SER B CA 1
ATOM 3344 C C . SER B 1 149 ? 18.203 -9.25 -17.922 1 98.19 149 SER B C 1
ATOM 3346 O O . SER B 1 149 ? 18.484 -10.438 -17.734 1 98.19 149 SER B O 1
ATOM 3348 N N . GLU B 1 150 ? 18.172 -8.336 -16.906 1 98.31 150 GLU B N 1
ATOM 3349 C CA . GLU B 1 150 ? 18.578 -8.695 -15.547 1 98.31 150 GLU B CA 1
ATOM 3350 C C . GLU B 1 150 ? 17.375 -8.852 -14.625 1 98.31 150 GLU B C 1
ATOM 3352 O O . GLU B 1 150 ? 17.5 -9.383 -13.523 1 98.31 150 GLU B O 1
ATOM 3357 N N . ALA B 1 151 ? 16.281 -8.469 -15.109 1 98.62 151 ALA B N 1
ATOM 3358 C CA . ALA B 1 151 ? 15.102 -8.266 -14.273 1 98.62 151 ALA B CA 1
A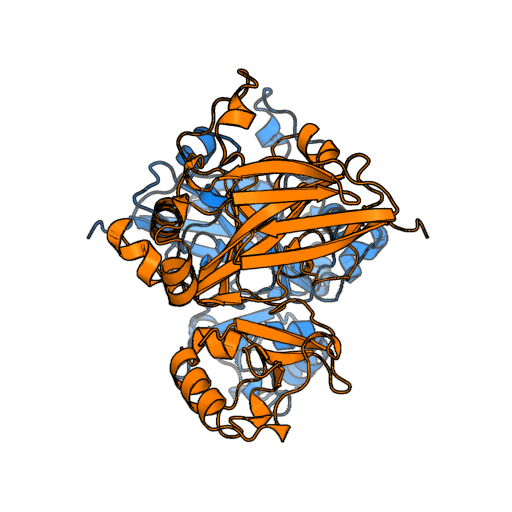TOM 3359 C C . ALA B 1 151 ? 14.727 -9.555 -13.539 1 98.62 151 ALA B C 1
ATOM 3361 O O . ALA B 1 151 ? 14.461 -9.531 -12.336 1 98.62 151 ALA B O 1
ATOM 3362 N N . MET B 1 152 ? 14.812 -10.664 -14.242 1 98.25 152 MET B N 1
ATOM 3363 C CA . MET B 1 152 ? 14.312 -11.914 -13.672 1 98.25 152 MET B CA 1
ATOM 3364 C C . MET B 1 152 ? 15.266 -12.445 -12.602 1 98.25 152 MET B C 1
ATOM 3366 O O . MET B 1 152 ? 14.898 -13.305 -11.805 1 98.25 152 MET B O 1
ATOM 3370 N N . ASP B 1 153 ? 16.516 -11.922 -12.539 1 98.06 153 ASP B N 1
ATOM 3371 C CA . ASP B 1 153 ? 17.453 -12.289 -11.492 1 98.06 153 ASP B CA 1
ATOM 3372 C C . ASP B 1 153 ? 16.969 -11.836 -10.117 1 98.06 153 ASP B C 1
ATOM 3374 O O . ASP B 1 153 ? 17.469 -12.297 -9.086 1 98.06 153 ASP B O 1
ATOM 3378 N N . TYR B 1 154 ? 16.016 -10.969 -10.125 1 98.75 154 TYR B N 1
ATOM 3379 C CA . TYR B 1 154 ? 15.539 -10.391 -8.875 1 98.75 154 TYR B CA 1
ATOM 3380 C C . TYR B 1 154 ? 14.211 -11.016 -8.453 1 98.75 154 TYR B C 1
ATOM 3382 O O . TYR B 1 154 ? 13.68 -10.703 -7.391 1 98.75 154 TYR B O 1
ATOM 3390 N N . VAL B 1 155 ? 13.695 -11.875 -9.242 1 98.75 155 VAL B N 1
ATOM 3391 C CA . VAL B 1 155 ? 12.453 -12.578 -8.945 1 98.75 155 VAL B CA 1
ATOM 3392 C C . VAL B 1 155 ? 12.758 -13.891 -8.227 1 98.75 155 VAL B C 1
ATOM 3394 O O . VAL B 1 155 ? 13.57 -14.688 -8.703 1 98.75 155 VAL B O 1
ATOM 3397 N N . TRP B 1 156 ? 12.117 -14.086 -7.117 1 98.56 156 TRP B N 1
ATOM 3398 C CA . TRP B 1 156 ? 12.297 -15.312 -6.34 1 98.56 156 TRP B CA 1
ATOM 3399 C C . TRP B 1 156 ? 11.57 -16.484 -6.996 1 98.56 156 TRP B C 1
ATOM 3401 O O . TRP B 1 156 ? 12.117 -17.578 -7.105 1 98.56 156 TRP B O 1
ATOM 3411 N N . GLY B 1 157 ? 10.32 -16.219 -7.395 1 98.5 157 GLY B N 1
ATOM 3412 C CA . GLY B 1 157 ? 9.477 -17.234 -7.977 1 98.5 157 GLY B CA 1
ATOM 3413 C C . GLY B 1 157 ? 8.102 -16.734 -8.367 1 98.5 157 GLY B C 1
ATOM 3414 O O . GLY B 1 157 ? 7.93 -15.555 -8.672 1 98.5 157 GLY B O 1
ATOM 3415 N N . VAL B 1 158 ? 7.125 -17.734 -8.508 1 98.75 158 VAL B N 1
ATOM 3416 C CA . VAL B 1 158 ? 5.789 -17.375 -8.969 1 98.75 158 VAL B CA 1
ATOM 3417 C C . VAL B 1 158 ? 4.738 -18.016 -8.07 1 98.75 158 VAL B C 1
ATOM 3419 O O . VAL B 1 158 ? 5.059 -18.875 -7.246 1 98.75 158 VAL B O 1
ATOM 3422 N N . THR B 1 159 ? 3.529 -17.562 -8.211 1 98.75 159 THR B N 1
ATOM 3423 C CA . THR B 1 159 ? 2.393 -18.109 -7.484 1 98.75 159 THR B CA 1
ATOM 3424 C C . THR B 1 159 ? 1.09 -17.859 -8.234 1 98.75 159 THR B C 1
ATOM 3426 O O . THR B 1 159 ? 1.067 -17.094 -9.203 1 98.75 159 THR B O 1
ATOM 3429 N N . THR B 1 160 ? 0.072 -18.578 -7.859 1 98.88 160 THR B N 1
ATOM 3430 C CA . THR B 1 160 ? -1.265 -18.312 -8.383 1 98.88 160 THR B CA 1
ATOM 3431 C C . THR B 1 160 ? -1.943 -17.188 -7.605 1 98.88 160 THR B C 1
ATOM 3433 O O . THR B 1 160 ? -1.768 -17.078 -6.391 1 98.88 160 THR B O 1
ATOM 3436 N N . ILE B 1 161 ? -2.715 -16.375 -8.312 1 98.94 161 ILE B N 1
ATOM 3437 C CA . ILE B 1 161 ? -3.428 -15.25 -7.723 1 98.94 161 ILE B CA 1
ATOM 3438 C C . ILE B 1 161 ? -4.867 -15.227 -8.227 1 98.94 161 ILE B C 1
ATOM 3440 O O . ILE B 1 161 ? -5.129 -15.508 -9.398 1 98.94 161 ILE B O 1
ATOM 3444 N N . LEU B 1 162 ? -5.793 -14.969 -7.398 1 98.88 162 LEU B N 1
ATOM 3445 C CA . LEU B 1 162 ? -7.117 -14.453 -7.734 1 98.88 162 LEU B CA 1
ATOM 3446 C C . LEU B 1 162 ? -7.266 -13.008 -7.285 1 98.88 162 LEU B C 1
ATOM 3448 O O . LEU B 1 162 ? -7.246 -12.719 -6.086 1 98.88 162 LEU B O 1
ATOM 3452 N N . ASP B 1 163 ? -7.348 -12.164 -8.234 1 98.75 163 ASP B N 1
ATOM 3453 C CA . ASP B 1 163 ? -7.492 -10.727 -8.039 1 98.75 163 ASP B CA 1
ATOM 3454 C C . ASP B 1 163 ? -8.922 -10.281 -8.312 1 98.75 163 ASP B C 1
ATOM 3456 O O . ASP B 1 163 ? -9.445 -10.492 -9.414 1 98.75 163 ASP B O 1
ATOM 3460 N N . GLN B 1 164 ? -9.578 -9.617 -7.328 1 98.81 164 GLN B N 1
ATOM 3461 C CA . GLN B 1 164 ? -10.969 -9.219 -7.5 1 98.81 164 GLN B CA 1
ATOM 3462 C C . GLN B 1 164 ? -11.078 -7.727 -7.824 1 98.81 164 GLN B C 1
ATOM 3464 O O . GLN B 1 164 ? -10.195 -6.945 -7.469 1 98.81 164 GLN B O 1
ATOM 3469 N N . THR B 1 165 ? -12.109 -7.344 -8.492 1 98.5 165 THR B N 1
ATOM 3470 C CA . THR B 1 165 ? -12.469 -5.973 -8.836 1 98.5 165 THR B CA 1
ATOM 3471 C C . THR B 1 165 ? -13.961 -5.742 -8.656 1 98.5 165 THR B C 1
ATOM 3473 O O . THR B 1 165 ? -14.781 -6.547 -9.109 1 98.5 165 THR B O 1
ATOM 3476 N N . ALA B 1 166 ? -14.344 -4.715 -7.914 1 98.31 166 ALA B N 1
ATOM 3477 C CA . ALA B 1 166 ? -15.711 -4.211 -8.016 1 98.31 166 ALA B CA 1
ATOM 3478 C C . ALA B 1 166 ? -15.922 -3.457 -9.328 1 98.31 166 ALA B C 1
ATOM 3480 O O . ALA B 1 166 ? -15.828 -2.227 -9.367 1 98.31 166 ALA B O 1
ATOM 3481 N N . GLU B 1 167 ? -16.281 -4.164 -10.352 1 97.75 167 GLU B N 1
ATOM 3482 C CA . GLU B 1 167 ? -16.25 -3.646 -11.711 1 97.75 167 GLU B CA 1
ATOM 3483 C C . GLU B 1 167 ? -17.297 -2.557 -11.906 1 97.75 167 GLU B C 1
ATOM 3485 O O . GLU B 1 167 ? -17.078 -1.603 -12.656 1 97.75 167 GLU B O 1
ATOM 3490 N N . ASP B 1 168 ? -18.453 -2.691 -11.266 1 97.75 168 ASP B N 1
ATOM 3491 C CA . ASP B 1 168 ? -19.516 -1.688 -11.375 1 97.75 168 ASP B CA 1
ATOM 3492 C C . ASP B 1 168 ? -19.031 -0.333 -10.852 1 97.75 168 ASP B C 1
ATOM 3494 O O . ASP B 1 168 ? -19.359 0.708 -11.43 1 97.75 168 ASP B O 1
ATOM 3498 N N . ILE B 1 169 ? -18.234 -0.349 -9.781 1 96.44 169 ILE B N 1
ATOM 3499 C CA . ILE B 1 169 ? -17.656 0.874 -9.219 1 96.44 169 ILE B CA 1
ATOM 3500 C C . ILE B 1 169 ? -16.641 1.458 -10.195 1 96.44 169 ILE B C 1
ATOM 3502 O O . ILE B 1 169 ? -16.656 2.662 -10.469 1 96.44 169 ILE B O 1
ATOM 3506 N N . LEU B 1 170 ? -15.812 0.617 -10.703 1 95.25 170 LEU B N 1
ATOM 3507 C CA . LEU B 1 170 ? -14.812 1.061 -11.664 1 95.25 170 LEU B CA 1
ATOM 3508 C C . LEU B 1 170 ? -15.469 1.668 -12.898 1 95.25 170 LEU B C 1
ATOM 3510 O O . LEU B 1 170 ? -14.977 2.654 -13.453 1 95.25 170 LEU B O 1
ATOM 3514 N N . ARG B 1 171 ? -16.547 1.182 -13.336 1 94.5 171 ARG B N 1
ATOM 3515 C CA . ARG B 1 171 ? -17.234 1.63 -14.539 1 94.5 171 ARG B CA 1
ATOM 3516 C C . ARG B 1 171 ? -17.812 3.029 -14.352 1 94.5 171 ARG B C 1
ATOM 3518 O O . ARG B 1 171 ? -18.047 3.748 -15.328 1 94.5 171 ARG B O 1
ATOM 3525 N N . ILE B 1 172 ? -18.141 3.365 -13.086 1 93.94 172 ILE B N 1
ATOM 3526 C CA . ILE B 1 172 ? -18.656 4.703 -12.82 1 93.94 172 ILE B CA 1
ATOM 3527 C C . ILE B 1 172 ? -17.609 5.746 -13.195 1 93.94 172 ILE B C 1
ATOM 3529 O O . ILE B 1 172 ? -17.938 6.762 -13.82 1 93.94 172 ILE B O 1
ATOM 3533 N N . ASN B 1 173 ? -16.406 5.562 -12.891 1 91.69 173 ASN B N 1
ATOM 3534 C CA . ASN B 1 173 ? -15.281 6.48 -13.094 1 91.69 173 ASN B CA 1
ATOM 3535 C C . ASN B 1 173 ? -13.945 5.75 -13.039 1 91.69 173 ASN B C 1
ATOM 3537 O O . ASN B 1 173 ? -13.625 5.109 -12.039 1 91.69 173 ASN B O 1
ATOM 3541 N N . PRO B 1 174 ? -13.156 5.824 -14.078 1 88.25 174 PRO B N 1
ATOM 3542 C CA . PRO B 1 174 ? -11.867 5.129 -14.094 1 88.25 174 PRO B CA 1
ATOM 3543 C C . PRO B 1 174 ? -10.969 5.508 -12.922 1 88.25 174 PRO B C 1
ATOM 3545 O O . PRO B 1 174 ? -10.102 4.727 -12.516 1 88.25 174 PRO B O 1
ATOM 3548 N N . ARG B 1 175 ? -11.211 6.625 -12.305 1 89.06 175 ARG B N 1
ATOM 3549 C CA . ARG B 1 175 ? -10.422 7.09 -11.164 1 89.06 175 ARG B CA 1
ATOM 3550 C C . ARG B 1 175 ? -10.75 6.293 -9.906 1 89.06 175 ARG B C 1
ATOM 3552 O O . ARG B 1 175 ? -10.047 6.395 -8.906 1 89.06 175 ARG B O 1
ATOM 3559 N N . TYR B 1 176 ? -11.75 5.438 -10.016 1 94.56 176 TYR B N 1
ATOM 3560 C CA . TYR B 1 176 ? -12.141 4.637 -8.852 1 94.56 176 TYR B CA 1
ATOM 3561 C C . TYR B 1 176 ? -11.445 3.281 -8.867 1 94.56 176 TYR B C 1
ATOM 3563 O O . TYR B 1 176 ? -11.797 2.389 -8.094 1 94.56 176 TYR B O 1
ATOM 3571 N N . LEU B 1 177 ? -10.414 3.164 -9.703 1 94.88 177 LEU B N 1
ATOM 3572 C CA . LEU B 1 177 ? -9.711 1.896 -9.852 1 94.88 177 LEU B CA 1
ATOM 3573 C C . LEU B 1 177 ? -9.156 1.421 -8.508 1 94.88 177 LEU B C 1
ATOM 3575 O O . LEU B 1 177 ? -9.375 0.272 -8.117 1 94.88 177 LEU B O 1
ATOM 3579 N N . THR B 1 178 ? -8.531 2.307 -7.77 1 95.38 178 THR B N 1
ATOM 3580 C CA . THR B 1 178 ? -7.891 1.919 -6.516 1 95.38 178 THR B CA 1
ATOM 3581 C C . THR B 1 178 ? -8.914 1.359 -5.535 1 95.38 178 THR B C 1
ATOM 3583 O O . THR B 1 178 ? -8.734 0.264 -5 1 95.38 178 THR B O 1
ATOM 3586 N N . ARG B 1 179 ? -9.977 2.047 -5.312 1 94.62 179 ARG B N 1
ATOM 3587 C CA . ARG B 1 179 ? -10.969 1.59 -4.352 1 94.62 179 ARG B CA 1
ATOM 3588 C C . ARG B 1 179 ? -11.648 0.309 -4.832 1 94.62 179 ARG B C 1
ATOM 3590 O O . ARG B 1 179 ? -11.961 -0.57 -4.027 1 94.62 179 ARG B O 1
ATOM 3597 N N . SER B 1 180 ? -11.875 0.205 -6.148 1 97.25 180 SER B N 1
ATOM 3598 C CA . SER B 1 180 ? -12.555 -0.957 -6.707 1 97.25 180 SER B CA 1
ATOM 3599 C C . SER B 1 180 ? -11.727 -2.225 -6.527 1 97.25 180 SER B C 1
ATOM 3601 O O . SER B 1 180 ? -12.258 -3.336 -6.617 1 97.25 180 SER B O 1
ATOM 3603 N N . LYS B 1 181 ? -10.422 -2.088 -6.273 1 98.06 181 LYS B N 1
ATOM 3604 C CA . LYS B 1 181 ? -9.5 -3.217 -6.168 1 98.06 181 LYS B CA 1
ATOM 3605 C C . LYS B 1 181 ? -9.18 -3.525 -4.711 1 98.06 181 LYS B C 1
ATOM 3607 O O . LYS B 1 181 ? -8.547 -4.543 -4.41 1 98.06 181 LYS B O 1
ATOM 3612 N N . ASN B 1 182 ? -9.641 -2.684 -3.773 1 98.38 182 ASN B N 1
ATOM 3613 C CA . ASN B 1 182 ? -9.047 -2.76 -2.441 1 98.38 182 ASN B CA 1
ATOM 3614 C C . ASN B 1 182 ? -10.102 -3.061 -1.378 1 98.38 182 ASN B C 1
ATOM 3616 O O . ASN B 1 182 ? -9.906 -2.756 -0.2 1 98.38 182 ASN B O 1
ATOM 3620 N N . PHE B 1 183 ? -11.195 -3.682 -1.72 1 98.25 183 PHE B N 1
ATOM 3621 C CA . PHE B 1 183 ? -12.102 -4.184 -0.696 1 98.25 183 PHE B CA 1
ATOM 3622 C C . PHE B 1 183 ? -11.469 -5.328 0.081 1 98.25 183 PHE B C 1
ATOM 3624 O O . PHE B 1 183 ? -10.523 -5.965 -0.402 1 98.25 183 PHE B O 1
ATOM 3631 N N . ARG B 1 184 ? -12 -5.582 1.223 1 97 184 ARG B N 1
ATOM 3632 C CA . ARG B 1 184 ? -11.523 -6.719 2.004 1 97 184 ARG B CA 1
ATOM 3633 C C . ARG B 1 184 ? -11.602 -8.008 1.193 1 97 184 ARG B C 1
ATOM 3635 O O . ARG B 1 184 ? -12.578 -8.242 0.472 1 97 184 ARG B O 1
ATOM 3642 N N . THR B 1 185 ? -10.586 -8.828 1.235 1 98.5 185 THR B N 1
ATOM 3643 C CA . THR B 1 185 ? -10.508 -10.188 0.7 1 98.5 185 THR B CA 1
ATOM 3644 C C . THR B 1 185 ? -10.336 -10.156 -0.815 1 98.5 185 THR B C 1
ATOM 3646 O O . THR B 1 185 ? -10.562 -11.172 -1.487 1 98.5 185 THR B O 1
ATOM 3649 N N . PHE B 1 186 ? -9.977 -9.047 -1.402 1 98.88 186 PHE B N 1
ATOM 3650 C CA . PHE B 1 186 ? -9.969 -8.898 -2.854 1 98.88 186 PHE B CA 1
ATOM 3651 C C . PHE B 1 186 ? -8.633 -9.352 -3.434 1 98.88 186 PHE B C 1
ATOM 3653 O O . PHE B 1 186 ? -8.336 -9.086 -4.602 1 98.88 186 PHE B O 1
ATOM 3660 N N . PHE B 1 187 ? -7.848 -10.023 -2.658 1 98.94 187 PHE B N 1
ATOM 3661 C CA . PHE B 1 187 ? -6.602 -10.578 -3.17 1 98.94 187 PHE B CA 1
ATOM 3662 C C . PHE B 1 187 ? -6.309 -11.938 -2.533 1 98.94 187 PHE B C 1
ATOM 3664 O O . PHE B 1 187 ? -5.902 -12.008 -1.372 1 98.94 187 PHE B O 1
ATOM 3671 N N . CYS B 1 188 ? -6.418 -12.914 -3.281 1 98.94 188 CYS B N 1
ATOM 3672 C CA . CYS B 1 188 ? -6.125 -14.281 -2.857 1 98.94 188 CYS B CA 1
ATOM 3673 C C . CYS B 1 188 ? -4.898 -14.828 -3.58 1 98.94 188 CYS B C 1
ATOM 3675 O O . CYS B 1 188 ? -4.793 -14.719 -4.805 1 98.94 188 CYS B O 1
ATOM 3677 N N . PHE B 1 189 ? -3.934 -15.367 -2.76 1 98.88 189 PHE B N 1
ATOM 3678 C CA . PHE B 1 189 ? -2.807 -15.938 -3.49 1 98.88 189 PHE B CA 1
ATOM 3679 C C . PHE B 1 189 ? -2.256 -17.156 -2.773 1 98.88 189 PHE B C 1
ATOM 3681 O O . PHE B 1 189 ? -2.617 -17.422 -1.626 1 98.88 189 PHE B O 1
ATOM 3688 N N . GLY B 1 190 ? -1.5 -17.891 -3.42 1 98.5 190 GLY B N 1
ATOM 3689 C CA . GLY B 1 190 ? -0.973 -19.156 -2.947 1 98.5 190 GLY B CA 1
ATOM 3690 C C . GLY B 1 190 ? -1.627 -20.359 -3.609 1 98.5 190 GLY B C 1
ATOM 3691 O O . GLY B 1 190 ? -2.016 -20.281 -4.777 1 98.5 190 GLY B O 1
ATOM 3692 N N . PRO B 1 191 ? -1.624 -21.5 -3.006 1 98.12 191 PRO B N 1
ATOM 3693 C CA . PRO B 1 191 ? -1.13 -21.812 -1.664 1 98.12 191 PRO B CA 1
ATOM 3694 C C . PRO B 1 191 ? 0.395 -21.812 -1.581 1 98.12 191 PRO B C 1
ATOM 3696 O O . PRO B 1 191 ? 0.958 -21.625 -0.499 1 98.12 191 PRO B O 1
ATOM 3699 N N . GLU B 1 192 ? 1.027 -22.062 -2.721 1 98.5 192 GLU B N 1
ATOM 3700 C CA . GLU B 1 192 ? 2.473 -22.25 -2.684 1 98.5 192 GLU B CA 1
ATOM 3701 C C . GLU B 1 192 ? 3.195 -21.188 -3.506 1 98.5 192 GLU B C 1
ATOM 3703 O O . GLU B 1 192 ? 2.654 -20.688 -4.496 1 98.5 192 GLU B O 1
ATOM 3708 N N . LEU B 1 193 ? 4.379 -20.859 -3.072 1 98.75 193 LEU B N 1
ATOM 3709 C CA . LEU B 1 193 ? 5.348 -20.125 -3.889 1 98.75 193 LEU B CA 1
ATOM 3710 C C . LEU B 1 193 ? 6.309 -21.094 -4.574 1 98.75 193 LEU B C 1
ATOM 3712 O O . LEU B 1 193 ? 6.98 -21.891 -3.912 1 98.75 193 LEU B O 1
ATOM 3716 N N . VAL B 1 194 ? 6.375 -21.031 -5.895 1 98.56 194 VAL B N 1
ATOM 3717 C CA . VAL B 1 194 ? 7.219 -21.922 -6.676 1 98.56 194 VAL B CA 1
ATOM 3718 C C . VAL B 1 194 ? 8.477 -21.188 -7.129 1 98.56 194 VAL B C 1
ATOM 3720 O O . VAL B 1 194 ? 8.391 -20.172 -7.824 1 98.56 194 VAL B O 1
ATOM 3723 N N . PRO B 1 195 ? 9.625 -21.688 -6.723 1 98.12 195 PRO B N 1
ATOM 3724 C CA . PRO B 1 195 ? 10.867 -21 -7.09 1 98.12 195 PRO B CA 1
ATOM 3725 C C . PRO B 1 195 ? 11.07 -20.922 -8.602 1 98.12 195 PRO B C 1
ATOM 3727 O O . PRO B 1 195 ? 10.703 -21.844 -9.328 1 98.12 195 PRO B O 1
ATOM 3730 N N . LEU B 1 196 ? 11.727 -19.875 -9.016 1 97.31 196 LEU B N 1
ATOM 3731 C CA . LEU B 1 196 ? 11.875 -19.594 -10.438 1 97.31 196 LEU B CA 1
ATOM 3732 C C . LEU B 1 196 ? 12.672 -20.688 -11.141 1 97.31 196 LEU B C 1
ATOM 3734 O O . LEU B 1 196 ? 12.383 -21.031 -12.281 1 97.31 196 LEU B O 1
ATOM 3738 N N . ASP B 1 197 ? 13.695 -21.203 -10.508 1 95.81 197 ASP B N 1
ATOM 3739 C CA . ASP B 1 197 ? 14.516 -22.234 -11.133 1 95.81 197 ASP B CA 1
ATOM 3740 C C . ASP B 1 197 ? 13.68 -23.469 -11.445 1 95.81 197 ASP B C 1
ATOM 3742 O O . ASP B 1 197 ? 13.867 -24.109 -12.492 1 95.81 197 ASP B O 1
ATOM 3746 N N . GLU B 1 198 ? 12.75 -23.797 -10.562 1 95.94 198 GLU B N 1
ATOM 3747 C CA . GLU B 1 198 ? 11.859 -24.922 -10.82 1 95.94 198 GLU B CA 1
ATOM 3748 C C . GLU B 1 198 ? 10.922 -24.625 -11.984 1 95.94 198 GLU B C 1
ATOM 3750 O O . GLU B 1 198 ? 10.625 -25.5 -12.797 1 95.94 198 GLU B O 1
ATOM 3755 N N . VAL B 1 199 ? 10.43 -23.406 -12.031 1 96.81 199 VAL B N 1
ATOM 3756 C CA . VAL B 1 199 ? 9.547 -23 -13.117 1 96.81 199 VAL B CA 1
ATOM 3757 C C . VAL B 1 199 ? 10.258 -23.141 -14.453 1 96.81 199 VAL B C 1
ATOM 3759 O O . VAL B 1 199 ? 9.711 -23.703 -15.406 1 96.81 199 VAL B O 1
ATOM 3762 N N . ILE B 1 200 ? 11.477 -22.672 -14.5 1 95.06 200 ILE B N 1
ATOM 3763 C CA . ILE B 1 200 ? 12.25 -22.672 -15.742 1 95.06 200 ILE B CA 1
ATOM 3764 C C . ILE B 1 200 ? 12.586 -24.125 -16.125 1 95.06 200 ILE B C 1
ATOM 3766 O O . ILE B 1 200 ? 12.602 -24.469 -17.312 1 95.06 200 ILE B O 1
ATOM 3770 N N . GLU B 1 201 ? 12.875 -24.906 -15.148 1 94.06 201 GLU B N 1
ATOM 3771 C CA . GLU B 1 201 ? 13.141 -26.328 -15.414 1 94.06 201 GLU B CA 1
ATOM 3772 C C . GLU B 1 201 ? 11.914 -27 -16.016 1 94.06 201 GLU B C 1
ATOM 3774 O O . GLU B 1 201 ? 12.047 -27.812 -16.938 1 94.06 201 GLU B O 1
ATOM 3779 N N . LYS B 1 202 ? 10.805 -26.641 -15.578 1 94.06 202 LYS B N 1
ATOM 3780 C CA . LYS B 1 202 ? 9.562 -27.297 -15.984 1 94.06 202 LYS B CA 1
ATOM 3781 C C . LYS B 1 202 ? 9.086 -26.766 -17.344 1 94.06 202 LYS B C 1
ATOM 3783 O O . LYS B 1 202 ? 8.602 -27.547 -18.172 1 94.06 202 LYS B O 1
ATOM 3788 N N . PHE B 1 203 ? 9.117 -25.484 -17.625 1 95.06 203 PHE B N 1
ATOM 3789 C CA . PHE B 1 203 ? 8.477 -24.875 -18.797 1 95.06 203 PHE B CA 1
ATOM 3790 C C . PHE B 1 203 ? 9.523 -24.375 -19.781 1 95.06 203 PHE B C 1
ATOM 3792 O O . PHE B 1 203 ? 9.203 -24.047 -20.922 1 95.06 203 PHE B O 1
ATOM 3799 N N . GLU B 1 204 ? 10.781 -24.297 -19.406 1 91.81 204 GLU B N 1
ATOM 3800 C CA . GLU B 1 204 ? 11.875 -23.719 -20.172 1 91.81 204 GLU B CA 1
ATOM 3801 C C . GLU B 1 204 ? 11.75 -22.203 -20.25 1 91.81 204 GLU B C 1
ATOM 3803 O O . GLU B 1 204 ? 12.75 -21.484 -20.188 1 91.81 204 GLU B O 1
ATOM 3808 N N . SER B 1 205 ? 10.422 -21.781 -20.469 1 94.62 205 SER B N 1
ATOM 3809 C CA . SER B 1 205 ? 10.141 -20.359 -20.531 1 94.62 205 SER B CA 1
ATOM 3810 C C . SER B 1 205 ? 8.812 -20.016 -19.844 1 94.62 205 SER B C 1
ATOM 3812 O O . SER B 1 205 ? 7.848 -20.781 -19.953 1 94.62 205 SER B O 1
ATOM 3814 N N . LEU B 1 206 ? 8.789 -18.844 -19.25 1 96.56 206 LEU B N 1
ATOM 3815 C CA . LEU B 1 206 ? 7.527 -18.406 -18.656 1 96.56 206 LEU B CA 1
ATOM 3816 C C . LEU B 1 206 ? 6.457 -18.266 -19.734 1 96.56 206 LEU B C 1
ATOM 3818 O O . LEU B 1 206 ? 5.262 -18.375 -19.453 1 96.56 206 LEU B O 1
ATOM 3822 N N . ASP B 1 207 ? 6.867 -18.031 -20.953 1 95.62 207 ASP B N 1
ATOM 3823 C CA . ASP B 1 207 ? 5.965 -17.797 -22.078 1 95.62 207 ASP B CA 1
ATOM 3824 C C . ASP B 1 207 ? 5.039 -19 -22.297 1 95.62 207 ASP B C 1
ATOM 3826 O O . ASP B 1 207 ? 3.943 -18.844 -22.844 1 95.62 207 ASP B O 1
ATOM 3830 N N . ASP B 1 208 ? 5.449 -20.109 -21.844 1 96.06 208 ASP B N 1
ATOM 3831 C CA . ASP B 1 208 ? 4.73 -21.344 -22.125 1 96.06 208 ASP B CA 1
ATOM 3832 C C . ASP B 1 208 ? 3.662 -21.609 -21.062 1 96.06 208 ASP B C 1
ATOM 3834 O O . ASP B 1 208 ? 2.85 -22.531 -21.219 1 96.06 208 ASP B O 1
ATOM 3838 N N . ILE B 1 209 ? 3.643 -20.828 -20.078 1 97.94 209 ILE B N 1
ATOM 3839 C CA . ILE B 1 209 ? 2.727 -21.047 -18.953 1 97.94 209 ILE B CA 1
ATOM 3840 C C . ILE B 1 209 ? 1.319 -20.609 -19.359 1 97.94 209 ILE B C 1
ATOM 3842 O O . ILE B 1 209 ? 1.131 -19.516 -19.875 1 97.94 209 ILE B O 1
ATOM 3846 N N . GLU B 1 210 ? 0.397 -21.453 -19.156 1 97.62 210 GLU B N 1
ATOM 3847 C CA . GLU B 1 210 ? -1.014 -21.156 -19.391 1 97.62 210 GLU B CA 1
ATOM 3848 C C . GLU B 1 210 ? -1.743 -20.875 -18.078 1 97.62 210 GLU B C 1
ATOM 3850 O O . GLU B 1 210 ? -1.552 -21.578 -17.078 1 97.62 210 GLU B O 1
ATOM 3855 N N . ILE B 1 211 ? -2.523 -19.812 -18.031 1 98.19 211 ILE B N 1
ATOM 3856 C CA . ILE B 1 211 ? -3.303 -19.391 -16.859 1 98.19 211 ILE B CA 1
ATOM 3857 C C . ILE B 1 211 ? -4.793 -19.5 -17.172 1 98.19 211 ILE B C 1
ATOM 3859 O O . ILE B 1 211 ? -5.25 -19.016 -18.219 1 98.19 211 ILE B O 1
ATOM 3863 N N . SER B 1 212 ? -5.531 -20.109 -16.281 1 98 212 SER B N 1
ATOM 3864 C CA . SER B 1 212 ? -6.969 -20.266 -16.484 1 98 212 SER B CA 1
ATOM 3865 C C . SER B 1 212 ? -7.758 -19.766 -15.281 1 98 212 SER B C 1
ATOM 3867 O O . SER B 1 212 ? -7.426 -20.094 -14.141 1 98 212 SER B O 1
ATOM 3869 N N . THR B 1 213 ? -8.758 -18.969 -15.555 1 97.69 213 THR B N 1
ATOM 3870 C CA . THR B 1 213 ? -9.797 -18.688 -14.57 1 97.69 213 THR B CA 1
ATOM 3871 C C . THR B 1 213 ? -10.914 -19.719 -14.641 1 97.69 213 THR B C 1
ATOM 3873 O O . THR B 1 213 ? -11.523 -19.906 -15.695 1 97.69 213 THR B O 1
ATOM 3876 N N . VAL B 1 214 ? -11.148 -20.375 -13.539 1 97.44 214 VAL B N 1
ATOM 3877 C CA . VAL B 1 214 ? -12.133 -21.453 -13.469 1 97.44 214 VAL B CA 1
ATOM 3878 C C . VAL B 1 214 ? -13.242 -21.078 -12.492 1 97.44 214 VAL B C 1
ATOM 3880 O O . VAL B 1 214 ? -12.984 -20.516 -11.43 1 97.44 214 VAL B O 1
ATOM 3883 N N . LYS B 1 215 ? -14.484 -21.297 -12.852 1 97.81 215 LYS B N 1
ATOM 3884 C CA . LYS B 1 215 ? -15.648 -21.062 -12 1 97.81 215 LYS B CA 1
ATOM 3885 C C . LYS B 1 215 ? -16.562 -22.281 -11.961 1 97.81 215 LYS B C 1
ATOM 3887 O O . LYS B 1 215 ? -17 -22.781 -13 1 97.81 215 LYS B O 1
ATOM 3892 N N . ASN B 1 216 ? -16.781 -22.781 -10.812 1 98 216 ASN B N 1
ATOM 3893 C CA . ASN B 1 216 ? -17.641 -23.938 -10.609 1 98 216 ASN B CA 1
ATOM 3894 C C . ASN B 1 216 ? -17.219 -25.109 -11.508 1 98 216 ASN B C 1
ATOM 3896 O O . ASN B 1 216 ? -18.078 -25.781 -12.102 1 98 216 ASN B O 1
ATOM 3900 N N . GLY B 1 217 ? -15.961 -25.188 -11.656 1 95.75 217 GLY B N 1
ATOM 3901 C CA . GLY B 1 217 ? -15.406 -26.328 -12.367 1 95.75 217 GLY B CA 1
ATOM 3902 C C . GLY B 1 217 ? -15.211 -26.062 -13.852 1 95.75 217 GLY B C 1
ATOM 3903 O O . GLY B 1 217 ? -14.5 -26.812 -14.523 1 95.75 217 GLY B O 1
ATOM 3904 N N . ASP B 1 218 ? -15.789 -25 -14.367 1 95.44 218 ASP B N 1
ATOM 3905 C CA . ASP B 1 218 ? -15.703 -24.688 -15.789 1 95.44 218 ASP B CA 1
ATOM 3906 C C . ASP B 1 218 ? -14.617 -23.656 -16.062 1 95.44 218 ASP B C 1
ATOM 3908 O O . ASP B 1 218 ? -14.555 -22.625 -15.398 1 95.44 218 ASP B O 1
ATOM 3912 N N . GLU B 1 219 ? -13.82 -23.953 -17.031 1 93.25 219 GLU B N 1
ATOM 3913 C CA . GLU B 1 219 ? -12.797 -23 -17.484 1 93.25 219 GLU B CA 1
ATOM 3914 C C . GLU B 1 219 ? -13.414 -21.906 -18.344 1 93.25 219 GLU B C 1
ATOM 3916 O O . GLU B 1 219 ? -14.078 -22.188 -19.344 1 93.25 219 GLU B O 1
ATOM 3921 N N . PHE B 1 220 ? -13.172 -20.672 -18.016 1 88.44 220 PHE B N 1
ATOM 3922 C CA . PHE B 1 220 ? -13.836 -19.578 -18.719 1 88.44 220 PHE B CA 1
ATOM 3923 C C . PHE B 1 220 ? -12.82 -18.719 -19.469 1 88.44 220 PHE B C 1
ATOM 3925 O O . PHE B 1 220 ? -13.086 -18.266 -20.578 1 88.44 220 PHE B O 1
ATOM 3932 N N . ARG B 1 221 ? -11.68 -18.484 -18.859 1 91.44 221 ARG B N 1
ATOM 3933 C CA . ARG B 1 221 ? -10.68 -17.562 -19.406 1 91.44 221 ARG B CA 1
ATOM 3934 C C . ARG B 1 221 ? -9.289 -18.188 -19.344 1 91.44 221 ARG B C 1
ATOM 3936 O O . ARG B 1 221 ? -8.734 -18.391 -18.266 1 91.44 221 ARG B O 1
ATOM 3943 N N . THR B 1 222 ? -8.812 -18.516 -20.562 1 96.12 222 THR B N 1
ATOM 3944 C CA . THR B 1 222 ? -7.504 -19.156 -20.625 1 96.12 222 THR B CA 1
ATOM 3945 C C . THR B 1 222 ? -6.605 -18.453 -21.641 1 96.12 222 THR B C 1
ATOM 3947 O O . THR B 1 222 ? -7.055 -18.094 -22.734 1 96.12 222 THR B O 1
ATOM 3950 N N . ASN B 1 223 ? -5.414 -18.188 -21.281 1 96.94 223 ASN B N 1
ATOM 3951 C CA . ASN B 1 223 ? -4.402 -17.609 -22.156 1 96.94 223 ASN B CA 1
ATOM 3952 C C . ASN B 1 223 ? -2.99 -17.938 -21.672 1 96.94 223 ASN B C 1
ATOM 3954 O O . ASN B 1 223 ? -2.816 -18.516 -20.594 1 96.94 223 ASN B O 1
ATOM 3958 N N . THR B 1 224 ? -2.016 -17.734 -22.5 1 96.94 224 THR B N 1
ATOM 3959 C CA . THR B 1 224 ? -0.628 -18 -22.141 1 96.94 224 THR B CA 1
ATOM 3960 C C . THR B 1 224 ? 0.121 -16.703 -21.875 1 96.94 224 THR B C 1
ATOM 3962 O O . THR B 1 224 ? -0.273 -15.633 -22.359 1 96.94 224 THR B O 1
ATOM 3965 N N . VAL B 1 225 ? 1.143 -16.781 -21.078 1 97.44 225 VAL B N 1
ATOM 3966 C CA . VAL B 1 225 ? 1.997 -15.656 -20.734 1 97.44 225 VAL B CA 1
ATOM 3967 C C . VAL B 1 225 ? 2.564 -15.039 -22.016 1 97.44 225 VAL B C 1
ATOM 3969 O O . VAL B 1 225 ? 2.762 -13.82 -22.094 1 97.44 225 VAL B O 1
ATOM 3972 N N . ALA B 1 226 ? 2.783 -15.844 -23.031 1 96.38 226 ALA B N 1
ATOM 3973 C CA . ALA B 1 226 ? 3.318 -15.383 -24.297 1 96.38 226 ALA B CA 1
ATOM 3974 C C . ALA B 1 226 ? 2.453 -14.273 -24.891 1 96.38 226 ALA B C 1
ATOM 3976 O O . ALA B 1 226 ? 2.932 -13.453 -25.688 1 96.38 226 ALA B O 1
ATOM 3977 N N . HIS B 1 227 ? 1.208 -14.219 -24.531 1 96.31 227 HIS B N 1
ATOM 3978 C CA . HIS B 1 227 ? 0.28 -13.266 -25.125 1 96.31 227 HIS B CA 1
ATOM 3979 C C . HIS B 1 227 ? 0.173 -12 -24.281 1 96.31 227 HIS B C 1
ATOM 3981 O O . HIS B 1 227 ? -0.617 -11.109 -24.594 1 96.31 227 HIS B O 1
ATOM 3987 N N . MET B 1 228 ? 0.942 -11.891 -23.266 1 96.19 228 MET B N 1
ATOM 3988 C CA . MET B 1 228 ? 0.979 -10.648 -22.5 1 96.19 228 MET B CA 1
ATOM 3989 C C . MET B 1 228 ? 1.564 -9.516 -23.328 1 96.19 228 MET B C 1
ATOM 3991 O O . MET B 1 228 ? 2.539 -9.711 -24.047 1 96.19 228 MET B O 1
ATOM 3995 N N . THR B 1 229 ? 0.966 -8.359 -23.219 1 95.19 229 THR B N 1
ATOM 3996 C CA . THR B 1 229 ? 1.507 -7.156 -23.844 1 95.19 229 THR B CA 1
ATOM 3997 C C . THR B 1 229 ? 2.838 -6.77 -23.203 1 95.19 229 THR B C 1
ATOM 3999 O O . THR B 1 229 ? 3.785 -6.406 -23.906 1 95.19 229 THR B O 1
ATOM 4002 N N . HIS B 1 230 ? 2.852 -6.805 -21.922 1 96.56 230 HIS B N 1
ATOM 4003 C CA . HIS B 1 230 ? 4.062 -6.578 -21.125 1 96.56 230 HIS B CA 1
ATOM 4004 C C . HIS B 1 230 ? 4.492 -7.848 -20.406 1 96.56 230 HIS B C 1
ATOM 4006 O O . HIS B 1 230 ? 3.832 -8.273 -19.453 1 96.56 230 HIS B O 1
ATOM 4012 N N . LYS B 1 231 ? 5.613 -8.312 -20.781 1 97 231 LYS B N 1
ATOM 4013 C CA . LYS B 1 231 ? 6.105 -9.57 -20.25 1 97 231 LYS B CA 1
ATOM 4014 C C . LYS B 1 231 ? 6.652 -9.391 -18.828 1 97 231 LYS B C 1
ATOM 4016 O O . LYS B 1 231 ? 6.91 -8.266 -18.406 1 97 231 LYS B O 1
ATOM 4021 N N . PRO B 1 232 ? 6.777 -10.516 -18.125 1 98.31 232 PRO B N 1
ATOM 4022 C CA . PRO B 1 232 ? 7.23 -10.438 -16.734 1 98.31 232 PRO B CA 1
ATOM 4023 C C . PRO B 1 232 ? 8.539 -9.664 -16.578 1 98.31 232 PRO B C 1
ATOM 4025 O O . PRO B 1 232 ? 8.633 -8.781 -15.727 1 98.31 232 PRO B O 1
ATOM 4028 N N . ALA B 1 233 ? 9.516 -9.953 -17.406 1 98.44 233 ALA B N 1
ATOM 4029 C CA . ALA B 1 233 ? 10.805 -9.266 -17.312 1 98.44 233 ALA B CA 1
ATOM 4030 C C . ALA B 1 233 ? 10.633 -7.762 -17.531 1 98.44 233 ALA B C 1
ATOM 4032 O O . ALA B 1 233 ? 11.242 -6.949 -16.828 1 98.44 233 ALA B O 1
ATOM 4033 N N . SER B 1 234 ? 9.812 -7.418 -18.5 1 97.94 234 SER B N 1
ATOM 4034 C CA . SER B 1 234 ? 9.547 -6.016 -18.812 1 97.94 234 SER B CA 1
ATOM 4035 C C . SER B 1 234 ? 8.852 -5.32 -17.641 1 97.94 234 SER B C 1
ATOM 4037 O O . SER B 1 234 ? 9.156 -4.172 -17.328 1 97.94 234 SER B O 1
ATOM 4039 N N . LEU B 1 235 ? 7.91 -5.984 -17.016 1 98.44 235 LEU B N 1
ATOM 4040 C CA . LEU B 1 235 ? 7.18 -5.422 -15.883 1 98.44 235 LEU B CA 1
ATOM 4041 C C . LEU B 1 235 ? 8.125 -5.117 -14.727 1 98.44 235 LEU B C 1
ATOM 4043 O O . LEU B 1 235 ? 8.062 -4.039 -14.133 1 98.44 235 LEU B O 1
ATOM 4047 N N . VAL B 1 236 ? 9.016 -6.074 -14.422 1 98.75 236 VAL B N 1
ATOM 4048 C CA . VAL B 1 236 ? 9.961 -5.898 -13.328 1 98.75 236 VAL B CA 1
ATOM 4049 C C . VAL B 1 236 ? 10.922 -4.754 -13.648 1 98.75 236 VAL B C 1
ATOM 4051 O O . VAL B 1 236 ? 11.141 -3.867 -12.812 1 98.75 236 VAL B O 1
ATOM 4054 N N . SER B 1 237 ? 11.453 -4.766 -14.852 1 98.69 237 SER B N 1
ATOM 4055 C CA . SER B 1 237 ? 12.375 -3.717 -15.281 1 98.69 237 SER B CA 1
ATOM 4056 C C . SER B 1 237 ? 11.711 -2.344 -15.234 1 98.69 237 SER B C 1
ATOM 4058 O O . SER B 1 237 ? 12.242 -1.414 -14.625 1 98.69 237 SER B O 1
ATOM 4060 N N . PHE B 1 238 ? 10.578 -2.25 -15.836 1 97.94 238 PHE B N 1
ATOM 4061 C CA . PHE B 1 238 ? 9.836 -0.998 -15.93 1 97.94 238 PHE B CA 1
ATOM 4062 C C . PHE B 1 238 ? 9.594 -0.4 -14.555 1 97.94 238 PHE B C 1
ATOM 4064 O O . PHE B 1 238 ? 9.914 0.764 -14.312 1 97.94 238 PHE B O 1
ATOM 4071 N N . HIS B 1 239 ? 9.062 -1.113 -13.625 1 97.69 239 HIS B N 1
ATOM 4072 C CA . HIS B 1 239 ? 8.719 -0.612 -12.305 1 97.69 239 HIS B CA 1
ATOM 4073 C C . HIS B 1 239 ? 9.977 -0.334 -11.477 1 97.69 239 HIS B C 1
ATOM 4075 O O . HIS B 1 239 ? 10.016 0.633 -10.711 1 97.69 239 HIS B O 1
ATOM 4081 N N . SER B 1 240 ? 11.039 -1.147 -11.648 1 98.06 240 SER B N 1
ATOM 4082 C CA . SER B 1 240 ? 12.281 -0.956 -10.898 1 98.06 240 SER B CA 1
ATOM 4083 C C . SER B 1 240 ? 12.953 0.358 -11.273 1 98.06 240 SER B C 1
ATOM 4085 O O . SER B 1 240 ? 13.789 0.87 -10.523 1 98.06 240 SER B O 1
ATOM 4087 N N . LYS B 1 241 ? 12.641 0.854 -12.453 1 96.62 241 LYS B N 1
ATOM 4088 C CA . LYS B 1 241 ? 13.219 2.117 -12.898 1 96.62 241 LYS B CA 1
ATOM 4089 C C . LYS B 1 241 ? 12.508 3.307 -12.258 1 96.62 241 LYS B C 1
ATOM 4091 O O . LYS B 1 241 ? 13.031 4.422 -12.258 1 96.62 241 LYS B O 1
ATOM 4096 N N . MET B 1 242 ? 11.383 3.078 -11.672 1 95.25 242 MET B N 1
ATOM 4097 C CA . MET B 1 242 ? 10.594 4.156 -11.078 1 95.25 242 MET B CA 1
ATOM 4098 C C . MET B 1 242 ? 10.695 4.137 -9.555 1 95.25 242 MET B C 1
ATOM 4100 O O . MET B 1 242 ? 10.695 5.188 -8.914 1 95.25 242 MET B O 1
ATOM 4104 N N . MET B 1 243 ? 10.812 2.961 -9 1 96.19 243 MET B N 1
ATOM 4105 C CA . MET B 1 243 ? 10.828 2.77 -7.551 1 96.19 243 MET B CA 1
ATOM 4106 C C . MET B 1 243 ? 11.523 1.462 -7.188 1 96.19 243 MET B C 1
ATOM 4108 O O . MET B 1 243 ? 11.617 0.551 -8.008 1 96.19 243 MET B O 1
ATOM 4112 N N . PRO B 1 244 ? 11.992 1.397 -5.988 1 97.44 244 PRO B N 1
ATOM 4113 C CA . PRO B 1 244 ? 12.562 0.113 -5.578 1 97.44 244 PRO B CA 1
ATOM 4114 C C . PRO B 1 244 ? 11.5 -0.965 -5.363 1 97.44 244 PRO B C 1
ATOM 4116 O O . PRO B 1 244 ? 10.391 -0.663 -4.938 1 97.44 244 PRO B O 1
ATOM 4119 N N . LEU B 1 245 ? 11.844 -2.156 -5.703 1 98.31 245 LEU B N 1
ATOM 4120 C CA . LEU B 1 245 ? 11.102 -3.346 -5.309 1 98.31 245 LEU B CA 1
ATOM 4121 C C . LEU B 1 245 ? 11.852 -4.125 -4.234 1 98.31 245 LEU B C 1
ATOM 4123 O O . LEU B 1 245 ? 13.078 -4.234 -4.281 1 98.31 245 LEU B O 1
ATOM 4127 N N . PHE B 1 246 ? 11.117 -4.672 -3.287 1 98.19 246 PHE B N 1
ATOM 4128 C CA . PHE B 1 246 ? 11.742 -5.305 -2.129 1 98.19 246 PHE B CA 1
ATOM 4129 C C . PHE B 1 246 ? 11.375 -6.781 -2.059 1 98.19 246 PHE B C 1
ATOM 4131 O O . PHE B 1 246 ? 10.367 -7.207 -2.623 1 98.19 246 PHE B O 1
ATOM 4138 N N . PRO B 1 247 ? 12.234 -7.559 -1.356 1 98.44 247 PRO B N 1
ATOM 4139 C CA . PRO B 1 247 ? 11.859 -8.961 -1.155 1 98.44 247 PRO B CA 1
ATOM 4140 C C . PRO B 1 247 ? 10.469 -9.125 -0.555 1 98.44 247 PRO B C 1
ATOM 4142 O O . PRO B 1 247 ? 10.141 -8.469 0.436 1 98.44 247 PRO B O 1
ATOM 4145 N N . GLY B 1 248 ? 9.664 -9.938 -1.229 1 98.31 248 GLY B N 1
ATOM 4146 C CA . GLY B 1 248 ? 8.312 -10.18 -0.746 1 98.31 248 GLY B CA 1
ATOM 4147 C C . GLY B 1 248 ? 7.262 -9.383 -1.492 1 98.31 248 GLY B C 1
ATOM 4148 O O . GLY B 1 248 ? 6.074 -9.703 -1.429 1 98.31 248 GLY B O 1
ATOM 4149 N N . ASP B 1 249 ? 7.691 -8.312 -2.17 1 98.62 249 ASP B N 1
ATOM 4150 C CA . ASP B 1 249 ? 6.738 -7.617 -3.031 1 98.62 249 ASP B CA 1
ATOM 4151 C C . ASP B 1 249 ? 6.148 -8.57 -4.074 1 98.62 249 ASP B C 1
ATOM 4153 O O . ASP B 1 249 ? 6.789 -9.547 -4.461 1 98.62 249 ASP B O 1
ATOM 4157 N N . ILE B 1 250 ? 4.906 -8.281 -4.473 1 98.88 250 ILE B N 1
ATOM 4158 C CA . ILE B 1 250 ? 4.215 -9.109 -5.461 1 98.88 250 ILE B CA 1
ATOM 4159 C C . ILE B 1 250 ? 3.832 -8.25 -6.668 1 98.88 250 ILE B C 1
ATOM 4161 O O . ILE B 1 250 ? 3.309 -7.148 -6.512 1 98.88 250 ILE B O 1
ATOM 4165 N N . ILE B 1 251 ? 4.156 -8.664 -7.852 1 98.81 251 ILE B N 1
ATOM 4166 C CA . ILE B 1 251 ? 3.586 -8.117 -9.078 1 98.81 251 ILE B CA 1
ATOM 4167 C C . ILE B 1 251 ? 2.537 -9.086 -9.633 1 98.81 251 ILE B C 1
ATOM 4169 O O . ILE B 1 251 ? 2.863 -10.203 -10.031 1 98.81 251 ILE B O 1
ATOM 4173 N N . SER B 1 252 ? 1.286 -8.711 -9.516 1 98.81 252 SER B N 1
ATOM 4174 C CA . SER B 1 252 ? 0.187 -9.414 -10.164 1 98.81 252 SER B CA 1
ATOM 4175 C C . SER B 1 252 ? 0.071 -9.023 -11.633 1 98.81 252 SER B C 1
ATOM 4177 O O . SER B 1 252 ? -0.304 -7.895 -11.953 1 98.81 252 SER B O 1
ATOM 4179 N N . THR B 1 253 ? 0.272 -9.867 -12.578 1 98.38 253 THR B N 1
ATOM 4180 C CA . THR B 1 253 ? 0.719 -9.523 -13.93 1 98.38 253 THR B CA 1
ATOM 4181 C C . THR B 1 253 ? -0.473 -9.297 -14.852 1 98.38 253 THR B C 1
ATOM 4183 O O . THR B 1 253 ? -0.302 -9.086 -16.047 1 98.38 253 THR B O 1
ATOM 4186 N N . GLY B 1 254 ? -1.652 -9.391 -14.344 1 97.06 254 GLY B N 1
ATOM 4187 C CA . GLY B 1 254 ? -2.822 -9.242 -15.188 1 97.06 254 GLY B CA 1
ATOM 4188 C C . GLY B 1 254 ? -3.514 -10.562 -15.484 1 97.06 254 GLY B C 1
ATOM 4189 O O . GLY B 1 254 ? -3.018 -11.625 -15.109 1 97.06 254 GLY B O 1
ATOM 4190 N N . THR B 1 255 ? -4.605 -10.492 -16.156 1 96.94 255 THR B N 1
ATOM 4191 C CA . THR B 1 255 ? -5.441 -11.68 -16.297 1 96.94 255 THR B CA 1
ATOM 4192 C C . THR B 1 255 ? -5.789 -11.906 -17.766 1 96.94 255 THR B C 1
ATOM 4194 O O . THR B 1 255 ? -5.949 -10.953 -18.531 1 96.94 255 THR B O 1
ATOM 4197 N N . PRO B 1 256 ? -5.969 -13.219 -18.141 1 95.44 256 PRO B N 1
ATOM 4198 C CA . PRO B 1 256 ? -6.535 -13.523 -19.453 1 95.44 256 PRO B CA 1
ATOM 4199 C C . PRO B 1 256 ? -7.977 -13.039 -19.594 1 95.44 256 PRO B C 1
ATOM 4201 O O . PRO B 1 256 ? -8.477 -12.898 -20.719 1 95.44 256 PRO B O 1
ATOM 4204 N N . GLY B 1 257 ? -8.633 -12.828 -18.453 1 94.06 257 GLY B N 1
ATOM 4205 C CA . GLY B 1 257 ? -10 -12.352 -18.484 1 94.06 257 GLY B CA 1
ATOM 4206 C C . GLY B 1 257 ? -10.688 -12.406 -17.141 1 94.06 257 GLY B C 1
ATOM 4207 O O . GLY B 1 257 ? -10.43 -13.312 -16.344 1 94.06 257 GLY B O 1
ATOM 4208 N N . ALA B 1 258 ? -11.547 -11.492 -16.906 1 95 258 ALA B N 1
ATOM 4209 C CA . ALA B 1 258 ? -12.305 -11.398 -15.664 1 95 258 ALA B CA 1
ATOM 4210 C C . ALA B 1 258 ? -13.609 -12.18 -15.758 1 95 258 ALA B C 1
ATOM 4212 O O . ALA B 1 258 ? -14.164 -12.344 -16.859 1 95 258 ALA B O 1
ATOM 4213 N N . LEU B 1 259 ? -14.062 -12.656 -14.672 1 96.25 259 LEU B N 1
ATOM 4214 C CA . LEU B 1 259 ? -15.344 -13.352 -14.586 1 96.25 259 LEU B CA 1
ATOM 4215 C C . LEU B 1 259 ? -16.172 -12.805 -13.43 1 96.25 259 LEU B C 1
ATOM 4217 O O . LEU B 1 259 ? -15.664 -12.586 -12.336 1 96.25 259 LEU B O 1
ATOM 4221 N N . VAL B 1 260 ? -17.453 -12.578 -13.727 1 98 260 VAL B N 1
ATOM 4222 C CA . VAL B 1 260 ? -18.359 -12.125 -12.672 1 98 260 VAL B CA 1
ATOM 4223 C C . VAL B 1 260 ? -18.594 -13.258 -11.68 1 98 260 VAL B C 1
ATOM 4225 O O . VAL B 1 260 ? -18.828 -14.406 -12.078 1 98 260 VAL B O 1
ATOM 4228 N N . ILE B 1 261 ? -18.562 -12.914 -10.406 1 98.38 261 ILE B N 1
ATOM 4229 C CA . ILE B 1 261 ? -18.781 -13.938 -9.398 1 98.38 261 ILE B CA 1
ATOM 4230 C C . ILE B 1 261 ? -20 -13.57 -8.555 1 98.38 261 ILE B C 1
ATOM 4232 O O . ILE B 1 261 ? -20.344 -12.391 -8.43 1 98.38 261 ILE B O 1
ATOM 4236 N N . GLY B 1 262 ? -20.688 -14.578 -8.078 1 97.88 262 GLY B N 1
ATOM 4237 C CA . GLY B 1 262 ? -21.828 -14.453 -7.184 1 97.88 262 GLY B CA 1
ATOM 4238 C C . GLY B 1 262 ? -21.703 -15.32 -5.945 1 97.88 262 GLY B C 1
ATOM 4239 O O . GLY B 1 262 ? -20.75 -16.078 -5.801 1 97.88 262 GLY B O 1
ATOM 4240 N N . ASP B 1 263 ? -22.703 -15.172 -5.113 1 97.94 263 ASP B N 1
ATOM 4241 C CA . ASP B 1 263 ? -22.734 -15.906 -3.855 1 97.94 263 ASP B CA 1
ATOM 4242 C C . ASP B 1 263 ? -22.672 -17.406 -4.098 1 97.94 263 ASP B C 1
ATOM 4244 O O . ASP B 1 263 ? -23.469 -17.953 -4.867 1 97.94 263 ASP B O 1
ATOM 4248 N N . GLY B 1 264 ? -21.672 -18.031 -3.465 1 98 264 GLY B N 1
ATOM 4249 C CA . GLY B 1 264 ? -21.578 -19.484 -3.525 1 98 264 GLY B CA 1
ATOM 4250 C C . GLY B 1 264 ? -20.688 -19.984 -4.656 1 98 264 GLY B C 1
ATOM 4251 O O . GLY B 1 264 ? -20.328 -21.156 -4.699 1 98 264 GLY B O 1
ATOM 4252 N N . ASP B 1 265 ? -20.297 -19.109 -5.582 1 98.44 265 ASP B N 1
ATOM 4253 C CA . ASP B 1 265 ? -19.438 -19.531 -6.688 1 98.44 265 ASP B CA 1
ATOM 4254 C C . ASP B 1 265 ? -18.078 -20.016 -6.18 1 98.44 265 ASP B C 1
ATOM 4256 O O . ASP B 1 265 ? -17.469 -19.375 -5.32 1 98.44 265 ASP B O 1
ATOM 4260 N N . ARG B 1 266 ? -17.688 -21.109 -6.641 1 98.5 266 ARG B N 1
ATOM 4261 C CA . ARG B 1 266 ? -16.312 -21.562 -6.461 1 98.5 266 ARG B CA 1
ATOM 4262 C C . ARG B 1 266 ? -15.406 -21.016 -7.559 1 98.5 266 ARG B C 1
ATOM 4264 O O . ARG B 1 266 ? -15.672 -21.219 -8.75 1 98.5 266 ARG B O 1
ATOM 4271 N N . VAL B 1 267 ? -14.367 -20.312 -7.152 1 98.31 267 VAL B N 1
ATOM 4272 C CA . VAL B 1 267 ? -13.477 -19.688 -8.117 1 98.31 267 VAL B CA 1
ATOM 4273 C C . VAL B 1 267 ? -12.07 -20.25 -7.973 1 98.31 267 VAL B C 1
ATOM 4275 O O . VAL B 1 267 ? -11.617 -20.531 -6.859 1 98.31 267 VAL B O 1
ATOM 4278 N N . GLU B 1 268 ? -11.391 -20.453 -9.148 1 98.44 268 GLU B N 1
ATOM 4279 C CA . GLU B 1 268 ? -10.078 -21.078 -9.141 1 98.44 268 GLU B CA 1
ATOM 4280 C C . GLU B 1 268 ? -9.141 -20.406 -10.141 1 98.44 268 GLU B C 1
ATOM 4282 O O . GLU B 1 268 ? -9.555 -20.031 -11.234 1 98.44 268 GLU B O 1
ATOM 4287 N N . CYS B 1 269 ? -7.949 -20.141 -9.734 1 98.81 269 CYS B N 1
ATOM 4288 C CA . CYS B 1 269 ? -6.824 -19.922 -10.641 1 98.81 269 CYS B CA 1
ATOM 4289 C C . CYS B 1 269 ? -6.039 -21.203 -10.867 1 98.81 269 CYS B C 1
ATOM 4291 O O . CYS B 1 269 ? -5.473 -21.766 -9.93 1 98.81 269 CYS B O 1
ATOM 4293 N N . ARG B 1 270 ? -6.051 -21.641 -12.102 1 98.31 270 ARG B N 1
ATOM 4294 C CA . ARG B 1 270 ? -5.352 -22.875 -12.438 1 98.31 270 ARG B CA 1
ATOM 4295 C C . ARG B 1 270 ? -4.176 -22.609 -13.367 1 98.31 270 ARG B C 1
ATOM 4297 O O . ARG B 1 270 ? -4.352 -22.047 -14.461 1 98.31 270 ARG B O 1
ATOM 4304 N N . ILE B 1 271 ? -3.061 -22.906 -12.945 1 98.12 271 ILE B N 1
ATOM 4305 C CA . ILE B 1 271 ? -1.844 -22.891 -13.75 1 98.12 271 ILE B CA 1
ATOM 4306 C C . ILE B 1 271 ? -1.181 -24.266 -13.703 1 98.12 271 ILE B C 1
ATOM 4308 O O . ILE B 1 271 ? -0.429 -24.562 -12.773 1 98.12 271 ILE B O 1
ATOM 4312 N N . ASP B 1 272 ? -1.406 -25.062 -14.758 1 94.12 272 ASP B N 1
ATOM 4313 C CA . ASP B 1 272 ? -0.864 -26.406 -14.797 1 94.12 272 ASP B CA 1
ATOM 4314 C C . ASP B 1 272 ? 0.657 -26.406 -14.664 1 94.12 272 ASP B C 1
ATOM 4316 O O . ASP B 1 272 ? 1.339 -25.641 -15.344 1 94.12 272 ASP B O 1
ATOM 4320 N N . GLY B 1 273 ? 1.085 -27.188 -13.805 1 93.25 273 GLY B N 1
ATOM 4321 C CA . GLY B 1 273 ? 2.52 -27.266 -13.578 1 93.25 273 GLY B CA 1
ATOM 4322 C C . GLY B 1 273 ? 3.004 -26.328 -12.484 1 93.25 273 GLY B C 1
ATOM 4323 O O . GLY B 1 273 ? 4.141 -26.453 -12.023 1 93.25 273 GLY B O 1
ATOM 4324 N N . ILE B 1 274 ? 2.178 -25.375 -12.094 1 95.56 274 ILE B N 1
ATOM 4325 C CA . ILE B 1 274 ? 2.525 -24.453 -11.016 1 95.56 274 ILE B CA 1
ATOM 4326 C C . ILE B 1 274 ? 1.623 -24.719 -9.812 1 95.56 274 ILE B C 1
ATOM 4328 O O . ILE B 1 274 ? 2.109 -24.984 -8.703 1 95.56 274 ILE B O 1
ATOM 4332 N N . GLY B 1 275 ? 0.331 -24.562 -10.023 1 96 275 GLY B N 1
ATOM 4333 C CA . GLY B 1 275 ? -0.572 -24.828 -8.914 1 96 275 GLY B CA 1
ATOM 4334 C C . GLY B 1 275 ? -2.008 -24.422 -9.203 1 96 275 GLY B C 1
ATOM 4335 O O . GLY B 1 275 ? -2.322 -24 -10.32 1 96 275 GLY B O 1
ATOM 4336 N N . GLN B 1 276 ? -2.82 -24.812 -8.234 1 97.19 276 GLN B N 1
ATOM 4337 C CA . GLN B 1 276 ? -4.23 -24.438 -8.25 1 97.19 276 GLN B CA 1
ATOM 4338 C C . GLN B 1 276 ? -4.617 -23.703 -6.969 1 97.19 276 GLN B C 1
ATOM 4340 O O . GLN B 1 276 ? -4.309 -24.156 -5.863 1 97.19 276 GLN B O 1
ATOM 4345 N N . LEU B 1 277 ? -5.188 -22.562 -7.113 1 98.75 277 LEU B N 1
ATOM 4346 C CA . LEU B 1 277 ? -5.742 -21.766 -6.027 1 98.75 277 LEU B CA 1
ATOM 4347 C C . LEU B 1 277 ? -7.266 -21.734 -6.102 1 98.75 277 LEU B C 1
ATOM 4349 O O . LEU B 1 277 ? -7.832 -21.312 -7.113 1 98.75 277 LEU B O 1
ATOM 4353 N N . THR B 1 278 ? -7.883 -22.188 -5.078 1 98.25 278 THR B N 1
ATOM 4354 C CA . THR B 1 278 ? -9.336 -22.266 -5.082 1 98.25 278 THR B CA 1
ATOM 4355 C C . THR B 1 278 ? -9.914 -21.594 -3.842 1 98.25 278 THR B C 1
ATOM 4357 O O . THR B 1 278 ? -9.367 -21.719 -2.746 1 98.25 278 THR B O 1
ATOM 4360 N N . THR B 1 279 ? -11 -20.891 -4.027 1 98.25 279 THR B N 1
ATOM 4361 C CA . THR B 1 279 ? -11.773 -20.344 -2.92 1 98.25 279 THR B CA 1
ATOM 4362 C C . THR B 1 279 ? -13.234 -20.141 -3.33 1 98.25 279 THR B C 1
ATOM 4364 O O . THR B 1 279 ? -13.641 -20.562 -4.418 1 98.25 279 THR B O 1
ATOM 4367 N N . THR B 1 280 ? -14.055 -19.656 -2.396 1 98.56 280 THR B N 1
ATOM 4368 C CA . THR B 1 280 ? -15.477 -19.438 -2.625 1 98.56 280 THR B CA 1
ATOM 4369 C C . THR B 1 280 ? -15.836 -17.969 -2.43 1 98.56 280 THR B C 1
ATOM 4371 O O . THR B 1 280 ? -15.266 -17.297 -1.564 1 98.56 280 THR B O 1
ATOM 4374 N N . ALA B 1 281 ? -16.734 -17.5 -3.229 1 98.5 281 ALA B N 1
ATOM 4375 C CA . ALA B 1 281 ? -17.266 -16.156 -3.061 1 98.5 281 ALA B CA 1
ATOM 4376 C C . ALA B 1 281 ? -18.516 -16.172 -2.174 1 98.5 281 ALA B C 1
ATOM 4378 O O . ALA B 1 281 ? -19.344 -17.062 -2.283 1 98.5 281 ALA B O 1
ATOM 4379 N N . ARG B 1 282 ? -18.578 -15.211 -1.344 1 98.12 282 ARG B N 1
ATOM 4380 C CA . ARG B 1 282 ? -19.734 -15.039 -0.458 1 98.12 282 ARG B CA 1
ATOM 4381 C C . ARG B 1 282 ? -20.203 -13.586 -0.439 1 98.12 282 ARG B C 1
ATOM 4383 O O . ARG B 1 282 ? -19.375 -12.672 -0.403 1 98.12 282 ARG B O 1
ATOM 4390 N N . LYS B 1 283 ? -21.484 -13.383 -0.492 1 95.69 283 LYS B N 1
ATOM 4391 C CA . LYS B 1 283 ? -22.016 -12.023 -0.361 1 95.69 283 LYS B CA 1
ATOM 4392 C C . LYS B 1 283 ? -21.938 -11.547 1.086 1 95.69 283 LYS B C 1
ATOM 4394 O O . LYS B 1 283 ? -22.219 -12.305 2.014 1 95.69 283 LYS B O 1
ATOM 4399 N N . ALA B 1 284 ? -21.578 -10.281 1.195 1 87.56 284 ALA B N 1
ATOM 4400 C CA . ALA B 1 284 ? -21.547 -9.688 2.531 1 87.56 284 ALA B CA 1
ATOM 4401 C C . ALA B 1 284 ? -22.938 -9.695 3.156 1 87.56 284 ALA B C 1
ATOM 4403 O O . ALA B 1 284 ? -23.938 -9.492 2.463 1 87.56 284 ALA B O 1
ATOM 4404 N N . THR B 1 285 ? -23.078 -10.25 4.387 1 73.88 285 THR B N 1
ATOM 4405 C CA . THR B 1 285 ? -24.344 -10.25 5.086 1 73.88 285 THR B CA 1
ATOM 4406 C C . THR B 1 285 ? -24.688 -8.852 5.59 1 73.88 285 THR B C 1
ATOM 4408 O O . THR B 1 285 ? -23.828 -8.148 6.109 1 73.88 285 THR B O 1
ATOM 4411 N N . THR B 1 286 ? -25.531 -8.062 4.996 1 57.25 286 THR B N 1
ATOM 4412 C CA . THR B 1 286 ? -26.016 -6.797 5.543 1 57.25 286 THR B CA 1
ATOM 4413 C C . THR B 1 286 ? -26.406 -6.957 7.012 1 57.25 286 THR B C 1
ATOM 4415 O O . THR B 1 286 ? -27.219 -7.809 7.355 1 57.25 286 THR B O 1
ATOM 4418 N N . ARG B 1 287 ? -25.578 -6.723 7.875 1 39.22 287 ARG B N 1
ATOM 4419 C CA . ARG B 1 287 ? -26.125 -6.676 9.227 1 39.22 287 ARG B CA 1
ATOM 4420 C C . ARG B 1 287 ? -26.891 -5.379 9.461 1 39.22 287 ARG B C 1
ATOM 4422 O O . ARG B 1 287 ? -26.547 -4.34 8.891 1 39.22 287 ARG B O 1
#

Sequence (574 aa):
MTEHLATITAAEGEIPVVVSDRGVAAIREIDPELAVTTIMDVIAGDHLARLRERVKNAPDLAFTRVDEVRFTAPYRSPRKIWGIGLNYGDHAADLSESAPDQPASFVKCDHTIIGPDEPIVIPAQSERTTSEAEIGLIIGRTCENVSESEAMDYVWGVTTILDQTAEDILRINPRYLTRSKNFRTFFCFGPELVPLDEVIEKFESLDDIEISTVKNGDEFRTNTVAHMTHKPASLVSFHSKMMPLFPGDIISTGTPGALVIGDGDRVECRIDGIGQLTTTARKATTRMTEHLATITAAEGEIPVVVSDRGVAAIREIDPELAVTTIMDVIAGDHLARLRERVKNAPDLAFTRVDEVRFTAPYRSPRKIWGIGLNYGDHAADLSESAPDQPASFVKCDHTIIGPDEPIVIPAQSERTTSEAEIGLIIGRTCENVSESEAMDYVWGVTTILDQTAEDILRINPRYLTRSKNFRTFFCFGPELVPLDEVIEKFESLDDIEISTVKNGDEFRTNTVAHMTHKPASLVSFHSKMMPLFPGDIISTGTPGALVIGDGDRVECRIDGIGQLTTTARKATTR

Nearest PDB structures (foldseek):
  3rr6-assembly1_A  TM=8.829E-01  e=1.494E-25  Mycobacteroides abscessus ATCC 19977
  4pfz-assembly1_B  TM=8.643E-01  e=9.942E-26  Mycolicibacterium smegmatis MC2 155
  8gsr-assembly1_B  TM=8.677E-01  e=1.999E-25  Sphingomonas sp. SKA58
  6fog-assembly4_D  TM=9.204E-01  e=4.466E-21  Homo sapiens
  3v77-assembly1_A  TM=8.521E-01  e=6.464E-18  Oleispira antarctica

Solvent-accessible surface area (backbone atoms only — not comparable to full-atom values): 28702 Å² total; per-residue (Å²): 136,63,65,26,42,25,15,32,60,52,96,90,38,72,40,32,27,38,37,40,94,78,20,33,26,48,42,59,77,56,36,68,82,55,90,60,72,42,42,54,48,39,41,61,64,65,37,61,70,60,48,52,54,31,59,73,70,42,60,74,84,58,35,39,59,66,91,76,57,48,56,26,33,38,65,65,73,49,84,43,34,37,36,33,50,74,23,28,56,71,69,30,60,56,70,80,58,73,67,65,95,54,85,31,39,41,63,40,56,47,75,13,57,33,18,41,65,44,58,31,48,42,50,84,91,42,91,39,34,27,42,20,21,26,58,24,37,30,28,30,33,78,34,62,60,41,52,49,93,52,25,60,80,28,40,42,22,35,30,34,22,38,43,30,34,26,45,54,54,25,69,75,37,75,58,28,45,36,63,25,35,42,31,47,30,24,30,30,34,20,35,44,41,40,37,39,70,60,50,37,70,72,54,72,40,71,47,68,41,44,42,27,24,28,48,74,88,41,79,76,23,70,41,41,47,61,52,31,73,61,41,70,35,48,50,49,12,58,49,16,62,49,28,76,41,44,45,45,20,33,40,36,54,26,36,60,37,73,39,82,60,51,71,69,38,36,39,31,18,39,24,84,96,78,48,66,25,47,31,34,29,35,59,51,76,83,122,135,62,64,27,40,24,15,30,60,52,95,94,39,70,40,31,26,39,38,39,92,78,20,34,26,50,42,60,76,58,36,69,81,56,90,61,72,42,42,52,47,39,40,61,64,64,38,61,69,59,49,54,54,32,61,75,70,44,62,74,84,57,36,41,58,67,89,75,56,48,56,26,32,39,65,66,73,48,83,44,32,39,35,32,49,74,22,31,55,72,70,32,62,57,71,81,61,73,66,65,95,56,84,30,39,42,63,40,55,48,76,13,57,32,18,41,66,43,58,30,48,43,51,83,92,41,90,39,34,28,43,20,19,27,58,26,40,31,27,30,34,79,33,62,61,41,51,49,93,52,24,59,80,29,40,42,23,36,29,32,22,38,44,32,31,26,46,55,53,26,70,75,37,74,57,28,44,38,63,24,35,42,32,47,32,24,30,30,35,20,36,43,40,40,36,40,68,59,51,36,71,72,54,70,38,72,47,68,42,45,44,27,22,28,48,74,87,41,79,75,23,71,40,43,47,62,52,30,74,62,41,72,35,48,50,48,13,57,50,15,60,49,29,77,41,42,46,46,20,33,40,37,54,26,37,61,38,73,39,82,59,50,70,69,38,37,41,30,19,39,24,83,95,77,48,67,25,45,30,34,30,34,59,52,75,83,124

Organism: Saccharopolyspora spinosa (NCBI:txid60894)

Secondary structure (DSSP, 8-state):
---EEEEEEETTEEEEEEEETTEEEEHHHH-TTS---SHHHHHHTT-HHHHHHHHHHS-GGG-B-GGGS-EE-S-S--S-EEEEES-BGGGGGSTTS---SS-EEEEE-GGGEE-TTSPEEE-TT-S-EEEEEEEEEEE-S-B-S--HHHHGGGEEEEEEEEEEEEHHHHHH-GGGHHHHH-STT-EEE-SEEEEHHHHHHHHSSGGG-EEEEEETTEEEEEEEGGGBSS-HHHHHHHHHTTS-B-TT-EEE---S-EEE--TT-EEEEEETTTEEEEEEEEE----/---EEEEEEETTEEEEEEEETTEEEEHHHH-TTS---SHHHHHHTT-HHHHHHHHHHS-GGG-B-GGGS-EE-S-S--S-EEEEES-BGGGGGSTTS---SS-EEEEE-GGGEE-TTSPEEE-TT-S-EEEEEEEEEEE-S-B-S--HHHHGGGEEEEEEEEEEEEHHHHHH-GGGHHHHH-STT-EEE-SEEEEHHHHHHHHSSGGG-EEEEEETTEEEEEEEGGGBSS-HHHHHHHHHTTS-B-TT-EEE---S-EEE--TT-EEEEEETTTEEEEEEEEE----

pLDDT: mean 94.32, std 10.99, range [36.59, 98.94]

Foldseek 3Di:
DFWWWAWFQDPVGIFIWIQDPLAIAGQCQLCVPQPDGAVLSCLQVVCVVVSVVSVVPGDSVRHDHNVPTGTKGRDQADPWEKEWEPFFCVVVVVVPDPPDPDTDIETEGSQQEIEFAPAAEDEPVAPWKKKFKFKKWFFRAKFAQDDLVCLCVRTFFIWIKIAMFSVVQCVVDVVCRHVRRYPHNRIYIDRIGGGPVQVCVVQVDQQRKKKFKDKPRRTDFIDGQVRTNAHPSRVRNVVNHVDIDHGGYMYGYYGSDIDTADAFIKIWIDIPPHDIGIYGYHYDDPD/DFWWWAWFQDPVGIFIWIQDPLAIAGQCQLCVPQPDGAVLSCLQVVCVVVSVVSVVVDDSVRHDHHVPTGTKGRDQADPWEKEWEPFFCVVCVVVPDPPDPDTDIEIEGSQQEIEFAPAAEDEPVAPWKKKFKFKKWFFRAKFAQDDLVCLCVRTFFIWIKIAMFSVVQCVVDVVCRHVRRYPHNRIYIDRITGGPVQVCVVQVDQQRKKKFKDKPRRTDFIDGQVRTNAHPSRVRNVVNHVDIDHGGYMYGRYGSDIDTADAFIKIWIDIPPHDIGIYGYHYDDPD